Protein AF-0000000078595206 (afdb_homodimer)

Secondary structure (DSSP, 8-state):
-HHHHHHHS--BTT--HHHHHHHHHHHHHTT--EEE-TT--EEEEE--S-TT---EEEEEEE--B-EEEEEEE-TTS-EEEEEES---GGG-TT-EEEETTTTEEEEEEEPPGGGS-HHHHTS---GGGEEEE-S-SSHHHHHTT--TT-EEEE----EESSSSEEEES-HHHHHHHHHHHHHTTS--SSEEEEEEES--TTT-HHHHHHHHHH--SEEEEEEEEE---STTS-TTSSPPP-TTS--EEEEEETTEEPPHHHHHHHHHHHHHTT---EEEEEESS--HHHHHHTT----EEEEEEEEEBSTTSS-EEEEHHHHHHHHHHHHHHHHT-/-HHHHHHHS--BTT--HHHHHHHHHHHHHTT--EEE-TT--EEEEE--S-TT---EEEEEEE--B-EEEEEEE-TTS-EEEEEES---GGG-TT-EEEETTTTEEEEEEEPPGGGS-HHHHTS---GGGEEEE-S-SSHHHHHTT--TT-EEEE----EESSSSEEEES-HHHHHHHHHHHHHTTS--SSEEEEEEES--TTT-HHHHHHHHHH--SEEEEEEEEE---STTS-TTSSPPP-TTS--EEEEEETTEEPPHHHHHHHHHHHHHTT---EEEEEESS--HHHHHHTT----EEEEEEEEEBSTTSS-EEEEHHHHHHHHHHHHHHHHT-

Structure (mmCIF, N/CA/C/O backbone):
data_AF-0000000078595206-model_v1
#
loop_
_entity.id
_entity.type
_entity.pdbx_description
1 polymer 'Endoglucanase, aminopeptidase M42 family'
#
loop_
_atom_site.group_PDB
_atom_site.id
_atom_site.type_symbol
_atom_site.label_atom_id
_atom_site.label_alt_id
_atom_site.label_comp_id
_atom_site.label_asym_id
_atom_site.label_entity_id
_atom_site.label_seq_id
_atom_site.pdbx_PDB_ins_code
_atom_site.Cartn_x
_atom_site.Cartn_y
_atom_site.Cartn_z
_atom_site.occupancy
_atom_site.B_iso_or_equiv
_atom_site.auth_seq_id
_atom_site.auth_comp_id
_atom_site.auth_asym_id
_atom_site.auth_atom_id
_atom_site.pdbx_PDB_model_num
ATOM 1 N N . MET A 1 1 ? -0.431 -7.25 -21.734 1 86.81 1 MET A N 1
ATOM 2 C CA . MET A 1 1 ? -0.187 -8.656 -21.422 1 86.81 1 MET A CA 1
ATOM 3 C C . MET A 1 1 ? -1.376 -9.266 -20.688 1 86.81 1 MET A C 1
ATOM 5 O O . MET A 1 1 ? -1.949 -8.633 -19.797 1 86.81 1 MET A O 1
ATOM 9 N N . LEU A 1 2 ? -1.89 -10.406 -21.109 1 95.5 2 LEU A N 1
ATOM 10 C CA . LEU A 1 2 ? -3.029 -11.078 -20.484 1 95.5 2 LEU A CA 1
ATOM 11 C C . LEU A 1 2 ? -2.812 -11.242 -18.984 1 95.5 2 LEU A C 1
ATOM 13 O O . LEU A 1 2 ? -3.734 -11.031 -18.203 1 95.5 2 LEU A O 1
ATOM 17 N N . LEU A 1 3 ? -1.578 -11.617 -18.625 1 97.38 3 LEU A N 1
ATOM 18 C CA . LEU A 1 3 ? -1.266 -11.805 -17.219 1 97.38 3 LEU A CA 1
ATOM 19 C C . LEU A 1 3 ? -1.53 -10.531 -16.422 1 97.38 3 LEU A C 1
ATOM 21 O O . LEU A 1 3 ? -2.064 -10.586 -15.312 1 97.38 3 LEU A O 1
ATOM 25 N N . GLU A 1 4 ? -1.177 -9.422 -16.953 1 97.62 4 GLU A N 1
ATOM 26 C CA . GLU A 1 4 ? -1.431 -8.133 -16.312 1 97.62 4 GLU A CA 1
ATOM 27 C C . GLU A 1 4 ? -2.926 -7.902 -16.109 1 97.62 4 GLU A C 1
ATOM 29 O O . GLU A 1 4 ? -3.354 -7.492 -15.031 1 97.62 4 GLU A O 1
ATOM 34 N N . LYS A 1 5 ? -3.703 -8.18 -17.156 1 97.88 5 LYS A N 1
ATOM 35 C CA . LYS A 1 5 ? -5.148 -8.016 -17.047 1 97.88 5 LYS A CA 1
ATOM 36 C C . LYS A 1 5 ? -5.734 -8.938 -15.984 1 97.88 5 LYS A C 1
ATOM 38 O O . LYS A 1 5 ? -6.594 -8.523 -15.203 1 97.88 5 LYS A O 1
ATOM 43 N N . LEU A 1 6 ? -5.293 -10.141 -15.961 1 98.31 6 LEU A N 1
ATOM 44 C CA . LEU A 1 6 ? -5.773 -11.125 -14.992 1 98.31 6 LEU A CA 1
ATOM 45 C C . LEU A 1 6 ? -5.434 -10.695 -13.57 1 98.31 6 LEU A C 1
ATOM 47 O O . LEU A 1 6 ? -6.289 -10.75 -12.68 1 98.31 6 LEU A O 1
ATOM 51 N N . CYS A 1 7 ? -4.23 -10.234 -13.375 1 97.31 7 CYS A N 1
ATOM 52 C CA . CYS A 1 7 ? -3.793 -9.828 -12.047 1 97.31 7 CYS A CA 1
ATOM 53 C C . CYS A 1 7 ? -4.551 -8.594 -11.57 1 97.31 7 CYS A C 1
ATOM 55 O O . CYS A 1 7 ? -4.816 -8.445 -10.375 1 97.31 7 CYS A O 1
ATOM 57 N N . ASN A 1 8 ? -4.898 -7.727 -12.492 1 96.88 8 ASN A N 1
ATOM 58 C CA . ASN A 1 8 ? -5.586 -6.484 -12.141 1 96.88 8 ASN A CA 1
ATOM 59 C C . ASN A 1 8 ? -7.086 -6.707 -11.961 1 96.88 8 ASN A C 1
ATOM 61 O O . ASN A 1 8 ? -7.781 -5.848 -11.422 1 96.88 8 ASN A O 1
ATOM 65 N N . SER A 1 9 ? -7.621 -7.805 -12.43 1 96.44 9 SER A N 1
ATOM 66 C CA . SER A 1 9 ? -9.039 -8.094 -12.242 1 96.44 9 SER A CA 1
ATOM 67 C C . SER A 1 9 ? -9.367 -8.344 -10.773 1 96.44 9 SER A C 1
ATOM 69 O O . SER A 1 9 ? -8.461 -8.562 -9.961 1 96.44 9 SER A O 1
ATOM 71 N N . ILE A 1 10 ? -10.641 -8.297 -10.453 1 95.31 10 ILE A N 1
ATOM 72 C CA . ILE A 1 10 ? -11.117 -8.422 -9.078 1 95.31 10 ILE A CA 1
ATOM 73 C C . ILE A 1 10 ? -11.711 -9.805 -8.859 1 95.31 10 ILE A C 1
ATOM 75 O O . ILE A 1 10 ? -12.656 -10.195 -9.555 1 95.31 10 ILE A O 1
ATOM 79 N N . GLY A 1 11 ? -11.125 -10.539 -7.898 1 94.38 11 GLY A N 1
ATOM 80 C CA . GLY A 1 11 ? -11.672 -11.867 -7.707 1 94.38 11 GLY A CA 1
ATOM 81 C C . GLY A 1 11 ? -11.367 -12.445 -6.336 1 94.38 11 GLY A C 1
ATOM 82 O O . GLY A 1 11 ? -10.867 -13.57 -6.227 1 94.38 11 GLY A O 1
ATOM 83 N N . PRO A 1 12 ? -11.688 -11.695 -5.258 1 93.69 12 PRO A N 1
ATOM 84 C CA . PRO A 1 12 ? -11.562 -12.352 -3.955 1 93.69 12 PRO A CA 1
ATOM 85 C C . PRO A 1 12 ? -12.367 -13.641 -3.863 1 93.69 12 PRO A C 1
ATOM 87 O O . PRO A 1 12 ? -13.312 -13.836 -4.629 1 93.69 12 PRO A O 1
ATOM 90 N N . THR A 1 13 ? -11.875 -14.508 -3 1 92.12 13 THR A N 1
ATOM 91 C CA . THR A 1 13 ? -12.547 -15.797 -2.84 1 92.12 13 THR A CA 1
ATOM 92 C C . THR A 1 13 ? -14.047 -15.602 -2.668 1 92.12 13 THR A C 1
ATOM 94 O O . THR A 1 13 ? -14.484 -14.82 -1.823 1 92.12 13 THR A O 1
ATOM 97 N N . GLY A 1 14 ? -14.805 -16.234 -3.443 1 90.88 14 GLY A N 1
ATOM 98 C CA . GLY A 1 14 ? -16.25 -16.125 -3.393 1 90.88 14 GLY A CA 1
ATOM 99 C C . GLY A 1 14 ? -16.812 -15.047 -4.309 1 90.88 14 GLY A C 1
ATOM 100 O O . GLY A 1 14 ? -18.016 -14.977 -4.535 1 90.88 14 GLY A O 1
ATOM 101 N N . TYR A 1 15 ? -15.961 -14.18 -4.848 1 93.62 15 TYR A N 1
ATOM 102 C CA . TYR A 1 15 ? -16.344 -13.07 -5.715 1 93.62 15 TYR A CA 1
ATOM 103 C C . TYR A 1 15 ? -15.484 -13.047 -6.973 1 93.62 15 TYR A C 1
ATOM 105 O O . TYR A 1 15 ? -14.945 -12 -7.352 1 93.62 15 TYR A O 1
ATOM 113 N N . GLU A 1 16 ? -15.406 -14.156 -7.699 1 95.94 16 GLU A N 1
ATOM 114 C CA . GLU A 1 16 ? -14.453 -14.305 -8.797 1 95.94 16 GLU A CA 1
ATOM 115 C C . GLU A 1 16 ? -15.062 -13.859 -10.125 1 95.94 16 GLU A C 1
ATOM 117 O O . GLU A 1 16 ? -14.484 -14.086 -11.188 1 95.94 16 GLU A O 1
ATOM 122 N N . GLY A 1 17 ? -16.141 -13.18 -10.078 1 95.06 17 GLY A N 1
ATOM 123 C CA . GLY A 1 17 ? -16.891 -12.859 -11.281 1 95.06 17 GLY A CA 1
ATOM 124 C C . GLY A 1 17 ? -16.094 -12.078 -12.305 1 95.06 17 GLY A C 1
ATOM 125 O O . GLY A 1 17 ? -16.078 -12.422 -13.492 1 95.06 17 GLY A O 1
ATOM 126 N N . ASP A 1 18 ? -15.445 -11.07 -11.883 1 96.38 18 ASP A N 1
ATOM 127 C C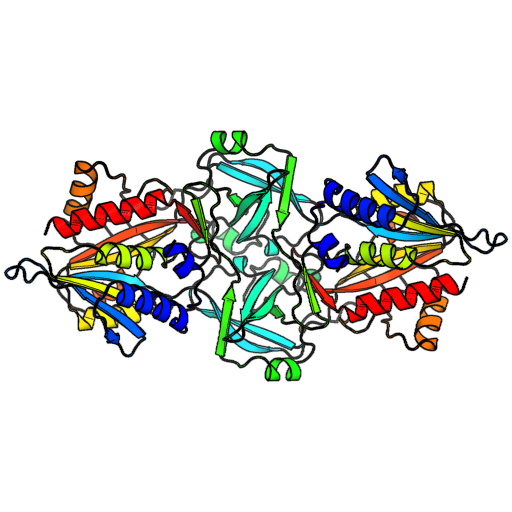A . ASP A 1 18 ? -14.672 -10.219 -12.781 1 96.38 18 ASP A CA 1
ATOM 128 C C . ASP A 1 18 ? -13.578 -11.023 -13.484 1 96.38 18 ASP A C 1
ATOM 130 O O . ASP A 1 18 ? -13.414 -10.93 -14.703 1 96.38 18 ASP A O 1
ATOM 134 N N . THR A 1 19 ? -12.867 -11.805 -12.766 1 97.44 19 THR A N 1
ATOM 135 C CA . THR A 1 19 ? -11.805 -12.648 -13.32 1 97.44 19 THR A CA 1
ATOM 136 C C . THR A 1 19 ? -12.383 -13.703 -14.25 1 97.44 19 THR A C 1
ATOM 138 O O . THR A 1 19 ? -11.852 -13.945 -15.336 1 97.44 19 THR A O 1
ATOM 141 N N . ARG A 1 20 ? -13.477 -14.305 -13.82 1 97.94 20 ARG A N 1
ATOM 142 C CA . ARG A 1 20 ? -14.156 -15.297 -14.648 1 97.94 20 ARG A CA 1
ATOM 143 C C . ARG A 1 20 ? -14.562 -14.703 -15.992 1 97.94 20 ARG A C 1
ATOM 145 O O . ARG A 1 20 ? -14.328 -15.305 -17.047 1 97.94 20 ARG A O 1
ATOM 152 N N . ASN A 1 21 ? -15.141 -13.516 -15.953 1 98.12 21 ASN A N 1
ATOM 153 C CA . ASN A 1 21 ? -15.578 -12.859 -17.188 1 98.12 21 ASN A CA 1
ATOM 154 C C . ASN A 1 21 ? -14.406 -12.555 -18.109 1 98.12 21 ASN A C 1
ATOM 156 O O . ASN A 1 21 ? -14.516 -12.703 -19.328 1 98.12 21 ASN A O 1
ATOM 160 N N . LEU A 1 22 ? -13.367 -12.148 -17.531 1 98.31 22 LEU A N 1
ATOM 161 C CA . LEU A 1 22 ? -12.172 -11.867 -18.328 1 98.31 22 LEU A CA 1
ATOM 162 C C . LEU A 1 22 ? -11.688 -13.133 -19.031 1 98.31 22 LEU A C 1
ATOM 164 O O . LEU A 1 22 ? -11.336 -13.086 -20.219 1 98.31 22 LEU A O 1
ATOM 168 N N . ILE A 1 23 ? -11.656 -14.234 -18.328 1 98.62 23 ILE A N 1
ATOM 169 C CA . ILE A 1 23 ? -11.211 -15.492 -18.906 1 98.62 23 ILE A CA 1
ATOM 170 C C . ILE A 1 23 ? -12.188 -15.938 -20 1 98.62 23 ILE A C 1
ATOM 172 O O . ILE A 1 23 ? -11.766 -16.359 -21.078 1 98.62 23 ILE A O 1
ATOM 176 N N . LYS A 1 24 ? -13.461 -15.828 -19.75 1 98.44 24 LYS A N 1
ATOM 177 C CA . LYS A 1 24 ? -14.461 -16.156 -20.75 1 98.44 24 LYS A CA 1
ATOM 178 C C . LYS A 1 24 ? -14.234 -15.367 -22.047 1 98.44 24 LYS A C 1
ATOM 180 O O . LYS A 1 24 ? -14.305 -15.922 -23.141 1 98.44 24 LYS A O 1
ATOM 185 N N . ASP A 1 25 ? -14.039 -14.102 -21.844 1 98.25 25 ASP A N 1
ATOM 186 C CA . ASP A 1 25 ? -13.82 -13.234 -23 1 98.25 25 ASP A CA 1
ATOM 187 C C . ASP A 1 25 ? -12.617 -13.703 -23.812 1 98.25 25 ASP A C 1
ATOM 189 O O . ASP A 1 25 ? -12.656 -13.727 -25.047 1 98.25 25 ASP A O 1
ATOM 193 N N . GLU A 1 26 ? -11.562 -14.023 -23.094 1 98.12 26 GLU A N 1
ATOM 194 C CA . GLU A 1 26 ? -10.375 -14.508 -23.781 1 98.12 26 GLU A CA 1
ATOM 195 C C . GLU A 1 26 ? -10.656 -15.812 -24.531 1 98.12 26 GLU A C 1
ATOM 197 O O . GLU A 1 26 ? -10.195 -16 -25.656 1 98.12 26 GLU A O 1
ATOM 202 N N . LEU A 1 27 ? -11.391 -16.703 -23.969 1 98.25 27 LEU A N 1
ATOM 203 C CA . LEU A 1 27 ? -11.727 -17.984 -24.578 1 98.25 27 LEU A CA 1
ATOM 204 C C . LEU A 1 27 ? -12.602 -17.797 -25.812 1 98.25 27 LEU A C 1
ATOM 206 O O . LEU A 1 27 ? -12.445 -18.5 -26.812 1 98.25 27 LEU A O 1
ATOM 210 N N . LYS A 1 28 ? -13.492 -16.859 -25.75 1 98 28 LYS A N 1
ATOM 211 C CA . LYS A 1 28 ? -14.336 -16.531 -26.891 1 98 28 LYS A CA 1
ATOM 212 C C . LYS A 1 28 ? -13.5 -16.016 -28.062 1 98 28 LYS A C 1
ATOM 214 O O . LYS A 1 28 ? -13.727 -16.375 -29.219 1 98 28 LYS A O 1
ATOM 219 N N . ILE A 1 29 ? -12.609 -15.156 -27.75 1 97.56 29 ILE A N 1
ATOM 220 C CA . ILE A 1 29 ? -11.719 -14.617 -28.766 1 97.56 29 ILE A CA 1
ATOM 221 C C . ILE A 1 29 ? -10.977 -15.758 -29.453 1 97.56 29 ILE A C 1
ATOM 223 O O . ILE A 1 29 ? -10.742 -15.703 -30.672 1 97.56 29 ILE A O 1
ATOM 227 N N . MET A 1 30 ? -10.688 -16.812 -28.672 1 96.94 30 MET A N 1
ATOM 228 C CA . MET A 1 30 ? -9.961 -17.953 -29.203 1 96.94 30 MET A CA 1
ATOM 229 C C . MET A 1 30 ? -10.906 -18.953 -29.844 1 96.94 30 MET A C 1
ATOM 231 O O . MET A 1 30 ? -10.477 -20 -30.328 1 96.94 30 MET A O 1
ATOM 235 N N . ASN A 1 31 ? -12.219 -18.688 -29.828 1 96.94 31 ASN A N 1
ATOM 236 C CA . ASN A 1 31 ? -13.258 -19.547 -30.375 1 96.94 31 ASN A CA 1
ATOM 237 C C . ASN A 1 31 ? -13.258 -20.922 -29.719 1 96.94 31 ASN A C 1
ATOM 239 O O . ASN A 1 31 ? -13.352 -21.953 -30.406 1 96.94 31 ASN A O 1
ATOM 243 N N . LEU A 1 32 ? -13.086 -20.922 -28.406 1 97.38 32 LEU A N 1
ATOM 244 C CA . LEU A 1 32 ? -13.117 -22.156 -27.656 1 97.38 32 LEU A CA 1
ATOM 245 C C . LEU A 1 32 ? -14.43 -22.312 -26.906 1 97.38 32 LEU A C 1
ATOM 247 O O . LEU A 1 32 ? -14.961 -21.344 -26.359 1 97.38 32 LEU A O 1
ATOM 251 N N . GLU A 1 33 ? -14.945 -23.516 -26.953 1 96.56 33 GLU A N 1
ATOM 252 C CA . GLU A 1 33 ? -16.125 -23.812 -26.156 1 96.56 33 GLU A CA 1
ATOM 253 C C . GLU A 1 33 ? -15.742 -24.062 -24.688 1 96.56 33 GLU A C 1
ATOM 255 O O . GLU A 1 33 ? -14.703 -24.641 -24.406 1 96.56 33 GLU A O 1
ATOM 260 N N . PHE A 1 34 ? -16.562 -23.578 -23.797 1 97.94 34 PHE A N 1
ATOM 261 C CA . PHE A 1 34 ? -16.344 -23.781 -22.375 1 97.94 34 PHE A CA 1
ATOM 262 C C . PHE A 1 34 ? -17.672 -23.875 -21.625 1 97.94 34 PHE A C 1
ATOM 264 O O . PHE A 1 34 ? -18.719 -23.531 -22.172 1 97.94 34 PHE A O 1
ATOM 271 N N . SER A 1 35 ? -17.641 -24.422 -20.438 1 96.94 35 SER A N 1
ATOM 272 C CA . SER A 1 35 ? -18.781 -24.469 -19.547 1 96.94 35 SER A CA 1
ATOM 273 C C . SER A 1 35 ? -18.453 -23.859 -18.188 1 96.94 35 SER A C 1
ATOM 275 O O . SER A 1 35 ? -17.297 -23.781 -17.797 1 96.94 35 SER A O 1
ATOM 277 N N . ILE A 1 36 ? -19.484 -23.359 -17.531 1 96.25 36 ILE A N 1
ATOM 278 C CA . ILE A 1 36 ? -19.391 -22.859 -16.172 1 96.25 36 ILE A CA 1
ATOM 279 C C . ILE A 1 36 ? -20.219 -23.734 -15.234 1 96.25 36 ILE A C 1
ATOM 281 O O . ILE A 1 36 ? -21.422 -23.891 -15.445 1 96.25 36 ILE A O 1
ATOM 285 N N . ASP A 1 37 ? -19.641 -24.297 -14.328 1 92.19 37 ASP A N 1
ATOM 286 C CA . ASP A 1 37 ? -20.422 -25.156 -13.445 1 92.19 37 ASP A CA 1
ATOM 287 C C . ASP A 1 37 ? -21.141 -24.328 -12.383 1 92.19 37 ASP A C 1
ATOM 289 O O . ASP A 1 37 ? -21.062 -23.094 -12.383 1 92.19 37 ASP A O 1
ATOM 293 N N . ASN A 1 38 ? -21.828 -24.969 -11.43 1 88.75 38 ASN A N 1
ATOM 294 C CA . ASN A 1 38 ? -22.688 -24.281 -10.469 1 88.75 38 ASN A CA 1
ATOM 295 C C . ASN A 1 38 ? -21.875 -23.469 -9.461 1 88.75 38 ASN A C 1
ATOM 297 O O . ASN A 1 38 ? -22.359 -22.469 -8.922 1 88.75 38 ASN A O 1
ATOM 301 N N . MET A 1 39 ? -20.656 -23.844 -9.266 1 89.31 39 MET A N 1
ATOM 302 C CA . MET A 1 39 ? -19.812 -23.141 -8.312 1 89.31 39 MET A CA 1
ATOM 303 C C . MET A 1 39 ? -19.172 -21.922 -8.969 1 89.31 39 MET A C 1
ATOM 305 O O . MET A 1 39 ? -18.719 -21 -8.273 1 89.31 39 MET A O 1
ATOM 309 N N . GLY A 1 40 ? -19.047 -21.938 -10.281 1 93.38 40 GLY A N 1
ATOM 310 C CA . GLY A 1 40 ? -18.438 -20.844 -11.008 1 93.38 40 GLY A CA 1
ATOM 311 C C . GLY A 1 40 ? -17.109 -21.203 -11.641 1 93.38 40 GLY A C 1
ATOM 312 O O . GLY A 1 40 ? -16.391 -20.328 -12.133 1 93.38 40 GLY A O 1
ATOM 313 N N . ASN A 1 41 ? -16.766 -22.5 -11.625 1 95.44 41 ASN A N 1
ATOM 314 C CA . ASN A 1 41 ? -15.57 -22.938 -12.336 1 95.44 41 ASN A CA 1
ATOM 315 C C . ASN A 1 41 ? -15.75 -22.844 -13.844 1 95.44 41 ASN A C 1
ATOM 317 O O . ASN A 1 41 ? -16.859 -23.047 -14.352 1 95.44 41 ASN A O 1
ATOM 321 N N . ILE A 1 42 ? -14.688 -22.531 -14.5 1 97.75 42 ILE A N 1
ATOM 322 C CA . ILE A 1 42 ? -14.688 -22.625 -15.961 1 97.75 42 ILE A CA 1
ATOM 323 C C . ILE A 1 42 ? -13.992 -23.922 -16.391 1 97.75 42 ILE A C 1
ATOM 325 O O . ILE A 1 42 ? -12.883 -24.219 -15.938 1 97.75 42 ILE A O 1
ATOM 329 N N . LEU A 1 43 ? -14.633 -24.688 -17.203 1 97.38 43 LEU A N 1
ATOM 330 C CA . LEU A 1 43 ? -14.055 -25.906 -17.766 1 97.38 43 LEU A CA 1
ATOM 331 C C . LEU A 1 43 ? -13.977 -25.828 -19.281 1 97.38 43 LEU A C 1
ATOM 333 O O . LEU A 1 43 ? -14.953 -25.484 -19.938 1 97.38 43 LEU A O 1
ATOM 337 N N . VAL A 1 44 ? -12.836 -26.094 -19.781 1 98.12 44 VAL A N 1
ATOM 338 C CA . VAL A 1 44 ? -12.602 -26.109 -21.219 1 98.12 44 VAL A CA 1
ATOM 339 C C . VAL A 1 44 ? -12.117 -27.5 -21.641 1 98.12 44 VAL A C 1
ATOM 341 O O . VAL A 1 44 ? -11.266 -28.094 -20.984 1 98.12 44 VAL A O 1
ATOM 344 N N . HIS A 1 45 ? -12.688 -28.031 -22.656 1 96 45 HIS A N 1
ATOM 345 C CA . HIS A 1 45 ? -12.258 -29.297 -23.25 1 96 45 HIS A CA 1
ATOM 346 C C . HIS A 1 45 ? -11.758 -29.094 -24.672 1 96 45 HIS A C 1
ATOM 348 O O . HIS A 1 45 ? -12.508 -28.641 -25.531 1 96 45 HIS A O 1
ATOM 354 N N . LYS A 1 46 ? -10.555 -29.312 -24.812 1 94.62 46 LYS A N 1
ATOM 355 C CA . LYS A 1 46 ? -9.977 -29.359 -26.156 1 94.62 46 LYS A CA 1
ATOM 356 C C . LYS A 1 46 ? -9.734 -30.797 -26.594 1 94.62 46 LYS A C 1
ATOM 358 O O . LYS A 1 46 ? -8.805 -31.453 -26.125 1 94.62 46 LYS A O 1
ATOM 363 N N . LYS A 1 47 ? -10.445 -31.172 -27.578 1 92.75 47 LYS A N 1
ATOM 364 C CA . LYS A 1 47 ? -10.383 -32.531 -28.062 1 92.75 47 LYS A CA 1
ATOM 365 C C . LYS A 1 47 ? -9.023 -32.844 -28.688 1 92.75 47 LYS A C 1
ATOM 367 O O . LYS A 1 47 ? -8.477 -32 -29.422 1 92.75 47 LYS A O 1
ATOM 372 N N . GLY A 1 48 ? -8.516 -34 -28.391 1 93.06 48 GLY A N 1
ATOM 373 C CA . GLY A 1 48 ? -7.25 -34.438 -28.953 1 93.06 48 GLY A CA 1
ATOM 374 C C . GLY A 1 48 ? -7.32 -34.719 -30.453 1 93.06 48 GLY A C 1
ATOM 375 O O . GLY A 1 48 ? -8.383 -35.062 -30.969 1 93.06 48 GLY A O 1
ATOM 376 N N . LYS A 1 49 ? -6.207 -34.625 -31.062 1 89.19 49 LYS A N 1
ATOM 377 C CA . LYS A 1 49 ? -6.129 -34.906 -32.5 1 89.19 49 LYS A CA 1
ATOM 378 C C . LYS A 1 49 ? -6.152 -36.375 -32.781 1 89.19 49 LYS A C 1
ATOM 380 O O . LYS A 1 49 ? -6.57 -36.812 -33.844 1 89.19 49 LYS A O 1
ATOM 385 N N . ASN A 1 50 ? -5.52 -37.062 -31.844 1 79.12 50 ASN A N 1
ATOM 386 C CA . ASN A 1 50 ? -5.48 -38.531 -32.031 1 79.12 50 ASN A CA 1
ATOM 387 C C . ASN A 1 50 ? -6.734 -39.188 -31.469 1 79.12 50 ASN A C 1
ATOM 389 O O . ASN A 1 50 ? -6.98 -39.156 -30.266 1 79.12 50 ASN A O 1
ATOM 393 N N . ASP A 1 51 ? -7.609 -39.625 -32.344 1 66.44 51 ASP A N 1
ATOM 394 C CA . ASP A 1 51 ? -8.883 -40.219 -31.969 1 66.44 51 ASP A CA 1
ATOM 395 C C . ASP A 1 51 ? -8.68 -41.469 -31.094 1 66.44 51 ASP A C 1
ATOM 397 O O . ASP A 1 51 ? -9.578 -41.844 -30.344 1 66.44 51 ASP A O 1
ATOM 401 N N . LYS A 1 52 ? -7.535 -42.031 -31.203 1 65.88 52 LYS A N 1
ATOM 402 C CA . LYS A 1 52 ? -7.305 -43.312 -30.5 1 65.88 52 LYS A CA 1
ATOM 403 C C . LYS A 1 52 ? -6.887 -43.062 -29.062 1 65.88 52 LYS A C 1
ATOM 405 O O . LYS A 1 52 ? -7.02 -43.938 -28.203 1 65.88 52 LYS A O 1
ATOM 410 N N . SER A 1 53 ? -6.41 -41.812 -28.719 1 66.81 53 SER A N 1
ATOM 411 C CA . SER A 1 53 ? -5.973 -41.594 -27.344 1 66.81 53 SER A CA 1
ATOM 412 C C . SER A 1 53 ? -7.133 -41.125 -26.469 1 66.81 53 SER A C 1
ATOM 414 O O . SER A 1 53 ? -7.859 -40.188 -26.828 1 66.81 53 SER A O 1
ATOM 416 N N . ASN A 1 54 ? -7.551 -42 -25.641 1 81.19 54 ASN A N 1
ATOM 417 C CA . ASN A 1 54 ? -8.602 -41.656 -24.688 1 81.19 54 ASN A CA 1
ATOM 418 C C . ASN A 1 54 ? -8.023 -41.062 -23.406 1 81.19 54 ASN A C 1
ATOM 420 O O . ASN A 1 54 ? -8.68 -41.094 -22.359 1 81.19 54 ASN A O 1
ATOM 424 N N . LEU A 1 55 ? -6.738 -40.562 -23.656 1 91.88 55 LEU A N 1
ATOM 425 C CA . LEU A 1 55 ? -6.117 -40.031 -22.453 1 91.88 55 LEU A CA 1
ATOM 426 C C . LEU A 1 55 ? -6.656 -38.656 -22.109 1 91.88 55 LEU A C 1
ATOM 428 O O . LEU A 1 55 ? -6.621 -37.75 -22.938 1 91.88 55 LEU A O 1
ATOM 432 N N . LYS A 1 56 ? -7.176 -38.5 -20.922 1 94 56 LYS A N 1
ATOM 433 C CA . LYS A 1 56 ? -7.68 -37.219 -20.422 1 94 56 LYS A CA 1
ATOM 434 C C . LYS A 1 56 ? -6.684 -36.562 -19.469 1 94 56 LYS A C 1
ATOM 436 O O . LYS A 1 56 ? -6.434 -37.094 -18.375 1 94 56 LYS A O 1
ATOM 441 N N . VAL A 1 57 ? -6.133 -35.469 -19.891 1 95.31 57 VAL A N 1
ATOM 442 C CA . VAL A 1 57 ? -5.242 -34.688 -19.031 1 95.31 57 VAL A CA 1
ATOM 443 C C . VAL A 1 57 ? -5.926 -33.375 -18.609 1 95.31 57 VAL A C 1
ATOM 445 O O . VAL A 1 57 ? -6.461 -32.656 -19.453 1 95.31 57 VAL A O 1
ATOM 448 N N . MET A 1 58 ? -5.934 -33.125 -17.328 1 95.56 58 MET A N 1
ATOM 449 C CA . MET A 1 58 ? -6.547 -31.891 -16.828 1 95.56 58 MET A CA 1
ATOM 450 C C . MET A 1 58 ? -5.504 -30.984 -16.188 1 95.56 58 MET A C 1
ATOM 452 O O . MET A 1 58 ? -4.793 -31.406 -15.273 1 95.56 58 MET A O 1
ATOM 456 N N . LEU A 1 59 ? -5.375 -29.812 -16.734 1 97.25 59 LEU A N 1
ATOM 457 C CA . LEU A 1 59 ? -4.625 -28.734 -16.094 1 97.25 59 LEU A CA 1
ATOM 458 C C . LEU A 1 59 ? -5.535 -27.891 -15.211 1 97.25 59 LEU A C 1
ATOM 460 O O . LEU A 1 59 ? -6.648 -27.547 -15.609 1 97.25 59 LEU A O 1
ATOM 464 N N . SER A 1 60 ? -5.027 -27.562 -14.031 1 95.5 60 SER A N 1
ATOM 465 C CA . SER A 1 60 ? -5.898 -26.891 -13.07 1 95.5 60 SER A CA 1
ATOM 466 C C . SER A 1 60 ? -5.188 -25.719 -12.406 1 95.5 60 SER A C 1
ATOM 468 O O . SER A 1 60 ? -4.027 -25.828 -12.008 1 95.5 60 SER A O 1
ATOM 470 N N . ALA A 1 61 ? -5.812 -24.594 -12.344 1 96.19 61 ALA A N 1
ATOM 471 C CA . ALA A 1 61 ? -5.41 -23.391 -11.609 1 96.19 61 ALA A CA 1
ATOM 472 C C . ALA A 1 61 ? -6.609 -22.75 -10.922 1 96.19 61 ALA A C 1
ATOM 474 O O . ALA A 1 61 ? -7.746 -23.203 -11.078 1 96.19 61 ALA A O 1
ATOM 475 N N . HIS A 1 62 ? -6.387 -21.75 -10.125 1 94.62 62 HIS A N 1
ATOM 476 C CA . HIS A 1 62 ? -7.539 -21.156 -9.453 1 94.62 62 HIS A CA 1
ATOM 477 C C . HIS A 1 62 ? -7.605 -19.641 -9.688 1 94.62 62 HIS A C 1
ATOM 479 O O . HIS A 1 62 ? -6.57 -18.984 -9.75 1 94.62 62 HIS A O 1
ATOM 485 N N . MET A 1 63 ? -8.82 -19.141 -9.688 1 96 63 MET A N 1
ATOM 486 C CA . MET A 1 63 ? -9.094 -17.781 -10.109 1 96 63 MET A CA 1
ATOM 487 C C . MET A 1 63 ? -9.094 -16.828 -8.914 1 96 63 MET A C 1
ATOM 489 O O . MET A 1 63 ? -8.93 -15.617 -9.078 1 96 63 MET A O 1
ATOM 493 N N . ASP A 1 64 ? -9.344 -17.344 -7.75 1 93.12 64 ASP A N 1
ATOM 494 C CA . ASP A 1 64 ? -9.609 -16.453 -6.629 1 93.12 64 ASP A CA 1
ATOM 495 C C . ASP A 1 64 ? -8.312 -15.867 -6.066 1 93.12 64 ASP A C 1
ATOM 497 O O . ASP A 1 64 ? -7.234 -16.422 -6.285 1 93.12 64 ASP A O 1
ATOM 501 N N . GLU A 1 65 ? -8.414 -14.773 -5.445 1 93.44 65 GLU A N 1
ATOM 502 C CA . GLU A 1 65 ? -7.352 -14.109 -4.699 1 93.44 65 GLU A CA 1
ATOM 503 C C . GLU A 1 65 ? -7.766 -13.867 -3.25 1 93.44 65 GLU A C 1
ATOM 505 O O . GLU A 1 65 ? -8.953 -13.938 -2.918 1 93.44 65 GLU A O 1
ATOM 510 N N . CYS A 1 66 ? -6.793 -13.578 -2.457 1 91.94 66 CYS A N 1
ATOM 511 C CA . CYS A 1 66 ? -7.105 -13.18 -1.087 1 91.94 66 CYS A CA 1
ATOM 512 C C . CYS A 1 66 ? -7.766 -11.812 -1.052 1 91.94 66 CYS A C 1
ATOM 514 O O . CYS A 1 66 ? -7.5 -10.969 -1.912 1 91.94 66 CYS A O 1
ATOM 516 N N . GLY A 1 67 ? -8.625 -11.602 -0.113 1 94.38 67 GLY A N 1
ATOM 517 C CA . GLY A 1 67 ? -9.32 -10.344 0.106 1 94.38 67 GLY A CA 1
ATOM 518 C C . GLY A 1 67 ? -9.953 -10.242 1.483 1 94.38 67 GLY A C 1
ATOM 519 O O . GLY A 1 67 ? -9.523 -10.93 2.416 1 94.38 67 GLY A O 1
ATOM 520 N N . LEU A 1 68 ? -10.781 -9.266 1.64 1 96.31 68 LEU A N 1
ATOM 521 C CA . LEU A 1 68 ? -11.484 -9.055 2.904 1 96.31 68 LEU A CA 1
ATOM 522 C C . LEU A 1 68 ? -12.992 -9.07 2.701 1 96.31 68 LEU A C 1
ATOM 524 O O . LEU A 1 68 ? -13.469 -9 1.565 1 96.31 68 LEU A O 1
ATOM 528 N N . ILE A 1 69 ? -13.68 -9.242 3.779 1 95.69 69 ILE A N 1
ATOM 529 C CA . ILE A 1 69 ? -15.141 -9.18 3.756 1 95.69 69 ILE A CA 1
ATOM 530 C C . ILE A 1 69 ? -15.641 -8.375 4.953 1 95.69 69 ILE A C 1
ATOM 532 O O . ILE A 1 69 ? -15.18 -8.578 6.078 1 95.69 69 ILE A O 1
ATOM 536 N N . ILE A 1 70 ? -16.516 -7.418 4.684 1 96.62 70 ILE A N 1
ATOM 537 C CA . ILE A 1 70 ? -17.031 -6.543 5.73 1 96.62 70 ILE A CA 1
ATOM 538 C C . ILE A 1 70 ? -17.984 -7.324 6.641 1 96.62 70 ILE A C 1
ATOM 540 O O . ILE A 1 70 ? -18.922 -7.965 6.16 1 96.62 70 ILE A O 1
ATOM 544 N N . THR A 1 71 ? -17.812 -7.203 7.941 1 96.25 71 THR A N 1
ATOM 545 C CA . THR A 1 71 ? -18.562 -8.07 8.844 1 96.25 71 THR A CA 1
ATOM 546 C C . TH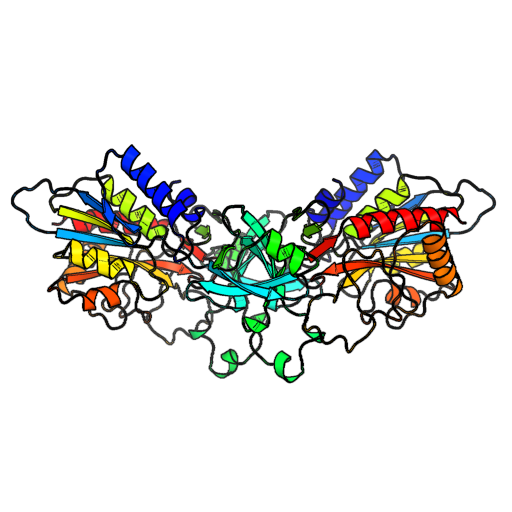R A 1 71 ? -19.406 -7.238 9.805 1 96.25 71 THR A C 1
ATOM 548 O O . THR A 1 71 ? -20.438 -7.707 10.305 1 96.25 71 THR A O 1
ATOM 551 N N . SER A 1 72 ? -18.969 -6.016 10.117 1 95.06 72 SER A N 1
ATOM 552 C CA . SER A 1 72 ? -19.734 -5.191 11.047 1 95.06 72 SER A CA 1
ATOM 553 C C . SER A 1 72 ? -19.391 -3.717 10.898 1 95.06 72 SER A C 1
ATOM 555 O O . SER A 1 72 ? -18.406 -3.367 10.227 1 95.06 72 SER A O 1
ATOM 557 N N . TYR A 1 73 ? -20.266 -2.955 11.477 1 94.44 73 TYR A N 1
ATOM 558 C CA . TYR A 1 73 ? -20.078 -1.51 11.523 1 94.44 73 TYR A CA 1
ATOM 559 C C . TYR A 1 73 ? -19.641 -1.055 12.906 1 94.44 73 TYR A C 1
ATOM 561 O O . TYR A 1 73 ? -20.172 -1.531 13.914 1 94.44 73 TYR A O 1
ATOM 569 N N . ASN A 1 74 ? -18.688 -0.193 12.984 1 92.88 74 ASN A N 1
ATOM 570 C CA . ASN A 1 74 ? -18.375 0.468 14.242 1 92.88 74 ASN A CA 1
ATOM 571 C C . ASN A 1 74 ? -19.172 1.762 14.414 1 92.88 74 ASN A C 1
ATOM 573 O O . ASN A 1 74 ? -19.594 2.371 13.43 1 92.88 74 ASN A O 1
ATOM 577 N N . SER A 1 75 ? -19.344 2.242 15.609 1 91.31 75 SER A N 1
ATOM 578 C CA . SER A 1 75 ? -20.125 3.436 15.898 1 91.31 75 SER A CA 1
ATOM 579 C C . SER A 1 75 ? -19.484 4.68 15.297 1 91.31 75 SER A C 1
ATOM 581 O O . SER A 1 75 ? -20.172 5.637 14.945 1 91.31 75 SER A O 1
ATOM 583 N N . ASP A 1 76 ? -18.172 4.621 15.062 1 89.88 76 ASP A N 1
ATOM 584 C CA . ASP A 1 76 ? -17.453 5.793 14.578 1 89.88 76 ASP A CA 1
ATOM 585 C C . ASP A 1 76 ? -17.453 5.84 13.055 1 89.88 76 ASP A C 1
ATOM 587 O O . ASP A 1 76 ? -16.844 6.73 12.453 1 89.88 76 ASP A O 1
ATOM 591 N N . GLY A 1 77 ? -18.094 4.82 12.484 1 93.12 77 GLY A N 1
ATOM 592 C CA . GLY A 1 77 ? -18.219 4.828 11.039 1 93.12 77 GLY A CA 1
ATOM 593 C C . GLY A 1 77 ? -17.219 3.906 10.352 1 93.12 77 GLY A C 1
ATOM 594 O O . GLY A 1 77 ? -17.344 3.641 9.156 1 93.12 77 GLY A O 1
ATOM 595 N N . THR A 1 78 ? -16.25 3.412 11.094 1 94.44 78 THR A N 1
ATOM 596 C CA . THR A 1 78 ? -15.297 2.482 10.492 1 94.44 78 THR A CA 1
ATOM 597 C C . THR A 1 78 ? -15.898 1.087 10.375 1 94.44 78 THR A C 1
ATOM 599 O O . THR A 1 78 ? -16.984 0.831 10.906 1 94.44 78 THR A O 1
ATOM 602 N N . LEU A 1 79 ? -15.227 0.229 9.648 1 95.12 79 LEU A N 1
ATOM 603 C CA . LEU A 1 79 ? -15.758 -1.098 9.352 1 95.12 79 LEU A CA 1
ATOM 604 C C . LEU A 1 79 ? -14.883 -2.184 9.961 1 95.12 79 LEU A C 1
ATOM 606 O O . LEU A 1 79 ? -13.648 -2.084 9.93 1 95.12 79 LEU A O 1
ATOM 610 N N . LYS A 1 80 ? -15.484 -3.15 10.539 1 94.94 80 LYS A N 1
ATOM 611 C CA . LYS A 1 80 ? -14.789 -4.395 10.852 1 94.94 80 LYS A CA 1
ATOM 612 C C . LYS A 1 80 ? -14.812 -5.355 9.664 1 94.94 80 LYS A C 1
ATOM 614 O O . LYS A 1 80 ? -15.703 -5.277 8.812 1 94.94 80 LYS A O 1
ATOM 619 N N . PHE A 1 81 ? -13.836 -6.25 9.695 1 95.81 81 PHE A N 1
ATOM 620 C CA . PHE A 1 81 ? -13.742 -7.145 8.547 1 95.81 81 PHE A CA 1
ATOM 621 C C . PHE A 1 81 ? -13.102 -8.469 8.953 1 95.81 81 PHE A C 1
ATOM 623 O O . PHE A 1 81 ? -12.562 -8.594 10.055 1 95.81 81 PHE A O 1
ATOM 630 N N . SER A 1 82 ? -13.219 -9.461 8.102 1 94.19 82 SER A N 1
ATOM 631 C CA . SER A 1 82 ? -12.5 -10.734 8.141 1 94.19 82 SER A CA 1
ATOM 632 C C . SER A 1 82 ? -11.766 -10.992 6.832 1 94.19 82 SER A C 1
ATOM 634 O O . SER A 1 82 ? -12.008 -10.305 5.832 1 94.19 82 SER A O 1
ATOM 636 N N . THR A 1 83 ? -10.883 -11.898 6.918 1 92.81 83 THR A N 1
ATOM 637 C CA . THR A 1 83 ? -10.094 -12.195 5.727 1 92.81 83 THR A CA 1
ATOM 638 C C . THR A 1 83 ? -10.781 -13.258 4.875 1 92.81 83 THR A C 1
ATOM 640 O O . THR A 1 83 ? -11.453 -14.148 5.402 1 92.81 83 THR A O 1
ATOM 643 N N . LEU A 1 84 ? -10.727 -13.094 3.611 1 91.06 84 LEU A N 1
ATOM 644 C CA . LEU A 1 84 ? -11.047 -14.141 2.643 1 91.06 84 LEU A CA 1
ATOM 645 C C . LEU A 1 84 ? -9.781 -14.852 2.17 1 91.06 84 LEU A C 1
ATOM 647 O O . LEU A 1 84 ? -9.047 -14.328 1.322 1 91.06 84 LEU A O 1
ATOM 651 N N . GLY A 1 85 ? -9.516 -16.016 2.742 1 83.81 85 GLY A N 1
ATOM 652 C CA . GLY A 1 85 ? -8.258 -16.719 2.506 1 83.81 85 GLY A CA 1
ATOM 653 C C . GLY A 1 85 ? -7.238 -16.5 3.609 1 83.81 85 GLY A C 1
ATOM 654 O O . GLY A 1 85 ? -7.453 -15.688 4.508 1 83.81 85 GLY A O 1
ATOM 655 N N . SER A 1 86 ? -6.195 -17.203 3.514 1 80.94 86 SER A N 1
ATOM 656 C CA . SER A 1 86 ? -5.117 -17.094 4.492 1 80.94 86 SER A CA 1
ATOM 657 C C . SER A 1 86 ? -4.137 -15.992 4.125 1 80.94 86 SER A C 1
ATOM 659 O O . SER A 1 86 ? -3.598 -15.977 3.016 1 80.94 86 SER A O 1
ATOM 661 N N . MET A 1 87 ? -4.035 -15.055 5.066 1 84.5 87 MET A N 1
ATOM 662 C CA . MET A 1 87 ? -3.121 -13.945 4.809 1 84.5 87 MET A CA 1
ATOM 663 C C . MET A 1 87 ? -2.334 -13.586 6.062 1 84.5 87 MET A C 1
ATOM 665 O O . MET A 1 87 ? -2.805 -13.805 7.18 1 84.5 87 MET A O 1
ATOM 669 N N . ASN A 1 88 ? -1.214 -13.086 5.848 1 85.69 88 ASN A N 1
ATOM 670 C CA . ASN A 1 88 ? -0.436 -12.516 6.941 1 85.69 88 ASN A CA 1
ATOM 671 C C . ASN A 1 88 ? -1.023 -11.188 7.418 1 85.69 88 ASN A C 1
ATOM 673 O O . ASN A 1 88 ? -0.931 -10.18 6.719 1 85.69 88 ASN A O 1
ATOM 677 N N . ILE A 1 89 ? -1.472 -11.172 8.57 1 88.94 89 ILE A N 1
ATOM 678 C CA . ILE A 1 89 ? -2.205 -10.023 9.094 1 88.94 89 ILE A CA 1
ATOM 679 C C . ILE A 1 89 ? -1.275 -8.82 9.195 1 88.94 89 ILE A C 1
ATOM 681 O O . ILE A 1 89 ? -1.715 -7.676 9.047 1 88.94 89 ILE A O 1
ATOM 685 N N . ASN A 1 90 ? -0.033 -9.055 9.32 1 87.94 90 ASN A N 1
ATOM 686 C CA . ASN A 1 90 ? 0.938 -7.969 9.445 1 87.94 90 ASN A CA 1
ATOM 687 C C . ASN A 1 90 ? 1.063 -7.176 8.148 1 87.94 90 ASN A C 1
ATOM 689 O O . ASN A 1 90 ? 1.63 -6.082 8.141 1 87.94 90 ASN A O 1
ATOM 693 N N . SER A 1 91 ? 0.539 -7.668 7.137 1 89.75 91 SER A N 1
ATOM 694 C CA . SER A 1 91 ? 0.64 -6.988 5.852 1 89.75 91 SER A CA 1
ATOM 695 C C . SER A 1 91 ? -0.53 -6.031 5.637 1 89.75 91 SER A C 1
ATOM 697 O O . SER A 1 91 ? -0.55 -5.273 4.664 1 89.75 91 SER A O 1
ATOM 699 N N . LEU A 1 92 ? -1.414 -5.969 6.535 1 92.5 92 LEU A N 1
ATOM 700 C CA . LEU A 1 92 ? -2.695 -5.316 6.289 1 92.5 92 LEU A CA 1
ATOM 701 C C . LEU A 1 92 ? -2.646 -3.85 6.699 1 92.5 92 LEU A C 1
ATOM 703 O O . LEU A 1 92 ? -3.188 -2.986 6.004 1 92.5 92 LEU A O 1
ATOM 707 N N . PRO A 1 93 ? -1.95 -3.496 7.719 1 91.31 93 PRO A N 1
ATOM 708 C CA . PRO A 1 93 ? -2.051 -2.119 8.211 1 91.31 93 PRO A CA 1
ATOM 709 C C . PRO A 1 93 ? -1.672 -1.087 7.152 1 91.31 93 PRO A C 1
ATOM 711 O O . PRO A 1 93 ? -0.702 -1.279 6.414 1 91.31 93 PRO A O 1
ATOM 714 N N . CYS A 1 94 ? -2.508 -0.022 7.07 1 91.12 94 CYS A N 1
ATOM 715 C CA . CYS A 1 94 ? -2.283 1.186 6.285 1 91.12 94 CYS A CA 1
ATOM 716 C C . CYS A 1 94 ? -2.346 0.884 4.793 1 91.12 94 CYS A C 1
ATOM 718 O O . CYS A 1 94 ? -1.758 1.604 3.984 1 91.12 94 CYS A O 1
ATOM 720 N N . LYS A 1 95 ? -2.967 -0.191 4.441 1 93.31 95 LYS A N 1
ATOM 721 C CA . LYS A 1 95 ? -3.23 -0.487 3.035 1 93.31 95 LYS A CA 1
ATOM 722 C C . LYS A 1 95 ? -4.531 0.16 2.572 1 93.31 95 LYS A C 1
ATOM 724 O O . LYS A 1 95 ? -5.484 0.273 3.346 1 93.31 95 LYS A O 1
ATOM 729 N N . THR A 1 96 ? -4.523 0.558 1.367 1 93.75 96 THR A N 1
ATOM 730 C CA . THR A 1 96 ? -5.758 1.038 0.757 1 93.75 96 THR A CA 1
ATOM 731 C C . THR A 1 96 ? -6.547 -0.118 0.154 1 93.75 96 THR A C 1
ATOM 733 O O . THR A 1 96 ? -5.965 -1.09 -0.331 1 93.75 96 THR A O 1
ATOM 736 N N . VAL A 1 97 ? -7.844 0.01 0.199 1 96.5 97 VAL A N 1
ATOM 737 C CA . VAL A 1 97 ? -8.711 -1.037 -0.332 1 96.5 97 VAL A CA 1
ATOM 738 C C . VAL A 1 97 ? -9.836 -0.411 -1.15 1 96.5 97 VAL A C 1
ATOM 740 O O . VAL A 1 97 ? -10.109 0.785 -1.027 1 96.5 97 VAL A O 1
ATOM 743 N N . LEU A 1 98 ? -10.398 -1.15 -1.975 1 96.81 98 LEU A N 1
ATOM 744 C CA . LEU A 1 98 ? -11.617 -0.846 -2.713 1 96.81 98 LEU A CA 1
ATOM 745 C C . LEU A 1 98 ? -12.742 -1.793 -2.314 1 96.81 98 LEU A C 1
ATOM 747 O O . LEU A 1 98 ? -12.594 -3.014 -2.391 1 96.81 98 LEU A O 1
ATOM 751 N N . ILE A 1 99 ? -13.867 -1.226 -1.924 1 97.38 99 ILE A N 1
ATOM 752 C CA . ILE A 1 99 ? -14.922 -2.033 -1.323 1 97.38 99 ILE A CA 1
ATOM 753 C C . ILE A 1 99 ? -16.094 -2.158 -2.297 1 97.38 99 ILE A C 1
ATOM 755 O O . ILE A 1 99 ? -16.609 -1.153 -2.787 1 97.38 99 ILE A O 1
ATOM 759 N N . GLY A 1 100 ? -16.422 -3.381 -2.613 1 94.12 100 GLY A N 1
ATOM 760 C CA . GLY A 1 100 ? -17.641 -3.697 -3.34 1 94.12 100 GLY A CA 1
ATOM 761 C C . GLY A 1 100 ? -17.562 -3.348 -4.812 1 94.12 100 GLY A C 1
ATOM 762 O O . GLY A 1 100 ? -16.469 -3.107 -5.344 1 94.12 100 GLY A O 1
ATOM 763 N N . LYS A 1 101 ? -18.719 -3.361 -5.441 1 89.62 101 LYS A N 1
ATOM 764 C CA . LYS A 1 101 ? -18.828 -3.148 -6.883 1 89.62 101 LYS A CA 1
ATOM 765 C C . LYS A 1 101 ? -18.594 -1.685 -7.242 1 89.62 101 LYS A C 1
ATOM 767 O O . LYS A 1 101 ? -18.156 -1.375 -8.352 1 89.62 101 LYS A O 1
ATOM 772 N N . HIS A 1 102 ? -18.844 -0.833 -6.285 1 92.75 102 HIS A N 1
ATOM 773 C CA . HIS A 1 102 ? -18.703 0.594 -6.551 1 92.75 102 HIS A CA 1
ATOM 774 C C . HIS A 1 102 ? -17.297 1.079 -6.219 1 92.75 102 HIS A C 1
ATOM 776 O O . HIS A 1 102 ? -17 2.266 -6.371 1 92.75 102 HIS A O 1
ATOM 782 N N . LYS A 1 103 ? -16.516 0.184 -5.762 1 94.75 103 LYS A N 1
ATOM 783 C CA . LYS A 1 103 ? -15.094 0.456 -5.516 1 94.75 103 LYS A CA 1
ATOM 784 C C . LYS A 1 103 ? -14.922 1.638 -4.562 1 94.75 103 LYS A C 1
ATOM 786 O O . LYS A 1 103 ? -14.148 2.557 -4.844 1 94.75 103 LYS A O 1
ATOM 791 N N . ILE A 1 104 ? -15.711 1.593 -3.482 1 96.62 104 ILE A N 1
ATOM 792 C CA . ILE A 1 104 ? -15.57 2.619 -2.455 1 96.62 104 ILE A CA 1
ATOM 793 C C . ILE A 1 104 ? -14.172 2.539 -1.837 1 96.62 104 ILE A C 1
ATOM 795 O O . ILE A 1 104 ? -13.742 1.468 -1.405 1 96.62 104 ILE A O 1
ATOM 799 N N . ARG A 1 105 ? -13.523 3.658 -1.78 1 96.12 105 ARG A N 1
ATOM 800 C CA . ARG A 1 105 ? -12.148 3.695 -1.292 1 96.12 105 ARG A CA 1
ATOM 801 C C . ARG A 1 105 ? -12.109 3.643 0.231 1 96.12 105 ARG A C 1
ATOM 803 O O . ARG A 1 105 ? -12.938 4.262 0.901 1 96.12 105 ARG A O 1
ATOM 810 N N . GLY A 1 106 ? -11.148 2.912 0.8 1 96.31 106 GLY A N 1
ATOM 811 C CA . GLY A 1 106 ? -10.906 2.838 2.232 1 96.31 106 GLY A CA 1
ATOM 812 C C . GLY A 1 106 ? -9.453 2.611 2.584 1 96.31 106 GLY A C 1
ATOM 813 O O . GLY A 1 106 ? -8.641 2.27 1.716 1 96.31 106 GLY A O 1
ATOM 814 N N . VAL A 1 107 ? -9.102 2.891 3.834 1 95.19 107 VAL A N 1
ATOM 815 C CA . VAL A 1 107 ? -7.777 2.613 4.383 1 95.19 107 VAL A CA 1
ATOM 816 C C . VAL A 1 107 ? -7.902 1.711 5.609 1 95.19 107 VAL A C 1
ATOM 818 O O . VAL A 1 107 ? -8.805 1.893 6.43 1 95.19 107 VAL A O 1
ATOM 821 N N . ILE A 1 108 ? -7.008 0.725 5.66 1 95.12 108 ILE A N 1
ATOM 822 C CA . ILE A 1 108 ? -6.984 -0.12 6.848 1 95.12 108 ILE A CA 1
ATOM 823 C C . ILE A 1 108 ? -6.219 0.583 7.965 1 95.12 108 ILE A C 1
ATO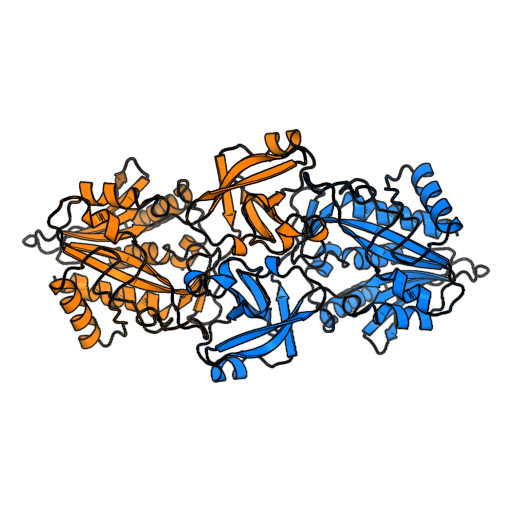M 825 O O . ILE A 1 108 ? -4.992 0.707 7.906 1 95.12 108 ILE A O 1
ATOM 829 N N . GLY A 1 109 ? -6.918 1.014 8.922 1 90 109 GLY A N 1
ATOM 830 C CA . GLY A 1 109 ? -6.328 1.733 10.039 1 90 109 GLY A CA 1
ATOM 831 C C . GLY A 1 109 ? -5.926 0.828 11.188 1 90 109 GLY A C 1
ATOM 832 O O . GLY A 1 109 ? -6.52 -0.236 11.383 1 90 109 GLY A O 1
ATOM 833 N N . LEU A 1 110 ? -4.758 1.224 11.758 1 82.12 110 LEU A N 1
ATOM 834 C CA . LEU A 1 110 ? -4.316 0.582 12.992 1 82.12 110 LEU A CA 1
ATOM 835 C C . LEU A 1 110 ? -4.695 1.424 14.211 1 82.12 110 LEU A C 1
ATOM 837 O O . LEU A 1 110 ? -4.551 2.648 14.188 1 82.12 110 LEU A O 1
ATOM 841 N N . LYS A 1 111 ? -5.332 0.812 15.102 1 65.19 111 LYS A N 1
ATOM 842 C CA . LYS A 1 111 ? -5.613 1.533 16.344 1 65.19 111 LYS A CA 1
ATOM 843 C C . LYS A 1 111 ? -4.328 2.062 16.969 1 65.19 111 LYS A C 1
ATOM 845 O O . LYS A 1 111 ? -3.322 1.353 17.031 1 65.19 111 LYS A O 1
ATOM 850 N N . PRO A 1 112 ? -4.121 3.359 17.125 1 53.16 112 PRO A N 1
ATOM 851 C CA . PRO A 1 112 ? -2.883 3.963 17.609 1 53.16 112 PRO A CA 1
ATOM 852 C C . PRO A 1 112 ? -2.35 3.275 18.875 1 53.16 112 PRO A C 1
ATOM 854 O O . PRO A 1 112 ? -3.133 2.824 19.719 1 53.16 112 PRO A O 1
ATOM 857 N N . ILE A 1 113 ? -1.033 2.91 18.812 1 49.31 113 ILE A N 1
ATOM 858 C CA . ILE A 1 113 ? -0.26 2.213 19.844 1 49.31 113 ILE A CA 1
ATOM 859 C C . ILE A 1 113 ? -0.535 2.832 21.203 1 49.31 113 ILE A C 1
ATOM 861 O O . ILE A 1 113 ? -0.682 2.117 22.203 1 49.31 113 ILE A O 1
ATOM 865 N N . HIS A 1 114 ? -0.276 4.152 21.297 1 45.97 114 HIS A N 1
ATOM 866 C CA . HIS A 1 114 ? -0.355 4.77 22.625 1 45.97 114 HIS A CA 1
ATOM 867 C C . HIS A 1 114 ? -1.669 4.426 23.312 1 45.97 114 HIS A C 1
ATOM 869 O O . HIS A 1 114 ? -1.808 4.617 24.531 1 45.97 114 HIS A O 1
ATOM 875 N N . LEU A 1 115 ? -2.488 3.957 22.484 1 45.22 115 LEU A N 1
ATOM 876 C CA . LEU A 1 115 ? -3.799 3.605 23.016 1 45.22 115 LEU A CA 1
ATOM 877 C C . LEU A 1 115 ? -3.889 2.107 23.297 1 45.22 115 LEU A C 1
ATOM 879 O O . LEU A 1 115 ? -4.941 1.61 23.703 1 45.22 115 LEU A O 1
ATOM 883 N N . GLN A 1 116 ? -2.781 1.521 22.953 1 48.16 116 GLN A N 1
ATOM 884 C CA . GLN A 1 116 ? -2.777 0.08 23.188 1 48.16 116 GLN A CA 1
ATOM 885 C C . GLN A 1 116 ? -2.324 -0.244 24.609 1 48.16 116 GLN A C 1
ATOM 887 O O . GLN A 1 116 ? -1.399 0.385 25.141 1 48.16 116 GLN A O 1
ATOM 892 N N . ASN A 1 117 ? -3.045 -0.858 25.359 1 49.09 117 ASN A N 1
ATOM 893 C CA . ASN A 1 117 ? -2.658 -1.314 26.703 1 49.09 117 ASN A CA 1
ATOM 894 C C . ASN A 1 117 ? -1.3 -2.008 26.672 1 49.09 117 ASN A C 1
ATOM 896 O O . ASN A 1 117 ? -0.867 -2.508 25.641 1 49.09 117 ASN A O 1
ATOM 900 N N . LYS A 1 118 ? -0.423 -1.867 27.797 1 48 118 LYS A N 1
ATOM 901 C CA . LYS A 1 118 ? 0.9 -2.445 28.016 1 48 118 LYS A CA 1
ATOM 902 C C . LYS A 1 118 ? 0.995 -3.844 27.422 1 48 118 LYS A C 1
ATOM 904 O O . LYS A 1 118 ? 2.004 -4.191 26.797 1 48 118 LYS A O 1
ATOM 909 N N . LYS A 1 119 ? 0.114 -4.609 27.734 1 46.19 119 LYS A N 1
ATOM 910 C CA . LYS A 1 119 ? 0.101 -6.004 27.297 1 46.19 119 LYS A CA 1
ATOM 911 C C . LYS A 1 119 ? 0.017 -6.109 25.781 1 46.19 119 LYS A C 1
ATOM 913 O O . LYS A 1 119 ? 0.497 -7.078 25.188 1 46.19 119 LYS A O 1
ATOM 918 N N . GLU A 1 120 ? -0.545 -5.117 25.109 1 49.38 120 GLU A N 1
ATOM 919 C CA . GLU A 1 120 ? -0.827 -5.133 23.672 1 49.38 120 GLU A CA 1
ATOM 920 C C . GLU A 1 120 ? 0.395 -4.707 22.859 1 49.38 120 GLU A C 1
ATOM 922 O O . GLU A 1 120 ? 0.538 -5.09 21.703 1 49.38 120 GLU A O 1
ATOM 927 N N . ARG A 1 121 ? 1.196 -3.971 23.562 1 50.62 121 ARG A N 1
ATOM 928 C CA . ARG A 1 121 ? 2.414 -3.504 22.906 1 50.62 121 ARG A CA 1
ATOM 929 C C . ARG A 1 121 ? 3.342 -4.672 22.578 1 50.62 121 ARG A C 1
ATOM 931 O O . ARG A 1 121 ? 4.168 -4.578 21.672 1 50.62 121 ARG A O 1
ATOM 938 N N . THR A 1 122 ? 3.115 -5.684 23.375 1 51.25 122 THR A N 1
ATOM 939 C CA . THR A 1 122 ? 3.982 -6.848 23.219 1 51.25 122 THR A CA 1
ATOM 940 C C . THR A 1 122 ? 3.348 -7.871 22.281 1 51.25 122 THR A C 1
ATOM 942 O O . THR A 1 122 ? 3.979 -8.867 21.922 1 51.25 122 THR A O 1
ATOM 945 N N . HIS A 1 123 ? 2.068 -7.496 21.859 1 59.38 123 HIS A N 1
ATOM 946 C CA . HIS A 1 123 ? 1.406 -8.578 21.141 1 59.38 123 HIS A CA 1
ATOM 947 C C . HIS A 1 123 ? 1.379 -8.305 19.641 1 59.38 123 HIS A C 1
ATOM 949 O O . HIS A 1 123 ? 1.455 -7.148 19.203 1 59.38 123 HIS A O 1
ATOM 955 N N . SER A 1 124 ? 1.385 -9.344 18.875 1 72.69 124 SER A N 1
ATOM 956 C CA . SER A 1 124 ? 1.212 -9.344 17.422 1 72.69 124 SER A CA 1
ATOM 957 C C . SER A 1 124 ? -0.123 -8.727 17.016 1 72.69 124 SER A C 1
ATOM 959 O O . SER A 1 124 ? -1.107 -8.828 17.75 1 72.69 124 SER A O 1
ATOM 961 N N . ILE A 1 125 ? -0.171 -7.934 16.031 1 82.94 125 ILE A N 1
ATOM 962 C CA . ILE A 1 125 ? -1.369 -7.293 15.508 1 82.94 125 ILE A CA 1
ATOM 963 C C . ILE A 1 125 ? -2.416 -8.352 15.164 1 82.94 125 ILE A C 1
ATOM 965 O O . ILE A 1 125 ? -2.09 -9.398 14.594 1 82.94 125 ILE A O 1
ATOM 969 N N . SER A 1 126 ? -3.594 -8.203 15.656 1 86.5 126 SER A N 1
ATOM 970 C CA . SER A 1 126 ? -4.719 -9.055 15.289 1 86.5 126 SER A CA 1
ATOM 971 C C . SER A 1 126 ? -5.758 -8.289 14.484 1 86.5 126 SER A C 1
ATOM 973 O O . SER A 1 126 ? -5.715 -7.055 14.422 1 86.5 126 SER A O 1
ATOM 975 N N . LEU A 1 127 ? -6.672 -8.961 13.906 1 89.19 127 LEU A N 1
ATOM 976 C CA . LEU A 1 127 ? -7.715 -8.336 13.102 1 89.19 127 LEU A CA 1
ATOM 977 C C . LEU A 1 127 ? -8.555 -7.379 13.945 1 89.19 127 LEU A C 1
ATOM 979 O O . LEU A 1 127 ? -9.07 -6.383 13.43 1 89.19 127 LEU A O 1
ATOM 983 N N . ASN A 1 128 ? -8.625 -7.684 15.18 1 86.25 128 ASN A N 1
ATOM 984 C CA . ASN A 1 128 ? -9.422 -6.855 16.078 1 86.25 128 ASN A CA 1
ATOM 985 C C . ASN A 1 128 ? -8.797 -5.477 16.281 1 86.25 128 ASN A C 1
ATOM 987 O O . ASN A 1 128 ? -9.469 -4.543 16.734 1 86.25 128 ASN A O 1
ATOM 991 N N . ASP A 1 129 ? -7.543 -5.398 15.953 1 87.56 129 ASP A N 1
ATOM 992 C CA . ASP A 1 129 ? -6.824 -4.137 16.094 1 87.56 129 ASP A CA 1
ATOM 993 C C . ASP A 1 129 ? -6.973 -3.273 14.852 1 87.56 129 ASP A C 1
ATOM 995 O O . ASP A 1 129 ? -6.457 -2.156 14.797 1 87.56 129 ASP A O 1
ATOM 999 N N . LEU A 1 130 ? -7.672 -3.812 13.898 1 92.38 130 LEU A N 1
ATOM 1000 C CA . LEU A 1 130 ? -7.734 -3.152 12.602 1 92.38 130 LEU A CA 1
ATOM 1001 C C . LEU A 1 130 ? -9.172 -2.773 12.25 1 92.38 130 LEU A C 1
ATOM 1003 O O . LEU A 1 130 ? -10.117 -3.387 12.75 1 92.38 130 LEU A O 1
ATOM 1007 N N . CYS A 1 131 ? -9.328 -1.761 11.484 1 93.94 131 CYS A N 1
ATOM 1008 C CA . CYS A 1 131 ? -10.594 -1.334 10.906 1 93.94 131 CYS A CA 1
ATOM 1009 C C . CYS A 1 131 ? -10.391 -0.712 9.531 1 93.94 131 CYS A C 1
ATOM 1011 O O . CYS A 1 131 ? -9.266 -0.375 9.164 1 93.94 131 CYS A O 1
ATOM 1013 N N . ILE A 1 132 ? -11.406 -0.695 8.789 1 95.94 132 ILE A N 1
ATOM 1014 C CA . ILE A 1 132 ? -11.352 0.017 7.516 1 95.94 132 ILE A CA 1
ATOM 1015 C C . ILE A 1 132 ? -12.055 1.367 7.652 1 95.94 132 ILE A C 1
ATOM 1017 O O . ILE A 1 132 ? -13.211 1.436 8.086 1 95.94 132 ILE A O 1
ATOM 1021 N N . ASP A 1 133 ? -11.336 2.418 7.344 1 95.62 133 ASP A N 1
ATOM 1022 C CA . ASP A 1 133 ? -11.812 3.795 7.395 1 95.62 133 ASP A CA 1
ATOM 1023 C C . ASP A 1 133 ? -12.133 4.316 5.996 1 95.62 133 ASP A C 1
ATOM 1025 O O . ASP A 1 133 ? -11.242 4.453 5.16 1 95.62 133 ASP A O 1
ATOM 1029 N N . ILE A 1 134 ? -13.422 4.648 5.695 1 95.88 134 ILE A N 1
ATOM 1030 C CA . ILE A 1 134 ? -13.805 5.148 4.383 1 95.88 134 ILE A CA 1
ATOM 1031 C C . ILE A 1 134 ? -14.062 6.652 4.453 1 95.88 134 ILE A C 1
ATOM 1033 O O . ILE A 1 134 ? -14.547 7.254 3.492 1 95.88 134 ILE A O 1
ATOM 1037 N N . GLY A 1 135 ? -13.797 7.219 5.605 1 93 135 GLY A N 1
ATOM 1038 C CA . GLY A 1 135 ? -13.953 8.656 5.777 1 93 135 GLY A CA 1
ATOM 1039 C C . GLY A 1 135 ? -15.32 9.047 6.309 1 93 135 GLY A C 1
ATOM 1040 O O . GLY A 1 135 ? -15.656 10.234 6.344 1 93 135 GLY A O 1
ATOM 1041 N N . SER A 1 136 ? -16.125 8.094 6.68 1 92.38 136 SER A N 1
ATOM 1042 C CA . SER A 1 136 ? -17.438 8.383 7.262 1 92.38 136 SER A CA 1
ATOM 1043 C C . SER A 1 136 ? -17.312 8.727 8.742 1 92.38 136 SER A C 1
ATOM 1045 O O . SER A 1 136 ? -16.359 8.336 9.406 1 92.38 136 SER A O 1
ATOM 1047 N N . TYR A 1 137 ? -18.375 9.406 9.266 1 90.69 137 TYR A N 1
ATOM 1048 C CA . TYR A 1 137 ? -18.281 9.891 10.633 1 90.69 137 TYR A CA 1
ATOM 1049 C C . TYR A 1 137 ? -19.234 9.125 11.547 1 90.69 137 TYR A C 1
ATOM 1051 O O . TYR A 1 137 ? -19.234 9.328 12.766 1 90.69 137 TYR A O 1
ATOM 1059 N N . SER A 1 138 ? -20.047 8.242 10.945 1 92.31 138 SER A N 1
ATOM 1060 C CA . SER A 1 138 ? -21.016 7.523 11.773 1 92.31 138 SER A CA 1
ATOM 1061 C C . SER A 1 138 ? -21.391 6.188 11.148 1 92.31 138 SER A C 1
ATOM 1063 O O . SER A 1 138 ? -21.234 5.992 9.945 1 92.31 138 SER A O 1
ATOM 1065 N N . LYS A 1 139 ? -21.922 5.363 12.039 1 94.12 139 LYS A N 1
ATOM 1066 C CA . LYS A 1 139 ? -22.438 4.066 11.609 1 94.12 139 LYS A CA 1
ATOM 1067 C C . LYS A 1 139 ? -23.531 4.234 10.555 1 94.12 139 LYS A C 1
ATOM 1069 O O . LYS A 1 139 ? -23.531 3.523 9.547 1 94.12 139 LYS A O 1
ATOM 1074 N N . SER A 1 140 ? -24.406 5.172 10.773 1 96 140 SER A N 1
ATOM 1075 C CA . SER A 1 140 ? -25.516 5.402 9.867 1 96 140 SER A CA 1
ATOM 1076 C C . SER A 1 140 ? -25.031 5.816 8.484 1 96 140 SER A C 1
ATOM 1078 O O . SER A 1 140 ? -25.531 5.332 7.469 1 96 140 SER A O 1
ATOM 1080 N N . GLU A 1 141 ? -24.094 6.672 8.461 1 95.06 141 GLU A N 1
ATOM 1081 C CA . GLU A 1 141 ? -23.516 7.105 7.191 1 95.06 141 GLU A CA 1
ATOM 1082 C C . GLU A 1 141 ? -22.891 5.938 6.441 1 95.06 141 GLU A C 1
ATOM 1084 O O . GLU A 1 141 ? -23.109 5.762 5.242 1 95.06 141 GLU A O 1
ATOM 1089 N N . THR A 1 142 ? -22.141 5.113 7.105 1 95.44 142 THR A N 1
ATOM 1090 C CA . THR A 1 142 ? -21.453 3.973 6.504 1 95.44 142 THR A CA 1
ATOM 1091 C C . THR A 1 142 ? -22.453 2.953 5.984 1 95.44 142 THR A C 1
ATOM 1093 O O . THR A 1 142 ? -22.297 2.412 4.891 1 95.44 142 THR A O 1
ATOM 1096 N N . LYS A 1 143 ? -23.531 2.717 6.746 1 96 143 LYS A N 1
ATOM 1097 C CA . LYS A 1 143 ? -24.562 1.756 6.383 1 96 143 LYS A CA 1
ATOM 1098 C C . LYS A 1 143 ? -25.25 2.148 5.07 1 96 143 LYS A C 1
ATOM 1100 O O . LYS A 1 143 ? -25.734 1.287 4.332 1 96 143 LYS A O 1
ATOM 1105 N N . SER A 1 144 ? -25.25 3.41 4.809 1 95.81 144 SER A N 1
ATOM 1106 C CA . SER A 1 144 ? -25.922 3.895 3.604 1 95.81 144 SER A CA 1
ATOM 1107 C C . SER A 1 144 ? -25.047 3.686 2.369 1 95.81 144 SER A C 1
ATOM 1109 O O . SER A 1 144 ? -25.531 3.812 1.239 1 95.81 144 SER A O 1
ATOM 1111 N N . ILE A 1 145 ? -23.781 3.371 2.527 1 95.19 145 ILE A N 1
ATOM 1112 C CA . ILE A 1 145 ? -22.828 3.32 1.427 1 95.19 145 ILE A CA 1
ATOM 1113 C C . ILE A 1 145 ? -22.359 1.883 1.212 1 95.19 145 ILE A C 1
ATOM 1115 O O . ILE A 1 145 ? -22.156 1.45 0.074 1 95.19 145 ILE A O 1
ATOM 1119 N N . ILE A 1 146 ? -22.172 1.112 2.328 1 96.44 146 ILE A N 1
ATOM 1120 C CA . ILE A 1 146 ? -21.578 -0.216 2.293 1 96.44 146 ILE A CA 1
ATOM 1121 C C . ILE A 1 146 ? -22.516 -1.226 2.951 1 96.44 146 ILE A C 1
ATOM 1123 O O . ILE A 1 146 ? -23.094 -0.946 4 1 96.44 146 ILE A O 1
ATOM 1127 N N . ASP A 1 147 ? -22.609 -2.367 2.389 1 95.75 147 ASP A N 1
ATOM 1128 C CA . ASP A 1 147 ? -23.391 -3.453 2.973 1 95.75 147 ASP A CA 1
ATOM 1129 C C . ASP A 1 147 ? -22.484 -4.488 3.635 1 95.75 147 ASP A C 1
ATOM 1131 O O . ASP A 1 147 ? -21.359 -4.715 3.184 1 95.75 147 ASP A O 1
ATOM 1135 N N . LEU A 1 148 ? -23 -5.086 4.73 1 95 148 LEU A N 1
ATOM 1136 C CA . LEU A 1 148 ? -22.312 -6.262 5.266 1 95 148 LEU A CA 1
ATOM 1137 C C . LEU A 1 148 ? -22.25 -7.371 4.223 1 95 148 LEU A C 1
ATOM 1139 O O . LEU A 1 148 ? -23.203 -7.598 3.484 1 95 148 LEU A O 1
ATOM 1143 N N . GLY A 1 149 ? -21.078 -8.016 4.113 1 95.19 149 GLY A N 1
ATOM 1144 C CA . GLY A 1 149 ? -20.891 -9.047 3.102 1 95.19 149 GLY A CA 1
ATOM 1145 C C . GLY A 1 149 ? -20.203 -8.531 1.85 1 95.19 149 GLY A C 1
ATOM 1146 O O . GLY A 1 149 ? -19.781 -9.32 1.001 1 95.19 149 GLY A O 1
ATOM 1147 N N . ASP A 1 150 ? -20.125 -7.168 1.785 1 96.31 150 ASP A N 1
ATOM 1148 C CA . ASP A 1 150 ? -19.328 -6.633 0.681 1 96.31 150 ASP A CA 1
ATOM 1149 C C . ASP A 1 150 ? -17.859 -7.059 0.796 1 96.31 150 ASP A C 1
ATOM 1151 O O . ASP A 1 150 ? -17.312 -7.094 1.896 1 96.31 150 ASP A O 1
ATOM 1155 N N . PHE A 1 151 ? -17.25 -7.367 -0.35 1 96.88 151 PHE A N 1
ATOM 1156 C CA . PHE A 1 151 ? -15.82 -7.691 -0.339 1 96.88 151 PHE A CA 1
ATOM 1157 C C . PHE A 1 151 ? -14.977 -6.422 -0.397 1 96.88 151 PHE A C 1
ATOM 1159 O O . PHE A 1 151 ? -15.469 -5.359 -0.773 1 96.88 151 PHE A O 1
ATOM 1166 N N . ALA A 1 152 ? -13.766 -6.5 0.038 1 97.25 152 ALA A N 1
ATOM 1167 C CA . ALA A 1 152 ? -12.75 -5.473 -0.163 1 97.25 152 ALA A CA 1
ATOM 1168 C C . ALA A 1 152 ? -11.508 -6.051 -0.838 1 97.25 152 ALA A C 1
ATOM 1170 O O . ALA A 1 152 ? -11 -7.09 -0.417 1 97.25 152 ALA A O 1
ATOM 1171 N N . GLU A 1 153 ? -11.094 -5.445 -1.868 1 96.06 153 GLU A N 1
ATOM 1172 C CA . GLU A 1 153 ? -9.883 -5.855 -2.564 1 96.06 153 GLU A CA 1
ATOM 1173 C C . GLU A 1 153 ? -8.75 -4.863 -2.328 1 96.06 153 GLU A C 1
ATOM 1175 O O . GLU A 1 153 ? -8.992 -3.697 -2.008 1 96.06 153 GLU A O 1
ATOM 1180 N N . PHE A 1 154 ? -7.543 -5.348 -2.396 1 94.81 154 PHE A N 1
ATOM 1181 C CA . PHE A 1 154 ? -6.379 -4.48 -2.244 1 94.81 154 PHE A CA 1
ATOM 1182 C C . PHE A 1 154 ? -6.09 -3.734 -3.541 1 94.81 154 PHE A C 1
ATOM 1184 O O . PHE A 1 154 ? -6.125 -4.324 -4.625 1 94.81 154 PHE A O 1
ATOM 1191 N N . ASN A 1 155 ? -5.859 -2.512 -3.365 1 90.5 155 ASN A N 1
ATOM 1192 C CA . ASN A 1 155 ? -5.586 -1.649 -4.512 1 90.5 155 ASN A CA 1
ATOM 1193 C C . ASN A 1 155 ? -4.117 -1.716 -4.926 1 90.5 155 ASN A C 1
ATOM 1195 O O . ASN A 1 155 ? -3.383 -0.739 -4.773 1 90.5 155 ASN A O 1
ATOM 1199 N N . ILE A 1 156 ? -3.674 -2.822 -5.488 1 91.88 156 ILE A N 1
ATOM 1200 C CA . ILE A 1 156 ? -2.303 -3.057 -5.93 1 91.88 156 ILE A CA 1
ATOM 1201 C C . ILE A 1 156 ? -2.291 -3.406 -7.414 1 91.88 156 ILE A C 1
ATOM 1203 O O . ILE A 1 156 ? -3.012 -4.305 -7.855 1 91.88 156 ILE A O 1
ATOM 1207 N N . GLU A 1 157 ? -1.5 -2.723 -8.109 1 91.19 157 GLU A N 1
ATOM 1208 C CA . GLU A 1 157 ? -1.463 -2.936 -9.555 1 91.19 157 GLU A CA 1
ATOM 1209 C C . GLU A 1 157 ? -0.244 -3.76 -9.961 1 91.19 157 GLU A C 1
ATOM 1211 O O . GLU A 1 157 ? 0.765 -3.773 -9.25 1 91.19 157 GLU A O 1
ATOM 1216 N N . PHE A 1 158 ? -0.412 -4.43 -11.125 1 96.75 158 PHE A N 1
ATOM 1217 C CA . PHE A 1 158 ? 0.688 -5.129 -11.773 1 96.75 158 PHE A CA 1
ATOM 1218 C C . PHE A 1 158 ? 1.788 -4.152 -12.18 1 96.75 158 PHE A C 1
ATOM 1220 O O . PHE A 1 158 ? 1.512 -3.104 -12.758 1 96.75 158 PHE A O 1
ATOM 1227 N N . GLU A 1 159 ? 3.012 -4.473 -11.789 1 95.19 159 GLU A N 1
ATOM 1228 C CA . GLU A 1 159 ? 4.145 -3.619 -12.133 1 95.19 159 GLU A CA 1
ATOM 1229 C C . GLU A 1 159 ? 5.371 -4.449 -12.492 1 95.19 159 GLU A C 1
ATOM 1231 O O . GLU A 1 159 ? 5.648 -5.465 -11.852 1 95.19 159 GLU A O 1
ATOM 1236 N N . LYS A 1 160 ? 6.141 -3.934 -13.43 1 95.12 160 LYS A N 1
ATOM 1237 C CA . LYS A 1 160 ? 7.445 -4.516 -13.734 1 95.12 160 LYS A CA 1
ATOM 1238 C C . LYS A 1 160 ? 8.555 -3.807 -12.961 1 95.12 160 LYS A C 1
ATOM 1240 O O . LYS A 1 160 ? 8.695 -2.586 -13.047 1 95.12 160 LYS A O 1
ATOM 1245 N N . PHE A 1 161 ? 9.281 -4.531 -12.203 1 92.94 161 PHE A N 1
ATOM 1246 C CA . PHE A 1 161 ? 10.438 -4.004 -11.484 1 92.94 161 PHE A CA 1
ATOM 1247 C C . PHE A 1 161 ? 11.68 -4.031 -12.359 1 92.94 161 PHE A C 1
ATOM 1249 O O . PHE A 1 161 ? 12.586 -3.207 -12.195 1 92.94 161 PHE A O 1
ATOM 1256 N N . SER A 1 162 ? 11.758 -4.996 -13.195 1 91.69 162 SER A N 1
ATOM 1257 C CA . SER A 1 162 ? 12.773 -5.172 -14.227 1 91.69 162 SER A CA 1
ATOM 1258 C C . SER A 1 162 ? 12.188 -5.859 -15.461 1 91.69 162 SER A C 1
ATOM 1260 O O . SER A 1 162 ? 10.969 -5.953 -15.609 1 91.69 162 SER A O 1
ATOM 1262 N N . ASP A 1 163 ? 13.016 -6.297 -16.281 1 92.69 163 ASP A N 1
ATOM 1263 C CA . ASP A 1 163 ? 12.555 -6.965 -17.484 1 92.69 163 ASP A CA 1
ATOM 1264 C C . ASP A 1 163 ? 11.883 -8.297 -17.156 1 92.69 163 ASP A C 1
ATOM 1266 O O . ASP A 1 163 ? 11 -8.75 -17.875 1 92.69 163 ASP A O 1
ATOM 1270 N N . THR A 1 164 ? 12.266 -8.859 -16.078 1 95.81 164 THR A N 1
ATOM 1271 C CA . THR A 1 164 ? 11.742 -10.203 -15.828 1 95.81 164 THR A CA 1
ATOM 1272 C C . THR A 1 164 ? 11.023 -10.258 -14.484 1 95.81 164 THR A C 1
ATOM 1274 O O . THR A 1 164 ? 10.289 -11.211 -14.203 1 95.81 164 THR A O 1
ATOM 1277 N N . ILE A 1 165 ? 11.25 -9.273 -13.641 1 96.62 165 ILE A N 1
ATOM 1278 C CA . ILE A 1 165 ? 10.648 -9.32 -12.312 1 96.62 165 ILE A CA 1
ATOM 1279 C C . ILE A 1 165 ? 9.359 -8.508 -12.297 1 96.62 165 ILE A C 1
ATOM 1281 O O . ILE A 1 165 ? 9.359 -7.328 -12.672 1 96.62 165 ILE A O 1
ATOM 1285 N N . ILE A 1 166 ? 8.328 -9.141 -11.852 1 97.38 166 ILE A N 1
ATOM 1286 C CA . ILE A 1 166 ? 7.047 -8.445 -11.758 1 97.38 166 ILE A CA 1
ATOM 1287 C C . ILE A 1 166 ? 6.551 -8.484 -10.312 1 97.38 166 ILE A C 1
ATOM 1289 O O . ILE A 1 166 ? 6.902 -9.383 -9.547 1 97.38 166 ILE A O 1
ATOM 1293 N N . LYS A 1 167 ? 5.816 -7.512 -9.938 1 96.38 167 LYS A N 1
ATOM 1294 C CA . LYS A 1 167 ? 5.098 -7.387 -8.672 1 96.38 167 LYS A CA 1
ATOM 1295 C C . LYS A 1 167 ? 3.604 -7.188 -8.898 1 96.38 167 LYS A C 1
ATOM 1297 O O . LYS A 1 167 ? 3.203 -6.426 -9.781 1 96.38 167 LYS A O 1
ATOM 1302 N N . SER A 1 168 ? 2.84 -7.887 -8.172 1 96.44 168 SER A N 1
ATOM 1303 C CA . SER A 1 168 ? 1.398 -7.723 -8.32 1 96.44 168 SER A CA 1
ATOM 1304 C C . SER A 1 168 ? 0.648 -8.367 -7.156 1 96.44 168 SER A C 1
ATOM 1306 O O . SER A 1 168 ? 1.249 -9.047 -6.324 1 96.44 168 SER A O 1
ATOM 1308 N N . LYS A 1 169 ? -0.574 -8 -7.137 1 94.31 169 LYS A N 1
ATOM 1309 C CA . LYS A 1 169 ? -1.482 -8.828 -6.34 1 94.31 169 LYS A CA 1
ATOM 1310 C C . LYS A 1 169 ? -1.88 -10.094 -7.094 1 94.31 169 LYS A C 1
ATOM 1312 O O . LYS A 1 169 ? -1.75 -10.156 -8.32 1 94.31 169 LYS A O 1
ATOM 1317 N N . ALA A 1 170 ? -2.254 -11.117 -6.449 1 94.12 170 ALA A N 1
ATOM 1318 C CA . ALA A 1 170 ? -2.994 -12.281 -6.941 1 94.12 170 ALA A CA 1
ATOM 1319 C C . ALA A 1 170 ? -2.139 -13.109 -7.891 1 94.12 170 ALA A C 1
ATOM 1321 O O . ALA A 1 170 ? -2.668 -13.867 -8.711 1 94.12 170 ALA A O 1
ATOM 1322 N N . LEU A 1 171 ? -0.817 -12.93 -7.812 1 96.12 171 LEU A N 1
ATOM 1323 C CA . LEU A 1 171 ? -0.01 -13.828 -8.633 1 96.12 171 LEU A CA 1
ATOM 1324 C C . LEU A 1 171 ? -0.345 -15.289 -8.344 1 96.12 171 LEU A C 1
ATOM 1326 O O . LEU A 1 171 ? -0.294 -16.125 -9.242 1 96.12 171 LEU A O 1
ATOM 1330 N N . ASN A 1 172 ? -0.622 -15.516 -7.086 1 92.38 172 ASN A N 1
ATOM 1331 C CA . ASN A 1 172 ? -1.212 -16.781 -6.66 1 92.38 172 ASN A CA 1
ATOM 1332 C C . ASN A 1 172 ? -2.73 -16.781 -6.824 1 92.38 172 ASN A C 1
ATOM 1334 O O . ASN A 1 172 ? -3.445 -16.203 -5.996 1 92.38 172 ASN A O 1
ATOM 1338 N N . ASP A 1 173 ? -3.26 -17.203 -7.922 1 94.19 173 ASP A N 1
ATOM 1339 C CA . ASP A 1 173 ? -2.676 -18.047 -8.961 1 94.19 173 ASP A CA 1
ATOM 1340 C C . ASP A 1 173 ? -3.084 -17.562 -10.352 1 94.19 173 ASP A C 1
ATOM 1342 O O . ASP A 1 173 ? -3.477 -18.375 -11.203 1 94.19 173 ASP A O 1
ATOM 1346 N N . ARG A 1 174 ? -3.094 -16.25 -10.469 1 97.38 174 ARG A N 1
ATOM 1347 C CA . ARG A 1 174 ? -3.363 -15.719 -11.797 1 97.38 174 ARG A CA 1
ATOM 1348 C C . ARG A 1 174 ? -2.277 -16.141 -12.789 1 97.38 174 ARG A C 1
ATOM 1350 O O . ARG A 1 174 ? -2.512 -16.188 -13.992 1 97.38 174 ARG A O 1
ATOM 1357 N N . LEU A 1 175 ? -1.14 -16.438 -12.25 1 97.88 175 LEU A N 1
ATOM 1358 C CA . LEU A 1 175 ? -0.099 -17.031 -13.086 1 97.88 175 LEU A CA 1
ATOM 1359 C C . LEU A 1 175 ? -0.58 -18.328 -13.719 1 97.88 175 LEU A C 1
ATOM 1361 O O . LEU A 1 175 ? -0.454 -18.516 -14.93 1 97.88 175 LEU A O 1
ATOM 1365 N N . GLY A 1 176 ? -1.134 -19.188 -12.891 1 97.75 176 GLY A N 1
ATOM 1366 C CA . GLY A 1 176 ? -1.653 -20.453 -13.391 1 97.75 176 GLY A CA 1
ATOM 1367 C C . GLY A 1 176 ? -2.76 -20.281 -14.414 1 97.75 176 GLY A C 1
ATOM 1368 O O . GLY A 1 176 ? -2.791 -20.984 -15.422 1 97.75 176 GLY A O 1
ATOM 1369 N N . CYS A 1 177 ? -3.643 -19.391 -14.125 1 98.38 177 CYS A N 1
ATOM 1370 C CA . CYS A 1 177 ? -4.723 -19.125 -15.07 1 98.38 177 CYS A CA 1
ATOM 1371 C C . CYS A 1 177 ? -4.176 -18.672 -16.422 1 98.38 177 CYS A C 1
ATOM 1373 O O . CYS A 1 177 ? -4.648 -19.109 -17.469 1 98.38 177 CYS A O 1
ATOM 1375 N N . SER A 1 178 ? -3.229 -17.828 -16.375 1 98.69 178 SER A N 1
ATOM 1376 C CA . SER A 1 178 ? -2.59 -17.359 -17.594 1 98.69 178 SER A CA 1
ATOM 1377 C C . SER A 1 178 ? -1.928 -18.5 -18.344 1 98.69 178 SER A C 1
ATOM 1379 O O . SER A 1 178 ? -2.008 -18.578 -19.578 1 98.69 178 SER A O 1
ATOM 1381 N N . ILE A 1 179 ? -1.305 -19.359 -17.656 1 98.56 179 ILE A N 1
ATOM 1382 C CA . ILE A 1 179 ? -0.622 -20.5 -18.25 1 98.56 179 ILE A CA 1
ATOM 1383 C C . ILE A 1 179 ? -1.639 -21.422 -18.938 1 98.56 179 ILE A C 1
ATOM 1385 O O . ILE A 1 179 ? -1.402 -21.906 -20.047 1 98.56 179 ILE A O 1
ATOM 1389 N N . LEU A 1 180 ? -2.789 -21.656 -18.281 1 98.69 180 LEU A N 1
ATOM 1390 C CA . LEU A 1 180 ? -3.828 -22.484 -18.875 1 98.69 180 LEU A CA 1
ATOM 1391 C C . LEU A 1 180 ? -4.254 -21.906 -20.234 1 98.69 180 LEU A C 1
ATOM 1393 O O . LEU A 1 180 ? -4.414 -22.656 -21.203 1 98.69 180 LEU A O 1
ATOM 1397 N N . ILE A 1 181 ? -4.422 -20.625 -20.266 1 98.62 181 ILE A N 1
ATOM 1398 C CA . ILE A 1 181 ? -4.844 -19.984 -21.516 1 98.62 181 ILE A CA 1
ATOM 1399 C C . ILE A 1 181 ? -3.773 -20.172 -22.578 1 98.62 181 ILE A C 1
ATOM 1401 O O . ILE A 1 181 ? -4.09 -20.469 -23.734 1 98.62 181 ILE A O 1
ATOM 1405 N N . GLU A 1 182 ? -2.537 -20.031 -22.219 1 98.25 182 GLU A N 1
ATOM 1406 C CA . GLU A 1 182 ? -1.442 -20.25 -23.156 1 98.25 182 GLU A CA 1
ATOM 1407 C C . GLU A 1 182 ? -1.445 -21.688 -23.672 1 98.25 182 GLU A C 1
ATOM 1409 O O . GLU A 1 182 ? -1.196 -21.922 -24.859 1 98.25 182 GLU A O 1
ATOM 1414 N N . MET A 1 183 ? -1.714 -22.625 -22.828 1 98.31 183 MET A N 1
ATOM 1415 C CA . MET A 1 183 ? -1.738 -24.031 -23.203 1 98.31 183 MET A CA 1
ATOM 1416 C C . MET A 1 183 ? -2.852 -24.312 -24.203 1 98.31 183 MET A C 1
ATOM 1418 O O . MET A 1 183 ? -2.713 -25.172 -25.062 1 98.31 183 MET A O 1
ATOM 1422 N N . LEU A 1 184 ? -3.914 -23.578 -24.094 1 98.06 184 LEU A N 1
ATOM 1423 C CA . LEU A 1 184 ? -5.102 -23.812 -24.922 1 98.06 184 LEU A CA 1
ATOM 1424 C C . LEU A 1 184 ? -4.914 -23.234 -26.312 1 98.06 184 LEU A C 1
ATOM 1426 O O . LEU A 1 184 ? -5.73 -23.484 -27.203 1 98.06 184 LEU A O 1
ATOM 1430 N N . LYS A 1 185 ? -3.871 -22.516 -26.5 1 97 185 LYS A N 1
ATOM 1431 C CA . LYS A 1 185 ? -3.617 -21.906 -27.797 1 97 185 LYS A CA 1
ATOM 1432 C C . LYS A 1 185 ? -3.105 -22.953 -28.797 1 97 185 LYS A C 1
ATOM 1434 O O . LYS A 1 185 ? -3.131 -22.734 -30 1 97 185 LYS A O 1
ATOM 1439 N N . GLU A 1 186 ? -2.641 -24.078 -28.312 1 96.12 186 GLU A N 1
ATOM 1440 C CA . GLU A 1 186 ? -2.102 -25.141 -29.156 1 96.12 186 GLU A CA 1
ATOM 1441 C C . GLU A 1 186 ? -2.977 -26.391 -29.109 1 96.12 186 GLU A C 1
ATOM 1443 O O . GLU A 1 186 ? -3.816 -26.531 -28.219 1 96.12 186 GLU A O 1
ATOM 1448 N N . ASP A 1 187 ? -2.715 -27.203 -30.125 1 94.75 187 ASP A N 1
ATOM 1449 C CA . ASP A 1 187 ? -3.4 -28.5 -30.156 1 94.75 187 ASP A CA 1
ATOM 1450 C C . ASP A 1 187 ? -2.479 -29.625 -29.688 1 94.75 187 ASP A C 1
ATOM 1452 O O . ASP A 1 187 ? -1.261 -29.547 -29.875 1 94.75 187 ASP A O 1
ATOM 1456 N N . TYR A 1 188 ? -3.127 -30.609 -29.094 1 96 188 TYR A N 1
ATOM 1457 C CA . TYR A 1 188 ? -2.383 -31.75 -28.578 1 96 188 TYR A CA 1
ATOM 1458 C C . TYR A 1 188 ? -3.014 -33.062 -29.031 1 96 188 TYR A C 1
ATOM 1460 O O . TYR A 1 188 ? -4.105 -33.062 -29.594 1 96 188 TYR A O 1
ATOM 1468 N N . ASN A 1 189 ? -2.277 -34.156 -28.828 1 94.88 189 ASN A N 1
ATOM 1469 C CA . ASN A 1 189 ? -2.791 -35.469 -29.203 1 94.88 189 ASN A CA 1
ATOM 1470 C C . ASN A 1 189 ? -3.77 -36 -28.172 1 94.88 189 ASN A C 1
ATOM 1472 O O . ASN A 1 189 ? -4.691 -36.75 -28.5 1 94.88 189 ASN A O 1
ATOM 1476 N N . CYS A 1 190 ? -3.6 -35.656 -26.938 1 94.62 190 CYS A N 1
ATOM 1477 C CA . CYS A 1 190 ? -4.496 -36.094 -25.875 1 94.62 190 CYS A CA 1
ATOM 1478 C C . CYS A 1 190 ? -5.668 -35.125 -25.719 1 94.62 190 CYS A C 1
ATOM 1480 O O . CYS A 1 190 ? -5.645 -34.031 -26.266 1 94.62 190 CYS A O 1
ATOM 1482 N N . ASP A 1 191 ? -6.746 -35.594 -25.031 1 95.19 191 ASP A N 1
ATOM 1483 C CA . ASP A 1 191 ? -7.816 -34.688 -24.625 1 95.19 191 ASP A CA 1
ATOM 1484 C C . ASP A 1 191 ? -7.352 -33.781 -23.5 1 95.19 191 ASP A C 1
ATOM 1486 O O . ASP A 1 191 ? -7.074 -34.219 -22.391 1 95.19 191 ASP A O 1
ATOM 1490 N N . LEU A 1 192 ? -7.32 -32.531 -23.75 1 96.88 192 LEU A N 1
ATOM 1491 C CA . LEU A 1 192 ? -6.848 -31.578 -22.766 1 96.88 192 LEU A CA 1
ATOM 1492 C C . LEU A 1 192 ? -8.016 -30.844 -22.109 1 96.88 192 LEU A C 1
ATOM 1494 O O . LEU A 1 192 ? -8.875 -30.297 -22.812 1 96.88 192 LEU A O 1
ATOM 1498 N N . TYR A 1 193 ? -8.047 -30.922 -20.844 1 96.44 193 TYR A N 1
ATOM 1499 C CA . TYR A 1 193 ? -9 -30.141 -20.062 1 96.44 193 TYR A CA 1
ATOM 1500 C C . TYR A 1 193 ? -8.297 -29.047 -19.281 1 96.44 193 TYR A C 1
ATOM 1502 O O . TYR A 1 193 ? -7.219 -29.266 -18.719 1 96.44 193 TYR A O 1
ATOM 1510 N N . ALA A 1 194 ? -8.836 -27.891 -19.312 1 98.19 194 ALA A N 1
ATOM 1511 C CA . ALA A 1 194 ? -8.383 -26.781 -18.484 1 98.19 194 ALA A CA 1
ATOM 1512 C C . ALA A 1 194 ? -9.469 -26.375 -17.484 1 98.19 194 ALA A C 1
ATOM 1514 O O . ALA A 1 194 ? -10.594 -26.062 -17.891 1 98.19 194 ALA A O 1
ATOM 1515 N N . ALA A 1 195 ? -9.117 -26.359 -16.281 1 96.75 195 ALA A N 1
ATOM 1516 C CA . ALA A 1 195 ? -10.062 -25.969 -15.234 1 96.75 195 ALA A CA 1
ATOM 1517 C C . ALA A 1 195 ? -9.594 -24.719 -14.508 1 96.75 195 ALA A C 1
ATOM 1519 O O . ALA A 1 195 ? -8.492 -24.688 -13.945 1 96.75 195 ALA A O 1
ATOM 1520 N N . PHE A 1 196 ? -10.383 -23.688 -14.578 1 97.56 196 PHE A N 1
ATOM 1521 C CA . PHE A 1 196 ? -10.219 -22.484 -13.773 1 97.56 196 PHE A CA 1
ATOM 1522 C C . PHE A 1 196 ? -11.148 -22.5 -12.562 1 97.56 196 PHE A C 1
ATOM 1524 O O . PHE A 1 196 ? -12.352 -22.281 -12.695 1 97.56 196 PHE A O 1
ATOM 1531 N N . ASN A 1 197 ? -10.555 -22.688 -11.414 1 94.62 197 ASN A N 1
ATOM 1532 C CA . ASN A 1 197 ? -11.367 -23.031 -10.258 1 94.62 197 ASN A CA 1
ATOM 1533 C C . ASN A 1 197 ? -11.625 -21.812 -9.367 1 94.62 197 ASN A C 1
ATOM 1535 O O . ASN A 1 197 ? -10.82 -20.875 -9.344 1 94.62 197 ASN A O 1
ATOM 1539 N N . VAL A 1 198 ? -12.688 -21.859 -8.633 1 92.06 198 VAL A N 1
ATOM 1540 C CA . VAL A 1 198 ? -13.016 -20.859 -7.625 1 92.06 198 VAL A CA 1
ATOM 1541 C C . VAL A 1 198 ? -12.727 -21.406 -6.234 1 92.06 198 VAL A C 1
ATOM 1543 O O . VAL A 1 198 ? -12.617 -22.625 -6.051 1 92.06 198 VAL A O 1
ATOM 1546 N N . GLN A 1 199 ? -12.562 -20.562 -5.219 1 83 199 GLN A N 1
ATOM 1547 C CA . GLN A 1 199 ? -12.609 -20.812 -3.781 1 83 199 GLN A CA 1
ATOM 1548 C C . GLN A 1 199 ? -11.555 -21.828 -3.361 1 83 199 GLN A C 1
ATOM 1550 O O . GLN A 1 199 ? -11.844 -22.766 -2.621 1 83 199 GLN A O 1
ATOM 1555 N N . GLU A 1 200 ? -10.344 -21.641 -3.947 1 74.75 200 GLU A N 1
ATOM 1556 C CA . GLU A 1 200 ? -9.227 -22.484 -3.508 1 74.75 200 GLU A CA 1
ATOM 1557 C C . GLU A 1 200 ? -8.789 -22.109 -2.096 1 74.75 200 GLU A C 1
ATOM 1559 O O . GLU A 1 200 ? -8.43 -22.984 -1.301 1 74.75 200 GLU A O 1
ATOM 1564 N N . ASN A 1 201 ? -8.953 -20.875 -1.737 1 69 201 ASN A N 1
ATOM 1565 C CA . ASN A 1 201 ? -8.367 -20.359 -0.5 1 69 201 ASN A CA 1
ATOM 1566 C C . ASN A 1 201 ? -9.234 -20.703 0.708 1 69 201 ASN A C 1
ATOM 1568 O O . ASN A 1 201 ? -8.859 -20.422 1.848 1 69 201 ASN A O 1
ATOM 1572 N N . ILE A 1 202 ? -10.359 -21.234 0.515 1 62.09 202 ILE A N 1
ATOM 1573 C CA . ILE A 1 202 ? -11.227 -21.641 1.616 1 62.09 202 ILE A CA 1
ATOM 1574 C C . ILE A 1 202 ? -11.531 -23.125 1.511 1 62.09 202 ILE A C 1
ATOM 1576 O O . ILE A 1 202 ? -12.695 -23.531 1.501 1 62.09 202 ILE A O 1
ATOM 1580 N N . GLY A 1 203 ? -10.484 -23.969 1.265 1 63.44 203 GLY A N 1
ATOM 1581 C CA . GLY A 1 203 ? -10.664 -25.406 1.325 1 63.44 203 GLY A CA 1
ATOM 1582 C C . GLY A 1 203 ? -10.688 -26.062 -0.042 1 63.44 203 GLY A C 1
ATOM 1583 O O . GLY A 1 203 ? -11.273 -27.141 -0.212 1 63.44 203 GLY A O 1
ATOM 1584 N N . GLN A 1 204 ? -10.312 -25.406 -1.061 1 69.31 204 GLN A N 1
ATOM 1585 C CA . GLN A 1 204 ? -10.109 -25.953 -2.396 1 69.31 204 GLN A CA 1
ATOM 1586 C C . GLN A 1 204 ? -11.398 -26.562 -2.941 1 69.31 204 GLN A C 1
ATOM 1588 O O . GLN A 1 204 ? -11.375 -27.625 -3.564 1 69.31 204 GLN A O 1
ATOM 1593 N N . ARG A 1 205 ? -12.531 -25.938 -2.752 1 69.69 205 ARG A N 1
ATOM 1594 C CA . ARG A 1 205 ? -13.852 -26.469 -3.098 1 69.69 205 ARG A CA 1
ATOM 1595 C C . ARG A 1 205 ? -14.016 -26.578 -4.609 1 69.69 205 ARG A C 1
ATOM 1597 O O . ARG A 1 205 ? -14.594 -27.547 -5.109 1 69.69 205 ARG A O 1
ATOM 1604 N N . GLY A 1 206 ? -13.484 -25.641 -5.309 1 77.94 206 GLY A N 1
ATOM 1605 C CA . GLY A 1 206 ? -13.672 -25.594 -6.75 1 77.94 206 GLY A CA 1
ATOM 1606 C C . GLY A 1 206 ? -13.008 -26.75 -7.473 1 77.94 206 GLY A C 1
ATOM 1607 O O . GLY A 1 206 ? -13.562 -27.312 -8.422 1 77.94 206 GLY A O 1
ATOM 1608 N N . VAL A 1 207 ? -11.883 -27.094 -6.957 1 81.38 207 VAL A N 1
ATOM 1609 C CA . VAL A 1 207 ? -11.094 -28.125 -7.629 1 81.38 207 VAL A CA 1
ATOM 1610 C C . VAL A 1 207 ? -11.781 -29.469 -7.48 1 81.38 207 VAL A C 1
ATOM 1612 O O . VAL A 1 207 ? -11.719 -30.312 -8.391 1 81.38 207 VAL A O 1
ATOM 1615 N N . PHE A 1 208 ? -12.453 -29.656 -6.441 1 77.25 208 PHE A N 1
ATOM 1616 C CA . PHE A 1 208 ? -13.188 -30.906 -6.223 1 77.25 208 PHE A CA 1
ATOM 1617 C C . PHE A 1 208 ? -14.281 -31.078 -7.27 1 77.25 208 PHE A C 1
ATOM 1619 O O . PHE A 1 208 ? -14.406 -32.125 -7.879 1 77.25 208 PHE A O 1
ATOM 1626 N N . ALA A 1 209 ? -15 -30.062 -7.453 1 77.94 209 ALA A N 1
ATOM 1627 C CA . ALA A 1 209 ? -16.125 -30.109 -8.383 1 77.94 209 ALA A CA 1
ATOM 1628 C C . ALA A 1 209 ? -15.648 -30.344 -9.812 1 77.94 209 ALA A C 1
ATOM 1630 O O . ALA A 1 209 ? -16.219 -31.172 -10.539 1 77.94 209 ALA A O 1
ATOM 1631 N N . SER A 1 210 ? -14.617 -29.688 -10.219 1 84.25 210 SER A N 1
ATOM 1632 C CA . SER A 1 210 ? -14.125 -29.828 -11.586 1 84.25 210 SER A CA 1
ATOM 1633 C C . SER A 1 210 ? -13.555 -31.219 -11.828 1 84.25 210 SER A C 1
ATOM 1635 O O . SER A 1 210 ? -13.781 -31.812 -12.883 1 84.25 210 SER A O 1
ATOM 1637 N N . ASN A 1 211 ? -12.828 -31.766 -10.867 1 83.31 211 ASN A N 1
ATOM 1638 C CA . ASN A 1 211 ? -12.242 -33.094 -11 1 83.31 211 ASN A CA 1
ATOM 1639 C C . ASN A 1 211 ? -13.312 -34.156 -11.094 1 83.31 211 ASN A C 1
ATOM 1641 O O . ASN A 1 211 ? -13.172 -35.125 -11.852 1 83.31 211 ASN A O 1
ATOM 1645 N N . TYR A 1 212 ? -14.297 -34 -10.305 1 81.31 212 TYR A N 1
ATOM 1646 C CA . TYR A 1 212 ? -15.398 -34.969 -10.312 1 81.31 212 TYR A CA 1
ATOM 1647 C C . TYR A 1 212 ? -16.109 -34.969 -11.664 1 81.31 212 TYR A C 1
ATOM 1649 O O . TYR A 1 212 ? -16.516 -36.031 -12.148 1 81.31 212 TYR A O 1
ATOM 1657 N N . SER A 1 213 ? -16.219 -33.906 -12.234 1 84.5 213 SER A N 1
ATOM 1658 C CA . SER A 1 213 ? -16.922 -33.781 -13.508 1 84.5 213 SER A CA 1
ATOM 1659 C C . SER A 1 213 ? -16.109 -34.344 -14.656 1 84.5 213 SER A C 1
ATOM 1661 O O . SER A 1 213 ? -16.656 -35 -15.539 1 84.5 213 SER A O 1
ATOM 1663 N N . VAL A 1 214 ? -14.82 -34.188 -14.617 1 88.38 214 VAL A N 1
ATOM 1664 C CA . VAL A 1 214 ? -13.969 -34.531 -15.75 1 88.38 214 VAL A CA 1
ATOM 1665 C C . VAL A 1 214 ? -13.406 -35.938 -15.562 1 88.38 214 VAL A C 1
ATOM 1667 O O . VAL A 1 214 ? -13.289 -36.688 -16.531 1 88.38 214 VAL A O 1
ATOM 1670 N N . LYS A 1 215 ? -13.055 -36.344 -14.336 1 88.38 215 LYS A N 1
ATOM 1671 C CA . LYS A 1 215 ? -12.414 -37.625 -14.016 1 88.38 215 LYS A CA 1
ATOM 1672 C C . LYS A 1 215 ? -11.195 -37.844 -14.898 1 88.38 215 LYS A C 1
ATOM 1674 O O . LYS A 1 215 ? -11.133 -38.844 -15.625 1 88.38 215 LYS A O 1
ATOM 1679 N N . PRO A 1 216 ? -10.234 -37 -14.852 1 92.25 216 PRO A N 1
ATOM 1680 C CA . PRO A 1 216 ? -9.062 -37.125 -15.719 1 92.25 216 PRO A CA 1
ATOM 1681 C C . PRO A 1 216 ? -8.188 -38.344 -15.367 1 92.25 216 PRO A C 1
ATOM 1683 O O . PRO A 1 216 ? -8.266 -38.844 -14.25 1 92.25 216 PRO A O 1
ATOM 1686 N N . ASP A 1 217 ? -7.438 -38.812 -16.328 1 91.5 217 ASP A N 1
ATOM 1687 C CA . ASP A 1 217 ? -6.418 -39.812 -16.094 1 91.5 217 ASP A CA 1
ATOM 1688 C C . ASP A 1 217 ? -5.195 -39.219 -15.406 1 91.5 217 ASP A C 1
ATOM 1690 O O . ASP A 1 217 ? -4.582 -39.844 -14.539 1 91.5 217 ASP A O 1
ATOM 1694 N N . ILE A 1 218 ? -4.852 -38 -15.789 1 92.31 218 ILE A N 1
ATOM 1695 C CA . ILE A 1 218 ? -3.734 -37.25 -15.227 1 92.31 218 ILE A CA 1
ATOM 1696 C C . ILE A 1 218 ? -4.203 -35.875 -14.805 1 92.31 218 ILE A C 1
ATOM 1698 O O . ILE A 1 218 ? -4.801 -35.125 -15.594 1 92.31 218 ILE A O 1
ATOM 1702 N N . PHE A 1 219 ? -4 -35.594 -13.57 1 92.25 219 PHE A N 1
ATOM 1703 C CA . PHE A 1 219 ? -4.293 -34.281 -13.008 1 92.25 219 PHE A CA 1
ATOM 1704 C C . PHE A 1 219 ? -3.01 -33.5 -12.766 1 92.25 219 PHE A C 1
ATOM 1706 O O . PHE A 1 219 ? -2.119 -33.969 -12.047 1 92.25 219 PHE A O 1
ATOM 1713 N N . VAL A 1 220 ? -2.891 -32.344 -13.406 1 93.94 220 VAL A N 1
ATOM 1714 C CA . VAL A 1 220 ? -1.727 -31.469 -13.211 1 93.94 220 VAL A CA 1
ATOM 1715 C C . VAL A 1 220 ? -2.143 -30.188 -12.5 1 93.94 220 VAL A C 1
ATOM 1717 O O . VAL A 1 220 ? -2.848 -29.359 -13.07 1 93.94 220 VAL A O 1
ATOM 1720 N N . SER A 1 221 ? -1.685 -30 -11.32 1 92.69 221 SER A N 1
ATOM 1721 C CA . SER A 1 221 ? -1.928 -28.766 -10.57 1 92.69 221 SER A CA 1
ATOM 1722 C C . SER A 1 221 ? -0.885 -27.703 -10.891 1 92.69 221 SER A C 1
ATOM 1724 O O . SER A 1 221 ? 0.317 -27.938 -10.758 1 92.69 221 SER A O 1
ATOM 1726 N N . ILE A 1 222 ? -1.322 -26.641 -11.406 1 95.38 222 ILE A N 1
ATOM 1727 C CA . ILE A 1 222 ? -0.469 -25.484 -11.656 1 95.38 222 ILE A CA 1
ATOM 1728 C C . ILE A 1 222 ? -0.72 -24.422 -10.586 1 95.38 222 ILE A C 1
ATOM 1730 O O . ILE A 1 222 ? -1.83 -23.891 -10.477 1 95.38 222 ILE A O 1
ATOM 1734 N N . ASP A 1 223 ? 0.297 -24.094 -9.828 1 93.38 223 ASP A N 1
ATOM 1735 C CA . ASP A 1 223 ? 0.157 -23.188 -8.695 1 93.38 223 ASP A CA 1
ATOM 1736 C C . ASP A 1 223 ? 1.473 -22.469 -8.406 1 93.38 223 ASP A C 1
ATOM 1738 O O . ASP A 1 223 ? 2.447 -22.625 -9.148 1 93.38 223 ASP A O 1
ATOM 1742 N N . THR A 1 224 ? 1.413 -21.609 -7.441 1 93.25 224 THR A N 1
ATOM 1743 C CA . THR A 1 224 ? 2.629 -20.938 -7.004 1 93.25 224 THR A CA 1
ATOM 1744 C C . THR A 1 224 ? 3.186 -21.594 -5.742 1 93.25 224 THR A C 1
ATOM 1746 O O . THR A 1 224 ? 2.492 -22.375 -5.082 1 93.25 224 THR A O 1
ATOM 1749 N N . VAL A 1 225 ? 4.371 -21.359 -5.5 1 89.94 225 VAL A N 1
ATOM 1750 C CA . VAL A 1 225 ? 5.035 -21.828 -4.285 1 89.94 225 VAL A CA 1
ATOM 1751 C C . VAL A 1 225 ? 5.926 -20.719 -3.729 1 89.94 225 VAL A C 1
ATOM 1753 O O . VAL A 1 225 ? 6.5 -19.938 -4.492 1 89.94 225 VAL A O 1
ATOM 1756 N N . ASN A 1 226 ? 6.039 -20.672 -2.449 1 88.06 226 ASN A N 1
ATOM 1757 C CA . ASN A 1 226 ? 6.852 -19.641 -1.827 1 88.06 226 ASN A CA 1
ATOM 1758 C C . ASN A 1 226 ? 8.336 -19.859 -2.088 1 88.06 226 ASN A C 1
ATOM 1760 O O . ASN A 1 226 ? 8.875 -20.922 -1.78 1 88.06 226 ASN A O 1
ATOM 1764 N N . ALA A 1 227 ? 8.891 -18.859 -2.662 1 88.19 227 ALA A N 1
ATOM 1765 C CA . ALA A 1 227 ? 10.352 -18.859 -2.742 1 88.19 227 ALA A CA 1
ATOM 1766 C C . ALA A 1 227 ? 10.969 -18.5 -1.396 1 88.19 227 ALA A C 1
ATOM 1768 O O . ALA A 1 227 ? 10.508 -17.594 -0.711 1 88.19 227 ALA A O 1
ATOM 1769 N N . ASN A 1 228 ? 11.914 -19.219 -0.963 1 81.81 228 ASN A N 1
ATOM 1770 C CA . ASN A 1 228 ? 12.594 -18.953 0.302 1 81.81 228 ASN A CA 1
ATOM 1771 C C . ASN A 1 228 ? 14.078 -18.672 0.098 1 81.81 228 ASN A C 1
ATOM 1773 O O . ASN A 1 228 ? 14.922 -19.203 0.827 1 81.81 228 ASN A O 1
ATOM 1777 N N . ASP A 1 229 ? 14.359 -17.953 -0.903 1 78.75 229 ASP A N 1
ATOM 1778 C CA . ASP A 1 229 ? 15.734 -17.672 -1.304 1 78.75 229 ASP A CA 1
ATOM 1779 C C . ASP A 1 229 ? 16.266 -16.422 -0.61 1 78.75 229 ASP A C 1
ATOM 1781 O O . ASP A 1 229 ? 17.422 -16.016 -0.824 1 78.75 229 ASP A O 1
ATOM 1785 N N . LEU A 1 230 ? 15.453 -15.758 0.146 1 72.44 230 LEU A N 1
ATOM 1786 C CA . LEU A 1 230 ? 15.898 -14.555 0.828 1 72.44 230 LEU A CA 1
ATOM 1787 C C . LEU A 1 230 ? 16.578 -14.891 2.146 1 72.44 230 LEU A C 1
ATOM 1789 O O . LEU A 1 230 ? 16.234 -15.883 2.795 1 72.44 230 LEU A O 1
ATOM 1793 N N . VAL A 1 231 ? 17.781 -14.164 2.416 1 59.34 231 VAL A N 1
ATOM 1794 C CA . VAL A 1 231 ? 18.719 -14.406 3.506 1 59.34 231 VAL A CA 1
ATOM 1795 C C . VAL A 1 231 ? 17.984 -14.391 4.84 1 59.34 231 VAL A C 1
ATOM 1797 O O . VAL A 1 231 ? 17 -13.664 5 1 59.34 231 VAL A O 1
ATOM 1800 N N . ASP A 1 232 ? 18.406 -15.32 5.832 1 54.38 232 ASP A N 1
ATOM 1801 C CA . ASP A 1 232 ? 18.141 -15.586 7.242 1 54.38 232 ASP A CA 1
ATOM 1802 C C . ASP A 1 232 ? 16.859 -16.406 7.406 1 54.38 232 ASP A C 1
ATOM 1804 O O . ASP A 1 232 ? 16.312 -16.5 8.508 1 54.38 232 ASP A O 1
ATOM 1808 N N . ILE A 1 233 ? 16.406 -16.688 6.207 1 50.69 233 ILE A N 1
ATOM 1809 C CA . ILE A 1 233 ? 15.359 -17.703 6.367 1 50.69 233 ILE A CA 1
ATOM 1810 C C . ILE A 1 233 ? 15.992 -19.031 6.742 1 50.69 233 ILE A C 1
ATOM 1812 O O . ILE A 1 233 ? 16.984 -19.453 6.145 1 50.69 233 ILE A O 1
ATOM 1816 N N . ASP A 1 234 ? 15.977 -19.312 7.926 1 45.38 234 ASP A N 1
ATOM 1817 C CA . ASP A 1 234 ? 16.516 -20.578 8.398 1 45.38 234 ASP A CA 1
ATOM 1818 C C . ASP A 1 234 ? 16.25 -21.703 7.395 1 45.38 234 ASP A C 1
ATOM 1820 O O . ASP A 1 234 ? 15.094 -22.078 7.172 1 45.38 234 ASP A O 1
ATOM 1824 N N . ILE A 1 235 ? 17.141 -21.922 6.508 1 46.84 235 ILE A N 1
ATOM 1825 C CA . ILE A 1 235 ? 17.219 -22.969 5.504 1 46.84 235 ILE A CA 1
ATOM 1826 C C . ILE A 1 235 ? 16.969 -24.328 6.16 1 46.84 235 ILE A C 1
ATOM 1828 O O . ILE A 1 235 ? 16.922 -25.359 5.48 1 46.84 235 ILE A O 1
ATOM 1832 N N . ASN A 1 236 ? 16.891 -24.312 7.422 1 44.19 236 ASN A N 1
ATOM 1833 C CA . ASN A 1 236 ? 16.859 -25.672 7.949 1 44.19 236 ASN A CA 1
ATOM 1834 C C . ASN A 1 236 ? 15.641 -26.453 7.449 1 44.19 236 ASN A C 1
ATOM 1836 O O . ASN A 1 236 ? 15.539 -27.656 7.66 1 44.19 236 ASN A O 1
ATOM 1840 N N . GLU A 1 237 ? 14.672 -25.688 7.023 1 47.28 237 GLU A N 1
ATOM 1841 C CA . GLU A 1 237 ? 13.539 -26.578 6.742 1 47.28 237 GLU A CA 1
ATOM 1842 C C . GLU A 1 237 ? 13.25 -26.641 5.246 1 47.28 237 GLU A C 1
ATOM 1844 O O . GLU A 1 237 ? 12.797 -25.672 4.648 1 47.28 237 GLU A O 1
ATOM 1849 N N . GLY A 1 238 ? 13.773 -27.719 4.66 1 55.5 238 GLY A N 1
ATOM 1850 C CA . GLY A 1 238 ? 13.523 -28.281 3.346 1 55.5 238 GLY A CA 1
ATOM 1851 C C . GLY A 1 238 ? 14.367 -27.656 2.254 1 55.5 238 GLY A C 1
ATOM 1852 O O . GLY A 1 238 ? 15.203 -26.797 2.525 1 55.5 238 GLY A O 1
ATOM 1853 N N . ALA A 1 239 ? 14.359 -28.109 1.065 1 64.94 239 ALA A N 1
ATOM 1854 C CA . ALA A 1 239 ? 15.148 -27.672 -0.078 1 64.94 239 ALA A CA 1
ATOM 1855 C C . ALA A 1 239 ? 14.742 -26.25 -0.504 1 64.94 239 ALA A C 1
ATOM 1857 O O . ALA A 1 239 ? 13.555 -25.922 -0.537 1 64.94 239 ALA A O 1
ATOM 1858 N N . PRO A 1 240 ? 15.617 -25.359 -0.558 1 80.25 240 PRO A N 1
ATOM 1859 C CA . PRO A 1 240 ? 15.344 -23.969 -0.925 1 80.25 240 PRO A CA 1
ATOM 1860 C C . PRO A 1 240 ? 14.727 -23.844 -2.314 1 80.25 240 PRO A C 1
ATOM 1862 O O . PRO A 1 240 ? 15.062 -24.594 -3.223 1 80.25 240 PRO A O 1
ATOM 1865 N N . VAL A 1 241 ? 13.664 -23.141 -2.484 1 88.75 241 VAL A N 1
ATOM 1866 C CA . VAL A 1 241 ? 13.055 -22.734 -3.744 1 88.75 241 VAL A CA 1
ATOM 1867 C C . VAL A 1 241 ? 13.547 -21.328 -4.113 1 88.75 241 VAL A C 1
ATOM 1869 O O . VAL A 1 241 ? 13.492 -20.406 -3.289 1 88.75 241 VAL A O 1
ATOM 1872 N N . PHE A 1 242 ? 14.062 -21.234 -5.328 1 90.81 242 PHE A N 1
ATOM 1873 C CA . PHE A 1 242 ? 14.664 -19.984 -5.742 1 90.81 242 PHE A CA 1
ATOM 1874 C C . PHE A 1 242 ? 13.852 -19.328 -6.855 1 90.81 242 PHE A C 1
ATOM 1876 O O . PHE A 1 242 ? 13.422 -20 -7.793 1 90.81 242 PHE A O 1
ATOM 1883 N N . LEU A 1 243 ? 13.672 -18.047 -6.691 1 93.56 243 LEU A N 1
ATOM 1884 C CA . LEU A 1 243 ? 13.102 -17.281 -7.793 1 93.56 243 LEU A CA 1
ATOM 1885 C C . LEU A 1 243 ? 14.062 -17.234 -8.977 1 93.56 243 LEU A C 1
ATOM 1887 O O . LEU A 1 243 ? 15.273 -17.062 -8.805 1 93.56 243 LEU A O 1
ATOM 1891 N N . GLY A 1 244 ? 13.555 -17.438 -10.188 1 95.12 244 GLY A N 1
ATOM 1892 C CA . GLY A 1 244 ? 14.359 -17.312 -11.391 1 95.12 244 GLY A CA 1
ATOM 1893 C C . GLY A 1 244 ? 15.055 -18.609 -11.781 1 95.12 244 GLY A C 1
ATOM 1894 O O . GLY A 1 244 ? 15.781 -18.641 -12.773 1 95.12 244 GLY A O 1
ATOM 1895 N N . ARG A 1 245 ? 14.797 -19.625 -11.078 1 95.31 245 ARG A N 1
ATOM 1896 C CA . ARG A 1 245 ? 15.469 -20.891 -11.367 1 95.31 245 ARG A CA 1
ATOM 1897 C C . ARG A 1 245 ? 14.492 -21.922 -11.906 1 95.31 245 ARG A C 1
ATOM 1899 O O . ARG A 1 245 ? 14.664 -23.125 -11.688 1 95.31 245 ARG A O 1
ATOM 1906 N N . GLY A 1 246 ? 13.406 -21.422 -12.484 1 96.75 246 GLY A N 1
ATOM 1907 C CA . GLY A 1 246 ? 12.477 -22.297 -13.188 1 96.75 246 GLY A CA 1
ATOM 1908 C C . GLY A 1 246 ? 11.383 -22.859 -12.289 1 96.75 246 GLY A C 1
ATOM 1909 O O . GLY A 1 246 ? 11.383 -22.609 -11.086 1 96.75 246 GLY A O 1
ATOM 1910 N N . PRO A 1 247 ? 10.422 -23.578 -12.906 1 97.12 247 PRO A N 1
ATOM 1911 C CA . PRO A 1 247 ? 9.336 -24.188 -12.133 1 97.12 247 PRO A CA 1
ATOM 1912 C C . PRO A 1 247 ? 9.828 -25.266 -11.172 1 97.12 247 PRO A C 1
ATOM 1914 O O . PRO A 1 247 ? 10.891 -25.844 -11.391 1 97.12 247 PRO A O 1
ATOM 1917 N N . VAL A 1 248 ? 9.023 -25.484 -10.133 1 94.25 248 VAL A N 1
ATOM 1918 C CA . VAL A 1 248 ? 9.32 -26.5 -9.141 1 94.25 248 VAL A CA 1
ATOM 1919 C C . VAL A 1 248 ? 8.477 -27.75 -9.422 1 94.25 248 VAL A C 1
ATOM 1921 O O . VAL A 1 248 ? 7.258 -27.672 -9.555 1 94.25 248 VAL A O 1
ATOM 1924 N N . ILE A 1 249 ? 9.133 -28.875 -9.555 1 93.44 249 ILE A N 1
ATOM 1925 C CA . ILE A 1 249 ? 8.477 -30.156 -9.742 1 93.44 249 ILE A CA 1
ATOM 1926 C C . ILE A 1 249 ? 8.727 -31.047 -8.531 1 93.44 249 ILE A C 1
ATOM 1928 O O . ILE A 1 249 ? 9.68 -31.828 -8.516 1 93.44 249 ILE A O 1
ATOM 1932 N N . PRO A 1 250 ? 7.824 -30.953 -7.602 1 87.44 250 PRO A N 1
ATOM 1933 C CA . PRO A 1 250 ? 8.055 -31.719 -6.367 1 87.44 250 PRO A CA 1
ATOM 1934 C C . PRO A 1 250 ? 7.703 -33.188 -6.512 1 87.44 250 PRO A C 1
ATOM 1936 O O . PRO A 1 250 ? 6.961 -33.562 -7.422 1 87.44 250 PRO A O 1
ATOM 1939 N N . PHE A 1 251 ? 8.281 -34.062 -5.594 1 80.69 251 PHE A N 1
ATOM 1940 C CA . PHE A 1 251 ? 7.922 -35.469 -5.539 1 80.69 251 PHE A CA 1
ATOM 1941 C C . PHE A 1 251 ? 6.727 -35.688 -4.617 1 80.69 251 PHE A C 1
ATOM 1943 O O . PHE A 1 251 ? 6.027 -36.688 -4.727 1 80.69 251 PHE A O 1
ATOM 1950 N N . LYS A 1 252 ? 6.578 -34.75 -3.711 1 71.94 252 LYS A N 1
ATOM 1951 C CA . LYS A 1 252 ? 5.457 -34.781 -2.777 1 71.94 252 LYS A CA 1
ATOM 1952 C C . LYS A 1 252 ? 4.871 -33.406 -2.555 1 71.94 252 LYS A C 1
ATOM 1954 O O . LYS A 1 252 ? 5.602 -32.406 -2.537 1 71.94 252 LYS A O 1
ATOM 1959 N N . ALA A 1 253 ? 3.598 -33.375 -2.543 1 61.94 253 ALA A N 1
ATOM 1960 C CA . ALA A 1 253 ? 2.912 -32.125 -2.199 1 61.94 253 ALA A CA 1
ATOM 1961 C C . ALA A 1 253 ? 2.055 -32.312 -0.95 1 61.94 253 ALA A C 1
ATOM 1963 O O . ALA A 1 253 ? 0.994 -32.938 -0.998 1 61.94 253 ALA A O 1
ATOM 1964 N N . GLY A 1 254 ? 2.594 -31.719 0.027 1 58.19 254 GLY A N 1
ATOM 1965 C CA . GLY A 1 254 ? 1.898 -31.969 1.277 1 58.19 254 GLY A CA 1
ATOM 1966 C C . GLY A 1 254 ? 1.786 -33.438 1.606 1 58.19 254 GLY A C 1
ATOM 1967 O O . GLY A 1 254 ? 2.795 -34.156 1.677 1 58.19 254 GLY A O 1
ATOM 1968 N N . ILE A 1 255 ? 0.573 -33.812 1.739 1 50.25 255 ILE A N 1
ATOM 1969 C CA . ILE A 1 255 ? 0.296 -35.188 2.117 1 50.25 255 ILE A CA 1
ATOM 1970 C C . ILE A 1 255 ? 0.088 -36.031 0.864 1 50.25 255 ILE A C 1
ATOM 1972 O O . ILE A 1 255 ? -0.015 -37.25 0.945 1 50.25 255 ILE A O 1
ATOM 1976 N N . SER A 1 256 ? 0.196 -35.281 -0.237 1 60.19 256 SER A N 1
ATOM 1977 C CA . SER A 1 256 ? -0.09 -36 -1.479 1 60.19 256 SER A CA 1
ATOM 1978 C C . SER A 1 256 ? 1.189 -36.531 -2.121 1 60.19 256 SER A C 1
ATOM 1980 O O . SER A 1 256 ? 2.191 -35.812 -2.197 1 60.19 256 SER A O 1
ATOM 1982 N N . MET A 1 257 ? 1.127 -37.875 -2.363 1 65.44 257 MET A N 1
ATOM 1983 C CA . MET A 1 257 ? 2.197 -38.438 -3.174 1 65.44 257 MET A CA 1
ATOM 1984 C C . MET A 1 257 ? 1.913 -38.25 -4.66 1 65.44 257 MET A C 1
ATOM 1986 O O . MET A 1 257 ? 0.848 -38.656 -5.145 1 65.44 257 MET A O 1
ATOM 1990 N N . LEU A 1 258 ? 2.809 -37.594 -5.309 1 75.31 258 LEU A N 1
ATOM 1991 C CA . LEU A 1 258 ? 2.678 -37.375 -6.75 1 75.31 258 LEU A CA 1
ATOM 1992 C C . LEU A 1 258 ? 3.098 -38.625 -7.52 1 75.31 258 LEU A C 1
ATOM 1994 O O . LEU A 1 258 ? 3.807 -39.469 -6.988 1 75.31 258 LEU A O 1
ATOM 1998 N N . ASP A 1 259 ? 2.553 -38.75 -8.68 1 83.19 259 ASP A N 1
ATOM 1999 C CA . ASP A 1 259 ? 2.842 -39.906 -9.508 1 83.19 259 ASP A CA 1
ATOM 2000 C C . ASP A 1 259 ? 4.309 -39.938 -9.93 1 83.19 259 ASP A C 1
ATOM 2002 O O . ASP A 1 259 ? 4.754 -39.062 -10.688 1 83.19 259 ASP A O 1
ATOM 2006 N N . ARG A 1 260 ? 4.977 -40.938 -9.508 1 85.31 260 ARG A N 1
ATOM 2007 C CA . ARG A 1 260 ? 6.418 -41.031 -9.711 1 85.31 260 ARG A CA 1
ATOM 2008 C C . ARG A 1 260 ? 6.766 -41.062 -11.195 1 85.31 260 ARG A C 1
ATOM 2010 O O . ARG A 1 260 ? 7.742 -40.438 -11.625 1 85.31 260 ARG A O 1
ATOM 2017 N N . SER A 1 261 ? 6.016 -41.75 -11.898 1 89.94 261 SER A N 1
ATOM 2018 C CA . SER A 1 261 ? 6.289 -41.906 -13.328 1 89.94 261 SER A CA 1
ATOM 2019 C C . SER A 1 261 ? 6.145 -40.562 -14.055 1 89.94 261 SER A C 1
ATOM 2021 O O . SER A 1 261 ? 7 -40.188 -14.859 1 89.94 261 SER A O 1
ATOM 2023 N N . ASN A 1 262 ? 5.113 -39.875 -13.742 1 91.75 262 ASN A N 1
ATOM 2024 C CA . ASN A 1 262 ? 4.887 -38.562 -14.383 1 91.75 262 ASN A CA 1
ATOM 2025 C C . ASN A 1 262 ? 5.926 -37.531 -13.945 1 91.75 262 ASN A C 1
ATOM 2027 O O . ASN A 1 262 ? 6.352 -36.688 -14.742 1 91.75 262 ASN A O 1
ATOM 2031 N N . VAL A 1 263 ? 6.332 -37.594 -12.695 1 92 263 VAL A N 1
ATOM 2032 C CA . VAL A 1 263 ? 7.363 -36.719 -12.188 1 92 263 VAL A CA 1
ATOM 2033 C C . VAL A 1 263 ? 8.68 -36.969 -12.93 1 92 263 VAL A C 1
ATOM 2035 O O . VAL A 1 263 ? 9.32 -36 -13.391 1 92 263 VAL A O 1
ATOM 2038 N N . LYS A 1 264 ? 9.023 -38.219 -13.062 1 92.38 264 LYS A N 1
ATOM 2039 C CA . LYS A 1 264 ? 10.242 -38.562 -13.781 1 92.38 264 LYS A CA 1
ATOM 2040 C C . LYS A 1 264 ? 10.172 -38.125 -15.242 1 92.38 264 LYS A C 1
ATOM 2042 O O . LYS A 1 264 ? 11.148 -37.625 -15.797 1 92.38 264 LYS A O 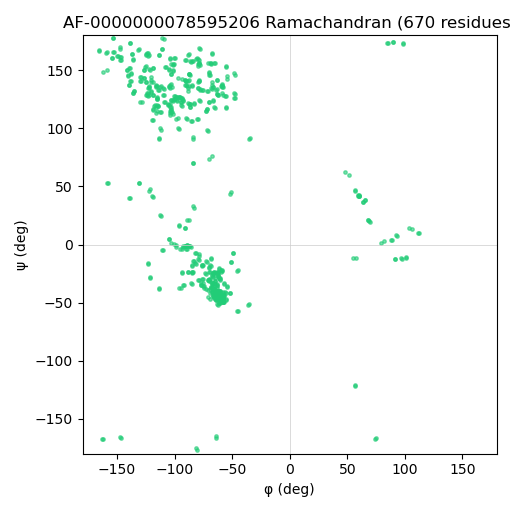1
ATOM 2047 N N . CYS A 1 265 ? 9.023 -38.344 -15.781 1 95 265 CYS A N 1
ATOM 2048 C CA . CYS A 1 265 ? 8.828 -38 -17.188 1 95 265 CYS A CA 1
ATOM 2049 C C . CYS A 1 265 ? 9.031 -36.531 -17.438 1 95 265 CYS A C 1
ATOM 2051 O O . CYS A 1 265 ? 9.82 -36.125 -18.281 1 95 265 CYS A O 1
ATOM 2053 N N . ILE A 1 266 ? 8.375 -35.688 -16.641 1 96.25 266 ILE A N 1
ATOM 2054 C CA . ILE A 1 266 ? 8.43 -34.25 -16.891 1 96.25 266 ILE A CA 1
ATOM 2055 C C . ILE A 1 266 ? 9.828 -33.719 -16.562 1 96.25 266 ILE A C 1
ATOM 2057 O O . ILE A 1 266 ? 10.32 -32.812 -17.25 1 96.25 266 ILE A O 1
ATOM 2061 N N . ARG A 1 267 ? 10.484 -34.281 -15.648 1 95.31 267 ARG A N 1
ATOM 2062 C CA . ARG A 1 267 ? 11.844 -33.844 -15.328 1 95.31 267 ARG A CA 1
ATOM 2063 C C . ARG A 1 267 ? 12.812 -34.25 -16.438 1 95.31 267 ARG A C 1
ATOM 2065 O O . ARG A 1 267 ? 13.703 -33.469 -16.797 1 95.31 267 ARG A O 1
ATOM 2072 N N . SER A 1 268 ? 12.625 -35.406 -16.969 1 96.69 268 SER A N 1
ATOM 2073 C CA . SER A 1 268 ? 13.445 -35.844 -18.094 1 96.69 268 SER A CA 1
ATOM 2074 C C . SER A 1 268 ? 13.273 -34.938 -19.297 1 96.69 268 SER A C 1
ATOM 2076 O O . SER A 1 268 ? 14.242 -34.594 -19.969 1 96.69 268 SER A O 1
ATOM 2078 N N . ILE A 1 269 ? 12.062 -34.562 -19.469 1 97.62 269 ILE A N 1
ATOM 2079 C CA . ILE A 1 269 ? 11.766 -33.656 -20.578 1 97.62 269 ILE A CA 1
ATOM 2080 C C . ILE A 1 269 ? 12.461 -32.312 -20.344 1 97.62 269 ILE A C 1
ATOM 2082 O O . ILE A 1 269 ? 13.023 -31.719 -21.266 1 97.62 269 ILE A O 1
ATOM 2086 N N . ALA A 1 270 ? 12.391 -31.797 -19.109 1 97.19 270 ALA A N 1
ATOM 2087 C CA . ALA A 1 270 ? 13.07 -30.547 -18.766 1 97.19 270 ALA A CA 1
ATOM 2088 C C . ALA A 1 270 ? 14.562 -30.625 -19.078 1 97.19 270 ALA A C 1
ATOM 2090 O O . ALA A 1 270 ? 15.125 -29.719 -19.703 1 97.19 270 ALA A O 1
ATOM 2091 N N . GLU A 1 271 ? 15.156 -31.703 -18.781 1 96.56 271 GLU A N 1
ATOM 2092 C CA . GLU A 1 271 ? 16.594 -31.906 -19 1 96.56 271 GLU A CA 1
ATOM 2093 C C . GLU A 1 271 ? 16.922 -32 -20.484 1 96.56 271 GLU A C 1
ATOM 2095 O O . GLU A 1 271 ? 17.859 -31.375 -20.953 1 96.56 271 GLU A O 1
ATOM 2100 N N . GLN A 1 272 ? 16.188 -32.75 -21.156 1 97.5 272 GLN A N 1
ATOM 2101 C CA . GLN A 1 272 ? 16.422 -32.969 -22.578 1 97.5 272 GLN A CA 1
ATOM 2102 C C . GLN A 1 272 ? 16.219 -31.688 -23.375 1 97.5 272 GLN A C 1
ATOM 2104 O O . GLN A 1 272 ? 16.828 -31.5 -24.422 1 97.5 272 GLN A O 1
ATOM 2109 N N . SER A 1 273 ? 15.391 -30.859 -22.891 1 97.5 273 SER A N 1
ATOM 2110 C CA . SER A 1 273 ? 15.047 -29.641 -23.609 1 97.5 273 SER A CA 1
ATOM 2111 C C . SER A 1 273 ? 15.797 -28.438 -23.047 1 97.5 273 SER A C 1
ATOM 2113 O O . SER A 1 273 ? 15.5 -27.297 -23.391 1 97.5 273 SER A O 1
ATOM 2115 N N . ASP A 1 274 ? 16.594 -28.594 -22.078 1 96.94 274 ASP A N 1
ATOM 2116 C CA . ASP A 1 274 ? 17.406 -27.562 -21.453 1 96.94 274 ASP A CA 1
ATOM 2117 C C . ASP A 1 274 ? 16.531 -26.5 -20.797 1 96.94 274 ASP A C 1
ATOM 2119 O O . ASP A 1 274 ? 16.766 -25.297 -20.969 1 96.94 274 ASP A O 1
ATOM 2123 N N . ILE A 1 275 ? 15.461 -27 -20.25 1 97.75 275 ILE A N 1
ATOM 2124 C CA . ILE A 1 275 ? 14.609 -26.125 -19.453 1 97.75 275 ILE A CA 1
ATOM 2125 C C . ILE A 1 275 ? 14.992 -26.219 -17.984 1 97.75 275 ILE A C 1
ATOM 2127 O O . ILE A 1 275 ? 14.914 -27.297 -17.375 1 97.75 275 ILE A O 1
ATOM 2131 N N . VAL A 1 276 ? 15.414 -25.078 -17.406 1 96.31 276 VAL A N 1
ATOM 2132 C CA . VAL A 1 276 ? 15.82 -25.047 -16.016 1 96.31 276 VAL A CA 1
ATOM 2133 C C . VAL A 1 276 ? 14.609 -25.297 -15.109 1 96.31 276 VAL A C 1
ATOM 2135 O O . VAL A 1 276 ? 13.523 -24.781 -15.375 1 96.31 276 VAL A O 1
ATOM 2138 N N . TYR A 1 277 ? 14.742 -26.141 -14.133 1 95.56 277 TYR A N 1
ATOM 2139 C CA . TYR A 1 277 ? 13.695 -26.438 -13.164 1 95.56 277 TYR A CA 1
ATOM 2140 C C . TYR A 1 277 ? 14.289 -26.766 -11.797 1 95.56 277 TYR A C 1
ATOM 2142 O O . TYR A 1 277 ? 15.508 -26.859 -11.648 1 95.56 277 TYR A O 1
ATOM 2150 N N . GLN A 1 278 ? 13.469 -26.828 -10.773 1 94.12 278 GLN A N 1
ATOM 2151 C CA . GLN A 1 278 ? 13.906 -27.125 -9.414 1 94.12 278 GLN A CA 1
ATOM 2152 C C . GLN A 1 278 ? 13.25 -28.391 -8.891 1 94.12 278 GLN A C 1
ATOM 2154 O O . GLN A 1 278 ? 12.062 -28.625 -9.125 1 94.12 278 GLN A O 1
ATOM 2159 N N . ARG A 1 279 ? 14.18 -29.109 -8.172 1 87.19 279 ARG A N 1
ATOM 2160 C CA . ARG A 1 279 ? 13.711 -30.344 -7.578 1 87.19 279 ARG A CA 1
ATOM 2161 C C . ARG A 1 279 ? 13.492 -30.188 -6.074 1 87.19 279 ARG A C 1
ATOM 2163 O O . ARG A 1 279 ? 14.305 -29.578 -5.387 1 87.19 279 ARG A O 1
ATOM 2170 N N . ILE A 1 280 ? 12.328 -30.25 -5.617 1 77.06 280 ILE A N 1
ATOM 2171 C CA . ILE A 1 280 ? 12.172 -30.234 -4.168 1 77.06 280 ILE A CA 1
ATOM 2172 C C . ILE A 1 280 ? 11.461 -31.5 -3.699 1 77.06 280 ILE A C 1
ATOM 2174 O O . ILE A 1 280 ? 10.648 -32.062 -4.43 1 77.06 280 ILE A O 1
ATOM 2178 N N . ALA A 1 281 ? 11.906 -32 -2.572 1 56.78 281 ALA A N 1
ATOM 2179 C CA . ALA A 1 281 ? 11.32 -33.25 -2.033 1 56.78 281 ALA A CA 1
ATOM 2180 C C . ALA A 1 281 ? 9.836 -33.062 -1.753 1 56.78 281 ALA A C 1
ATOM 2182 O O . ALA A 1 281 ? 9.023 -33.938 -2.049 1 56.78 281 ALA A O 1
ATOM 2183 N N . GLY A 1 282 ? 9.555 -31.875 -1.037 1 61.78 282 GLY A N 1
ATOM 2184 C CA . GLY A 1 282 ? 8.148 -31.688 -0.699 1 61.78 282 GLY A CA 1
ATOM 2185 C C . GLY A 1 282 ? 7.824 -30.25 -0.331 1 61.78 282 GLY A C 1
ATOM 2186 O O . GLY A 1 282 ? 8.719 -29.453 -0.048 1 61.78 282 GLY A O 1
ATOM 2187 N N . THR A 1 283 ? 6.535 -29.938 -0.69 1 61.75 283 THR A N 1
ATOM 2188 C CA . THR A 1 283 ? 6.027 -28.656 -0.232 1 61.75 283 THR A CA 1
ATOM 2189 C C . THR A 1 283 ? 5.098 -28.828 0.963 1 61.75 283 THR A C 1
ATOM 2191 O O . THR A 1 283 ? 4.508 -29.906 1.144 1 61.75 283 THR A O 1
ATOM 2194 N N . ARG A 1 284 ? 5.105 -28.094 2.057 1 52.59 284 ARG A N 1
ATOM 2195 C CA . ARG A 1 284 ? 4.348 -28.188 3.301 1 52.59 284 ARG A CA 1
ATOM 2196 C C . ARG A 1 284 ? 2.863 -27.938 3.061 1 52.59 284 ARG A C 1
ATOM 2198 O O . ARG A 1 284 ? 2.018 -28.375 3.842 1 52.59 284 ARG A O 1
ATOM 2205 N N . LYS A 1 285 ? 2.666 -26.953 2.311 1 54.75 285 LYS A N 1
ATOM 2206 C CA . LYS A 1 285 ? 1.257 -26.578 2.279 1 54.75 285 LYS A CA 1
ATOM 2207 C C . LYS A 1 285 ? 0.51 -27.328 1.18 1 54.75 285 LYS A C 1
ATOM 2209 O O . LYS A 1 285 ? 1.066 -27.578 0.112 1 54.75 285 LYS A O 1
ATOM 2214 N N . GLU A 1 286 ? -0.782 -27.844 1.614 1 50.44 286 GLU A N 1
ATOM 2215 C CA . GLU A 1 286 ? -1.722 -28.641 0.837 1 50.44 286 GLU A CA 1
ATOM 2216 C C . GLU A 1 286 ? -2.373 -27.812 -0.267 1 50.44 286 GLU A C 1
ATOM 2218 O O . GLU A 1 286 ? -2.969 -26.781 0.003 1 50.44 286 GLU A O 1
ATOM 2223 N N . GLY A 1 287 ? -1.735 -27.469 -1.331 1 55.06 287 GLY A N 1
ATOM 2224 C CA . GLY A 1 287 ? -2.412 -26.812 -2.439 1 55.06 287 GLY A CA 1
ATOM 2225 C C . GLY A 1 287 ? -3.469 -27.688 -3.092 1 55.06 287 GLY A C 1
ATOM 2226 O O . GLY A 1 287 ? -4.078 -28.531 -2.434 1 55.06 287 GLY A O 1
ATOM 2227 N N . GLN A 1 288 ? -3.916 -27.375 -4.148 1 53.56 288 GLN A N 1
ATOM 2228 C CA . GLN A 1 288 ? -4.957 -28 -4.961 1 53.56 288 GLN A CA 1
ATOM 2229 C C . GLN A 1 288 ? -4.777 -29.516 -5.031 1 53.56 288 GLN A C 1
ATOM 2231 O O . GLN A 1 288 ? -5.75 -30.25 -5.18 1 53.56 288 GLN A O 1
ATOM 2236 N N . SER A 1 289 ? -3.598 -29.953 -4.781 1 52 289 SER A N 1
ATOM 2237 C CA . SER A 1 289 ? -3.301 -31.375 -4.988 1 52 289 SER A CA 1
ATOM 2238 C C . SER A 1 289 ? -3.891 -32.219 -3.875 1 52 289 SER A C 1
ATOM 2240 O O . SER A 1 289 ? -4.309 -33.375 -4.113 1 52 289 SER A O 1
ATOM 2242 N N . THR A 1 290 ? -3.969 -31.594 -2.715 1 55.91 290 THR A N 1
ATOM 2243 C CA . THR A 1 290 ? -4.492 -32.344 -1.586 1 55.91 290 THR A CA 1
ATOM 2244 C C . THR A 1 290 ? -5.969 -32.688 -1.789 1 55.91 290 THR A C 1
ATOM 2246 O O . THR A 1 290 ? -6.414 -33.781 -1.495 1 55.91 290 THR A O 1
ATOM 2249 N N . SER A 1 291 ? -6.645 -31.781 -2.295 1 53.28 291 SER A N 1
ATOM 2250 C CA . SER A 1 291 ? -8.086 -31.922 -2.479 1 53.28 291 SER A CA 1
ATOM 2251 C C . SER A 1 291 ? -8.406 -33 -3.523 1 53.28 291 SER A C 1
ATOM 2253 O O . SER A 1 291 ? -9.406 -33.688 -3.408 1 53.28 291 SER A O 1
ATOM 2255 N N . VAL A 1 292 ? -7.562 -33.094 -4.469 1 57.19 292 VAL A N 1
ATOM 2256 C CA . VAL A 1 292 ? -7.84 -34 -5.594 1 57.19 292 VAL A CA 1
ATOM 2257 C C . VAL A 1 292 ? -7.605 -35.438 -5.172 1 57.19 292 VAL A C 1
ATOM 2259 O O . VAL A 1 292 ? -8.281 -36.344 -5.656 1 57.19 292 VAL A O 1
ATOM 2262 N N . GLN A 1 293 ? -6.703 -35.594 -4.348 1 54.62 293 GLN A N 1
ATOM 2263 C CA . GLN A 1 293 ? -6.457 -36.969 -3.885 1 54.62 293 GLN A CA 1
ATOM 2264 C C . GLN A 1 293 ? -7.703 -37.562 -3.238 1 54.62 293 GLN A C 1
ATOM 2266 O O . GLN A 1 293 ? -7.898 -38.781 -3.266 1 54.62 293 GLN A O 1
ATOM 2271 N N . LEU A 1 294 ? -8.461 -36.594 -2.838 1 50.34 294 LEU A N 1
ATOM 2272 C CA . LEU A 1 294 ? -9.625 -37.062 -2.08 1 50.34 294 LEU A CA 1
ATOM 2273 C C . LEU A 1 294 ? -10.758 -37.469 -3.016 1 50.34 294 LEU A C 1
ATOM 2275 O O . LEU A 1 294 ? -11.766 -38.031 -2.574 1 50.34 294 LEU A O 1
ATOM 2279 N N . THR A 1 295 ? -10.719 -37.125 -4.238 1 53.88 295 THR A N 1
ATOM 2280 C CA . THR A 1 295 ? -11.867 -37.375 -5.105 1 53.88 295 THR A CA 1
ATOM 2281 C C . THR A 1 295 ? -11.852 -38.812 -5.637 1 53.88 295 THR A C 1
ATOM 2283 O O . THR A 1 295 ? -12.766 -39.219 -6.344 1 53.88 295 THR A O 1
ATOM 2286 N N . GLY A 1 296 ? -11.281 -39.844 -4.801 1 52.09 296 GLY A N 1
ATOM 2287 C CA . GLY A 1 296 ? -11.461 -41.281 -4.996 1 52.09 296 GLY A CA 1
ATOM 2288 C C . GLY A 1 296 ? -11.008 -41.75 -6.363 1 52.09 296 GLY A C 1
ATOM 2289 O O . GLY A 1 296 ? -11.094 -42.938 -6.672 1 52.09 296 GLY A O 1
ATOM 2290 N N . SER A 1 297 ? -10.711 -40.844 -7.379 1 57.47 297 SER A N 1
ATOM 2291 C CA . SER A 1 297 ? -10.453 -41.438 -8.688 1 57.47 297 SER A CA 1
ATOM 2292 C C . SER A 1 297 ? -8.984 -41.812 -8.844 1 57.47 297 SER A C 1
ATOM 2294 O O . SER A 1 297 ? -8.117 -41.25 -8.172 1 57.47 297 SER A O 1
ATOM 2296 N N . ASN A 1 298 ? -8.695 -43 -9.391 1 69.06 298 ASN A N 1
ATOM 2297 C CA . ASN A 1 298 ? -7.422 -43.594 -9.805 1 69.06 298 ASN A CA 1
ATOM 2298 C C . ASN A 1 298 ? -6.648 -42.656 -10.719 1 69.06 298 ASN A C 1
ATOM 2300 O O . ASN A 1 298 ? -6.23 -43.031 -11.812 1 69.06 298 ASN A O 1
ATOM 2304 N N . MET A 1 299 ? -6.629 -41.375 -10.344 1 83.44 299 MET A N 1
ATOM 2305 C CA . MET A 1 299 ? -5.938 -40.438 -11.227 1 83.44 299 MET A CA 1
ATOM 2306 C C . MET A 1 299 ? -4.492 -40.25 -10.781 1 83.44 299 MET A C 1
ATOM 2308 O O . MET A 1 299 ? -4.199 -40.25 -9.578 1 83.44 299 MET A O 1
ATOM 2312 N N . LYS A 1 300 ? -3.596 -40.125 -11.766 1 88 300 LYS A N 1
ATOM 2313 C CA . LYS A 1 300 ? -2.215 -39.719 -11.508 1 88 300 LYS A CA 1
ATOM 2314 C C . LYS A 1 300 ? -2.105 -38.219 -11.289 1 88 300 LYS A C 1
ATOM 2316 O O . LYS A 1 300 ? -2.691 -37.438 -12.039 1 88 300 LYS A O 1
ATOM 2321 N N . ILE A 1 301 ? -1.389 -37.812 -10.234 1 87.88 301 ILE A N 1
ATOM 2322 C CA . ILE A 1 301 ? -1.331 -36.406 -9.875 1 87.88 301 ILE A CA 1
ATOM 2323 C C . ILE A 1 301 ? 0.088 -35.875 -10.078 1 87.88 301 ILE A C 1
ATOM 2325 O O . ILE A 1 301 ? 1.062 -36.562 -9.727 1 87.88 301 ILE A O 1
ATOM 2329 N N . LEU A 1 302 ? 0.156 -34.75 -10.719 1 90.81 302 LEU A N 1
ATOM 2330 C CA . LEU A 1 302 ? 1.396 -34.031 -10.914 1 90.81 302 LEU A CA 1
ATOM 2331 C C . LEU A 1 302 ? 1.225 -32.562 -10.5 1 90.81 302 LEU A C 1
ATOM 2333 O O . LEU A 1 302 ? 0.141 -31.984 -10.648 1 90.81 302 LEU A O 1
ATOM 2337 N N . SER A 1 303 ? 2.25 -31.969 -9.938 1 91.62 303 SER A N 1
ATOM 2338 C CA . SER A 1 303 ? 2.236 -30.562 -9.602 1 91.62 303 SER A CA 1
ATOM 2339 C C . SER A 1 303 ? 3.398 -29.828 -10.258 1 91.62 303 SER A C 1
ATOM 2341 O O . SER A 1 303 ? 4.527 -30.328 -10.273 1 91.62 303 SER A O 1
ATOM 2343 N N . VAL A 1 304 ? 3.115 -28.766 -10.883 1 94.88 304 VAL A N 1
ATOM 2344 C CA . VAL A 1 304 ? 4.109 -27.828 -11.406 1 94.88 304 VAL A CA 1
ATOM 2345 C C . VAL A 1 304 ? 3.93 -26.453 -10.758 1 94.88 304 VAL A C 1
ATOM 2347 O O . VAL A 1 304 ? 2.916 -25.797 -10.977 1 94.88 304 VAL A O 1
ATOM 2350 N N . LEU A 1 305 ? 4.914 -26.047 -10.055 1 94.94 305 LEU A N 1
ATOM 2351 C CA . LEU A 1 305 ? 4.762 -24.891 -9.195 1 94.94 305 LEU A CA 1
ATOM 2352 C C . LEU A 1 305 ? 5.676 -23.75 -9.648 1 94.94 305 LEU A C 1
ATOM 2354 O O . LEU A 1 305 ? 6.828 -23.984 -10.023 1 94.94 305 LEU A O 1
ATOM 2358 N N . ILE A 1 306 ? 5.172 -22.594 -9.68 1 96.5 306 ILE A N 1
ATOM 2359 C CA . ILE A 1 306 ? 5.938 -21.422 -10.062 1 96.5 306 ILE A CA 1
ATOM 2360 C C . ILE A 1 306 ? 6.43 -20.688 -8.812 1 96.5 306 ILE A C 1
ATOM 2362 O O . ILE A 1 306 ? 5.633 -20.312 -7.953 1 96.5 306 ILE A O 1
ATOM 2366 N N . PRO A 1 307 ? 7.703 -20.453 -8.664 1 95.06 307 PRO A N 1
ATOM 2367 C CA . PRO A 1 307 ? 8.227 -19.75 -7.488 1 95.06 307 PRO A CA 1
ATOM 2368 C C . PRO A 1 307 ? 7.719 -18.312 -7.398 1 95.06 307 PRO A C 1
ATOM 2370 O O . PRO A 1 307 ? 7.695 -17.594 -8.406 1 95.06 307 PRO A O 1
ATOM 2373 N N . CYS A 1 308 ? 7.277 -17.938 -6.227 1 93.88 308 CYS A N 1
ATOM 2374 C CA . CYS A 1 308 ? 6.836 -16.594 -5.926 1 93.88 308 CYS A CA 1
ATOM 2375 C C . CYS A 1 308 ? 7.344 -16.141 -4.559 1 93.88 308 CYS A C 1
ATOM 2377 O O . CYS A 1 308 ? 7.371 -16.938 -3.615 1 93.88 308 CYS A O 1
ATOM 2379 N N . ARG A 1 309 ? 7.754 -14.875 -4.441 1 91.19 309 ARG A N 1
ATOM 2380 C CA . ARG A 1 309 ? 8.078 -14.305 -3.141 1 91.19 309 ARG A CA 1
ATOM 2381 C C . ARG A 1 309 ? 6.844 -13.672 -2.502 1 91.19 309 ARG A C 1
ATOM 2383 O O . ARG A 1 309 ? 6.035 -13.039 -3.191 1 9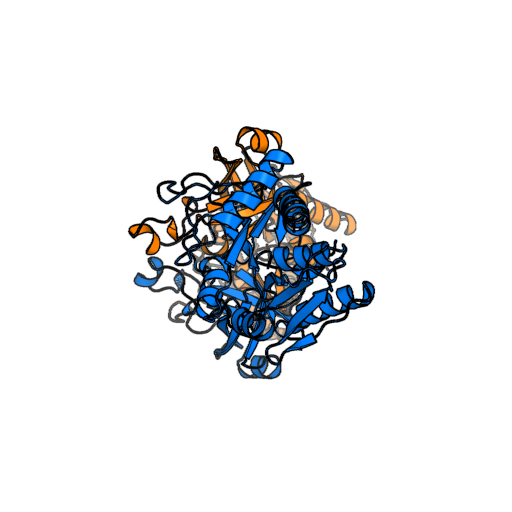1.19 309 ARG A O 1
ATOM 2390 N N . TYR A 1 310 ? 6.68 -13.836 -1.197 1 88.19 310 TYR A N 1
ATOM 2391 C CA . TYR A 1 310 ? 5.652 -13.18 -0.399 1 88.19 310 TYR A CA 1
ATOM 2392 C C . TYR A 1 310 ? 4.262 -13.648 -0.804 1 88.19 310 TYR A C 1
ATOM 2394 O O . TYR A 1 310 ? 3.33 -12.844 -0.889 1 88.19 310 TYR A O 1
ATOM 2402 N N . MET A 1 311 ? 4.117 -14.852 -1.1 1 82.62 311 MET A N 1
ATOM 2403 C CA . MET A 1 311 ? 2.9 -15.422 -1.678 1 82.62 311 MET A CA 1
ATOM 2404 C C . MET A 1 311 ? 1.713 -15.227 -0.74 1 82.62 311 MET A C 1
ATOM 2406 O O . MET A 1 311 ? 0.576 -15.086 -1.193 1 82.62 311 MET A O 1
ATOM 2410 N N . ASN A 1 312 ? 1.893 -15.188 0.545 1 77.88 312 ASN A N 1
ATOM 2411 C CA . ASN A 1 312 ? 0.796 -15.078 1.502 1 77.88 312 ASN A CA 1
ATOM 2412 C C . ASN A 1 312 ? 0.568 -13.633 1.931 1 77.88 312 ASN A C 1
ATOM 2414 O O . ASN A 1 312 ? -0.117 -13.375 2.922 1 77.88 312 ASN A O 1
ATOM 2418 N N . SER A 1 313 ? 1.086 -12.766 1.207 1 85.38 313 SER A N 1
ATOM 2419 C CA . SER A 1 313 ? 0.896 -11.344 1.471 1 85.38 313 SER A CA 1
ATOM 2420 C C . SER A 1 313 ? 0.028 -10.695 0.398 1 85.38 313 SER A C 1
ATOM 2422 O O . SER A 1 313 ? -0.431 -11.367 -0.527 1 85.38 313 SER A O 1
ATOM 2424 N N . ILE A 1 314 ? -0.222 -9.469 0.581 1 88.5 314 ILE A N 1
ATOM 2425 C CA . ILE A 1 314 ? -1.11 -8.75 -0.325 1 88.5 314 ILE A CA 1
ATOM 2426 C C . ILE A 1 314 ? -0.379 -8.445 -1.629 1 88.5 314 ILE A C 1
ATOM 2428 O O . ILE A 1 314 ? -1.009 -8.133 -2.643 1 88.5 314 ILE A O 1
ATOM 2432 N N . VAL A 1 315 ? 0.928 -8.516 -1.568 1 91.5 315 VAL A N 1
ATOM 2433 C CA . VAL A 1 315 ? 1.776 -8.297 -2.734 1 91.5 315 VAL A CA 1
ATOM 2434 C C . VAL A 1 315 ? 2.77 -9.445 -2.881 1 91.5 315 VAL A C 1
ATOM 2436 O O . VAL A 1 315 ? 3.293 -9.953 -1.886 1 91.5 315 VAL A O 1
ATOM 2439 N N . SER A 1 316 ? 2.994 -9.828 -4.098 1 93.75 316 SER A N 1
ATOM 2440 C CA . SER A 1 316 ? 3.975 -10.875 -4.375 1 93.75 316 SER A CA 1
ATOM 2441 C C . SER A 1 316 ? 4.832 -10.523 -5.586 1 93.75 316 SER A C 1
ATOM 2443 O O . SER A 1 316 ? 4.527 -9.578 -6.316 1 93.75 316 SER A O 1
ATOM 2445 N N . MET A 1 317 ? 5.941 -11.234 -5.703 1 95.19 317 MET A N 1
ATOM 2446 C CA . MET A 1 317 ? 6.879 -11.031 -6.805 1 95.19 317 MET A CA 1
ATOM 2447 C C . MET A 1 317 ? 7.164 -12.352 -7.52 1 95.19 317 MET A C 1
ATOM 2449 O O . MET A 1 317 ? 7.238 -13.398 -6.883 1 95.19 317 MET A O 1
ATOM 2453 N N . CYS A 1 318 ? 7.305 -12.25 -8.766 1 96.94 318 CYS A N 1
ATOM 2454 C CA . CYS A 1 318 ? 7.609 -13.422 -9.578 1 96.94 318 CYS A CA 1
ATOM 2455 C C . CYS A 1 318 ? 8.594 -13.078 -10.688 1 96.94 318 CYS A C 1
ATOM 2457 O O . CYS A 1 318 ? 8.688 -11.922 -11.102 1 96.94 318 CYS A O 1
ATOM 2459 N N . ASP A 1 319 ? 9.406 -14.016 -11.109 1 97.88 319 ASP A N 1
ATOM 2460 C CA . ASP A 1 319 ? 10.266 -13.891 -12.289 1 97.88 319 ASP A CA 1
ATOM 2461 C C . ASP A 1 319 ? 9.57 -14.438 -13.531 1 97.88 319 ASP A C 1
ATOM 2463 O O . ASP A 1 319 ? 9.195 -15.617 -13.57 1 97.88 319 ASP A O 1
ATOM 2467 N N . LEU A 1 320 ? 9.445 -13.656 -14.531 1 97.94 320 LEU A N 1
ATOM 2468 C CA . LEU A 1 320 ? 8.766 -14.047 -15.766 1 97.94 320 LEU A CA 1
ATOM 2469 C C . LEU A 1 320 ? 9.484 -15.211 -16.438 1 97.94 320 LEU A C 1
ATOM 2471 O O . LEU A 1 320 ? 8.867 -15.969 -17.188 1 97.94 320 LEU A O 1
ATOM 2475 N N . ASN A 1 321 ? 10.758 -15.375 -16.188 1 97.81 321 ASN A N 1
ATOM 2476 C CA . ASN A 1 321 ? 11.461 -16.547 -16.703 1 97.81 321 ASN A CA 1
ATOM 2477 C C . ASN A 1 321 ? 10.875 -17.844 -16.141 1 97.81 321 ASN A C 1
ATOM 2479 O O . ASN A 1 321 ? 10.805 -18.844 -16.859 1 97.81 321 ASN A O 1
ATOM 2483 N N . ASP A 1 322 ? 10.539 -17.844 -14.867 1 98.19 322 ASP A N 1
ATOM 2484 C CA . ASP A 1 322 ? 9.906 -19 -14.273 1 98.19 322 ASP A CA 1
ATOM 2485 C C . ASP A 1 322 ? 8.562 -19.297 -14.938 1 98.19 322 ASP A C 1
ATOM 2487 O O . ASP A 1 322 ? 8.234 -20.453 -15.211 1 98.19 322 ASP A O 1
ATOM 2491 N N . TYR A 1 323 ? 7.777 -18.266 -15.141 1 98 323 TYR A N 1
ATOM 2492 C CA . TYR A 1 323 ? 6.492 -18.328 -15.828 1 98 323 TYR A CA 1
ATOM 2493 C C . TYR A 1 323 ? 6.645 -18.891 -17.234 1 98 323 TYR A C 1
ATOM 2495 O O . TYR A 1 323 ? 5.953 -19.844 -17.609 1 98 323 TYR A O 1
ATOM 2503 N N . GLU A 1 324 ? 7.555 -18.391 -18 1 98.12 324 GLU A N 1
ATOM 2504 C CA . GLU A 1 324 ? 7.773 -18.812 -19.375 1 98.12 324 GLU A CA 1
ATOM 2505 C C . GLU A 1 324 ? 8.289 -20.25 -19.438 1 98.12 324 GLU A C 1
ATOM 2507 O O . GLU A 1 324 ? 7.863 -21.031 -20.297 1 98.12 324 GLU A O 1
ATOM 2512 N N . ASN A 1 325 ? 9.195 -20.547 -18.609 1 98.38 325 ASN A N 1
ATOM 2513 C CA . ASN A 1 325 ? 9.727 -21.906 -18.578 1 98.38 325 ASN A CA 1
ATOM 2514 C C . ASN A 1 325 ? 8.656 -22.922 -18.203 1 98.38 325 ASN A C 1
ATOM 2516 O O . ASN A 1 325 ? 8.68 -24.062 -18.672 1 98.38 325 ASN A O 1
ATOM 2520 N N . THR A 1 326 ? 7.742 -22.484 -17.312 1 98.5 326 THR A N 1
ATOM 2521 C CA . THR A 1 326 ? 6.629 -23.359 -16.969 1 98.5 326 THR A CA 1
ATOM 2522 C C . THR A 1 326 ? 5.785 -23.672 -18.203 1 98.5 326 THR A C 1
ATOM 2524 O O . THR A 1 326 ? 5.449 -24.828 -18.453 1 98.5 326 THR A O 1
ATOM 2527 N N . ILE A 1 327 ? 5.469 -22.672 -18.984 1 98.5 327 ILE A N 1
ATOM 2528 C CA . ILE A 1 327 ? 4.68 -22.844 -20.188 1 98.5 327 ILE A CA 1
ATOM 2529 C C . ILE A 1 327 ? 5.406 -23.781 -21.156 1 98.5 327 ILE A C 1
ATOM 2531 O O . ILE A 1 327 ? 4.812 -24.75 -21.656 1 98.5 327 ILE A O 1
ATOM 2535 N N . LYS A 1 328 ? 6.676 -23.562 -21.375 1 98.38 328 LYS A N 1
ATOM 2536 C CA . LYS A 1 328 ? 7.477 -24.375 -22.281 1 98.38 328 LYS A CA 1
ATOM 2537 C C . LYS A 1 328 ? 7.488 -25.828 -21.844 1 98.38 328 LYS A C 1
ATOM 2539 O O . LYS A 1 328 ? 7.289 -26.734 -22.656 1 98.38 328 LYS A O 1
ATOM 2544 N N . LEU A 1 329 ? 7.691 -25.984 -20.578 1 98.56 329 LEU A N 1
ATOM 2545 C CA . LEU A 1 329 ? 7.785 -27.344 -20.031 1 98.56 329 LEU A CA 1
ATOM 2546 C C . LEU A 1 329 ? 6.457 -28.078 -20.172 1 98.56 329 LEU A C 1
ATOM 2548 O O . LEU A 1 329 ? 6.426 -29.234 -20.594 1 98.56 329 LEU A O 1
ATOM 2552 N N . LEU A 1 330 ? 5.379 -27.422 -19.812 1 98.56 330 LEU A N 1
ATOM 2553 C CA . LEU A 1 330 ? 4.055 -28.047 -19.859 1 98.56 330 LEU A CA 1
ATOM 2554 C C . LEU A 1 330 ? 3.686 -28.406 -21.297 1 98.56 330 LEU A C 1
ATOM 2556 O O . LEU A 1 330 ? 3.109 -29.453 -21.547 1 98.56 330 LEU A O 1
ATOM 2560 N N . LYS A 1 331 ? 4 -27.562 -22.234 1 98.25 331 LYS A N 1
ATOM 2561 C CA . LYS A 1 331 ? 3.723 -27.844 -23.641 1 98.25 331 LYS A CA 1
ATOM 2562 C C . LYS A 1 331 ? 4.438 -29.109 -24.094 1 98.25 331 LYS A C 1
ATOM 2564 O O . LYS A 1 331 ? 3.824 -29.984 -24.703 1 98.25 331 LYS A O 1
ATOM 2569 N N . LYS A 1 332 ? 5.699 -29.188 -23.781 1 98 332 LYS A N 1
ATOM 2570 C CA . LYS A 1 332 ? 6.484 -30.359 -24.172 1 98 332 LYS A CA 1
ATOM 2571 C C . LYS A 1 332 ? 5.992 -31.625 -23.469 1 98 332 LYS A C 1
ATOM 2573 O O . LYS A 1 332 ? 5.949 -32.688 -24.078 1 98 332 LYS A O 1
ATOM 2578 N N . TYR A 1 333 ? 5.637 -31.5 -22.234 1 98 333 TYR A N 1
ATOM 2579 C CA . TYR A 1 333 ? 5.141 -32.625 -21.453 1 98 333 TYR A CA 1
ATOM 2580 C C . TYR A 1 333 ? 3.838 -33.156 -22.047 1 98 333 TYR A C 1
ATOM 2582 O O . TYR A 1 333 ? 3.703 -34.375 -22.281 1 98 333 TYR A O 1
ATOM 2590 N N . ILE A 1 334 ? 2.881 -32.281 -22.281 1 97.06 334 ILE A N 1
ATOM 2591 C CA . ILE A 1 334 ? 1.585 -32.719 -22.797 1 97.06 334 ILE A CA 1
ATOM 2592 C C . ILE A 1 334 ? 1.752 -33.281 -24.219 1 97.06 334 ILE A C 1
ATOM 2594 O O . ILE A 1 334 ? 1.084 -34.25 -24.594 1 97.06 334 ILE A O 1
ATOM 2598 N N . LYS A 1 335 ? 2.684 -32.75 -25 1 95.62 335 LYS A N 1
ATOM 2599 C CA . LYS A 1 335 ? 2.922 -33.188 -26.359 1 95.62 335 LYS A CA 1
ATOM 2600 C C . LYS A 1 335 ? 3.551 -34.594 -26.375 1 95.62 335 LYS A C 1
ATOM 2602 O O . LYS A 1 335 ? 3.555 -35.25 -27.406 1 95.62 335 LYS A O 1
ATOM 2607 N N . SER A 1 336 ? 4.094 -34.906 -25.297 1 94.06 336 SER A N 1
ATOM 2608 C CA . SER A 1 336 ? 4.762 -36.188 -25.234 1 94.06 336 SER A CA 1
ATOM 2609 C C . SER A 1 336 ? 3.752 -37.344 -25.203 1 94.06 336 SER A C 1
ATOM 2611 O O . SER A 1 336 ? 4.113 -38.5 -25.406 1 94.06 336 SER A O 1
ATOM 2613 N N . PHE A 1 337 ? 2.502 -37 -24.938 1 92.19 337 PHE A N 1
ATOM 2614 C CA . PHE A 1 337 ? 1.463 -38.031 -24.938 1 92.19 337 PHE A CA 1
ATOM 2615 C C . PHE A 1 337 ? 0.999 -38.312 -26.359 1 92.19 337 PHE A C 1
ATOM 2617 O O . PHE A 1 337 ? 0.624 -39.438 -26.688 1 92.19 337 PHE A O 1
ATOM 2624 N N . MET B 1 1 ? -4.914 20.781 -7.816 1 86.69 1 MET B N 1
ATOM 2625 C CA . MET B 1 1 ? -4.84 21.422 -6.508 1 86.69 1 MET B CA 1
ATOM 2626 C C . MET B 1 1 ? -3.408 21.453 -5.992 1 86.69 1 MET B C 1
ATOM 2628 O O . MET B 1 1 ? -2.684 20.453 -6.109 1 86.69 1 MET B O 1
ATOM 2632 N N . LEU B 1 2 ? -2.889 22.594 -5.562 1 95.5 2 LEU B N 1
ATOM 2633 C CA . LEU B 1 2 ? -1.528 22.734 -5.055 1 95.5 2 LEU B CA 1
ATOM 2634 C C . LEU B 1 2 ? -1.236 21.703 -3.975 1 95.5 2 LEU B C 1
ATOM 2636 O O . LEU B 1 2 ? -0.154 21.109 -3.949 1 95.5 2 LEU B O 1
ATOM 2640 N N . LEU B 1 3 ? -2.229 21.5 -3.096 1 97.44 3 LEU B N 1
ATOM 2641 C CA . LEU B 1 3 ? -2.051 20.531 -2.02 1 97.44 3 LEU B CA 1
ATOM 2642 C C . LEU B 1 3 ? -1.737 19.141 -2.576 1 97.44 3 LEU B C 1
ATOM 2644 O O . LEU B 1 3 ? -0.879 18.438 -2.045 1 97.44 3 LEU B O 1
ATOM 2648 N N . GLU B 1 4 ? -2.396 18.766 -3.607 1 97.62 4 GLU B N 1
ATOM 2649 C CA . GLU B 1 4 ? -2.145 17.484 -4.262 1 97.62 4 GLU B CA 1
ATOM 2650 C C . GLU B 1 4 ? -0.71 17.391 -4.777 1 97.62 4 GLU B C 1
ATOM 2652 O O . GLU B 1 4 ? -0.031 16.391 -4.578 1 97.62 4 GLU B O 1
ATOM 2657 N N . LYS B 1 5 ? -0.267 18.453 -5.43 1 97.88 5 LYS B N 1
ATOM 2658 C CA . LYS B 1 5 ? 1.099 18.484 -5.941 1 97.88 5 LYS B CA 1
ATOM 2659 C C . LYS B 1 5 ? 2.115 18.391 -4.809 1 97.88 5 LYS B C 1
ATOM 2661 O O . LYS B 1 5 ? 3.107 17.672 -4.922 1 97.88 5 LYS B O 1
ATOM 2666 N N . LEU B 1 6 ? 1.881 19.094 -3.764 1 98.31 6 LEU B N 1
ATOM 2667 C CA . LEU B 1 6 ? 2.773 19.094 -2.611 1 98.31 6 LEU B CA 1
ATOM 2668 C C . LEU B 1 6 ? 2.84 17.703 -1.979 1 98.31 6 LEU B C 1
ATOM 2670 O O . LEU B 1 6 ? 3.928 17.203 -1.677 1 98.31 6 LEU B O 1
ATOM 2674 N N . CYS B 1 7 ? 1.715 17.078 -1.833 1 97.38 7 CYS B N 1
ATOM 2675 C CA . CYS B 1 7 ? 1.664 15.766 -1.202 1 97.38 7 CYS B CA 1
ATOM 2676 C C . CYS B 1 7 ? 2.344 14.719 -2.072 1 97.38 7 CYS B C 1
ATOM 2678 O O . CYS B 1 7 ? 2.947 13.773 -1.559 1 97.38 7 CYS B O 1
ATOM 2680 N N . ASN B 1 8 ? 2.242 14.891 -3.379 1 96.94 8 ASN B N 1
ATOM 2681 C CA . ASN B 1 8 ? 2.814 13.922 -4.305 1 96.94 8 ASN B CA 1
ATOM 2682 C C . ASN B 1 8 ? 4.312 14.141 -4.5 1 96.94 8 ASN B C 1
ATOM 2684 O O . ASN B 1 8 ? 5.008 13.281 -5.039 1 96.94 8 ASN B O 1
ATOM 2688 N N . SER B 1 9 ? 4.824 15.281 -4.129 1 96.5 9 SER B N 1
ATOM 2689 C CA . SER B 1 9 ? 6.258 15.539 -4.242 1 96.5 9 SER B CA 1
ATOM 2690 C C . SER B 1 9 ? 7.055 14.664 -3.285 1 96.5 9 SER B C 1
ATOM 2692 O O . SER B 1 9 ? 6.492 14.07 -2.361 1 96.5 9 SER B O 1
ATOM 2694 N N . ILE B 1 10 ? 8.352 14.578 -3.529 1 95.31 10 ILE B N 1
ATOM 2695 C CA . ILE B 1 10 ? 9.242 13.711 -2.77 1 95.31 10 ILE B CA 1
ATOM 2696 C C . ILE B 1 10 ? 10.078 14.547 -1.801 1 95.31 10 ILE B C 1
ATOM 2698 O O . ILE B 1 10 ? 10.805 15.445 -2.219 1 95.31 10 ILE B O 1
ATOM 2702 N N . GLY B 1 11 ? 9.922 14.227 -0.506 1 94.38 11 GLY B N 1
ATOM 2703 C CA . GLY B 1 11 ? 10.695 15.031 0.425 1 94.38 11 GLY B CA 1
ATOM 2704 C C . GLY B 1 11 ? 10.922 14.352 1.759 1 94.38 11 GLY B C 1
ATOM 2705 O O . GLY B 1 11 ? 10.656 14.93 2.814 1 94.38 11 GLY B O 1
ATOM 2706 N N . PRO B 1 12 ? 11.453 13.102 1.743 1 93.75 12 PRO B N 1
ATOM 2707 C CA . PRO B 1 12 ? 11.836 12.547 3.041 1 93.75 12 PRO B CA 1
ATOM 2708 C C . PRO B 1 12 ? 12.812 13.438 3.801 1 93.75 12 PRO B C 1
ATOM 2710 O O . PRO B 1 12 ? 13.492 14.273 3.193 1 93.75 12 PRO B O 1
ATOM 2713 N N . THR B 1 13 ? 12.742 13.312 5.113 1 92.12 13 THR B N 1
ATOM 2714 C CA . THR B 1 13 ? 13.609 14.133 5.953 1 92.12 13 THR B CA 1
ATOM 2715 C C . THR B 1 13 ? 15.047 14.094 5.441 1 92.12 13 THR B C 1
ATOM 2717 O O . THR B 1 13 ? 15.602 13.016 5.223 1 92.12 13 THR B O 1
ATOM 2720 N N . GLY B 1 14 ? 15.609 15.195 5.215 1 91 14 GLY B N 1
ATOM 2721 C CA . GLY B 1 14 ? 16.969 15.297 4.715 1 91 14 GLY B CA 1
ATOM 2722 C C . GLY B 1 14 ? 17.047 15.352 3.199 1 91 14 GLY B C 1
ATOM 2723 O O . GLY B 1 14 ? 18.109 15.656 2.637 1 91 14 GLY B O 1
ATOM 2724 N N . TYR B 1 15 ? 15.961 15.062 2.5 1 93.69 15 TYR B N 1
ATOM 2725 C CA . TYR B 1 15 ? 15.883 15.031 1.043 1 93.69 15 TYR B CA 1
ATOM 2726 C C . TYR B 1 15 ? 14.68 15.828 0.543 1 93.69 15 TYR B C 1
ATOM 2728 O O . TYR B 1 15 ? 13.906 15.344 -0.287 1 93.69 15 TYR B O 1
ATOM 2736 N N . GLU B 1 16 ? 14.539 17.078 0.958 1 95.94 16 GLU B N 1
ATOM 2737 C CA . GLU B 1 16 ? 13.32 17.844 0.713 1 95.94 16 GLU B CA 1
ATOM 2738 C C . GLU B 1 16 ? 13.414 18.625 -0.597 1 95.94 16 GLU B C 1
ATOM 2740 O O . GLU B 1 16 ? 12.57 19.484 -0.879 1 95.94 16 GLU B O 1
ATOM 2745 N N . GLY B 1 17 ? 14.344 18.312 -1.416 1 95.06 17 GLY B N 1
ATOM 2746 C CA . GLY B 1 17 ? 14.633 19.109 -2.602 1 95.06 17 GLY B CA 1
ATOM 2747 C C . GLY B 1 17 ? 13.445 19.234 -3.535 1 95.06 17 GLY B C 1
ATOM 2748 O O . GLY B 1 17 ? 13.109 20.328 -3.988 1 95.06 17 GLY B O 1
ATOM 2749 N N . ASP B 1 18 ? 12.828 18.156 -3.834 1 96.38 18 ASP B N 1
ATOM 2750 C CA . ASP B 1 18 ? 11.695 18.141 -4.75 1 96.38 18 ASP B CA 1
ATOM 2751 C C . ASP B 1 18 ? 10.562 19.031 -4.23 1 96.38 18 ASP B C 1
ATOM 2753 O O . ASP B 1 18 ? 10.016 19.844 -4.977 1 96.38 18 ASP B O 1
ATOM 2757 N N . THR B 1 19 ? 10.234 18.922 -3.006 1 97.44 19 THR B N 1
ATOM 2758 C CA . THR B 1 19 ? 9.188 19.719 -2.381 1 97.44 19 THR B CA 1
ATOM 2759 C C . THR B 1 19 ? 9.594 21.188 -2.328 1 97.44 19 THR B C 1
ATOM 2761 O O . THR B 1 19 ? 8.789 22.078 -2.623 1 97.44 19 THR B O 1
ATOM 2764 N N . ARG B 1 20 ? 10.844 21.422 -1.959 1 98 20 ARG B N 1
ATOM 2765 C CA . ARG B 1 20 ? 11.367 22.797 -1.929 1 98 20 ARG B CA 1
ATOM 2766 C C . ARG B 1 20 ? 11.242 23.453 -3.295 1 98 20 ARG B C 1
ATOM 2768 O O . ARG B 1 20 ? 10.789 24.594 -3.395 1 98 20 ARG B O 1
ATOM 2775 N N . ASN B 1 21 ? 11.625 22.719 -4.332 1 98.12 21 ASN B N 1
ATOM 2776 C CA . ASN B 1 21 ? 11.562 23.266 -5.684 1 98.12 21 ASN B CA 1
ATOM 2777 C C . ASN B 1 21 ? 10.125 23.594 -6.094 1 98.12 21 ASN B C 1
ATOM 2779 O O . ASN B 1 21 ? 9.867 24.609 -6.746 1 98.12 21 ASN B O 1
ATOM 2783 N N . LEU B 1 22 ? 9.266 22.75 -5.734 1 98.31 22 LEU B N 1
ATOM 2784 C CA . LEU B 1 22 ? 7.855 22.969 -6.035 1 98.31 22 LEU B CA 1
ATOM 2785 C C . LEU B 1 22 ? 7.363 24.266 -5.375 1 98.31 22 LEU B C 1
ATOM 2787 O O . LEU B 1 22 ? 6.656 25.047 -6 1 98.31 22 LEU B O 1
ATOM 2791 N N . ILE B 1 23 ? 7.719 24.453 -4.129 1 98.62 23 ILE B N 1
ATOM 2792 C CA . ILE B 1 23 ? 7.301 25.641 -3.395 1 98.62 23 ILE B CA 1
ATOM 2793 C C . ILE B 1 23 ? 7.941 26.891 -4.02 1 98.62 23 ILE B C 1
ATOM 2795 O O . ILE B 1 23 ? 7.27 27.906 -4.223 1 98.62 23 ILE B O 1
ATOM 2799 N N . LYS B 1 24 ? 9.195 26.812 -4.348 1 98.44 24 LYS B N 1
ATOM 2800 C CA . LYS B 1 24 ? 9.875 27.922 -5.012 1 98.44 24 LYS B CA 1
ATOM 2801 C C . LYS B 1 24 ? 9.148 28.328 -6.293 1 98.44 24 LYS B C 1
ATOM 2803 O O . LYS B 1 24 ? 8.953 29.516 -6.559 1 98.44 24 LYS B O 1
ATOM 2808 N N . ASP B 1 25 ? 8.828 27.328 -7.055 1 98.25 25 ASP B N 1
ATOM 2809 C CA . ASP B 1 25 ? 8.141 27.578 -8.312 1 98.25 25 ASP B CA 1
ATOM 2810 C C . ASP B 1 25 ? 6.82 28.312 -8.078 1 98.25 25 ASP B C 1
ATOM 2812 O O . ASP B 1 25 ? 6.477 29.234 -8.805 1 98.25 25 ASP B O 1
ATOM 2816 N N . GLU B 1 26 ? 6.105 27.844 -7.09 1 98.06 26 GLU B N 1
ATOM 2817 C CA . GLU B 1 26 ? 4.84 28.5 -6.766 1 98.06 26 GLU B CA 1
ATOM 2818 C C . GLU B 1 26 ? 5.066 29.938 -6.332 1 98.06 26 GLU B C 1
ATOM 2820 O O . GLU B 1 26 ? 4.309 30.828 -6.719 1 98.06 26 GLU B O 1
ATOM 2825 N N . LEU B 1 27 ? 6.055 30.219 -5.559 1 98.25 27 LEU B N 1
ATOM 2826 C CA . LEU B 1 27 ? 6.367 31.562 -5.078 1 98.25 27 LEU B CA 1
ATOM 2827 C C . LEU B 1 27 ? 6.773 32.469 -6.23 1 98.25 27 LEU B C 1
ATOM 2829 O O . LEU B 1 27 ? 6.414 33.656 -6.25 1 98.25 27 LEU B O 1
ATOM 2833 N N . LYS B 1 28 ? 7.496 31.953 -7.16 1 98 28 LYS B N 1
ATOM 2834 C CA . LYS B 1 28 ? 7.879 32.719 -8.344 1 98 28 LYS B CA 1
ATOM 2835 C C . LYS B 1 28 ? 6.656 33.094 -9.164 1 98 28 LYS B C 1
ATOM 2837 O O . LYS B 1 28 ? 6.566 34.25 -9.648 1 98 28 LYS B O 1
ATOM 2842 N N . ILE B 1 29 ? 5.793 32.188 -9.336 1 97.5 29 ILE B N 1
ATOM 2843 C CA . ILE B 1 29 ? 4.562 32.438 -10.07 1 97.5 29 ILE B CA 1
ATOM 2844 C C . ILE B 1 29 ? 3.812 33.594 -9.406 1 97.5 29 ILE B C 1
ATOM 2846 O O . ILE B 1 29 ? 3.205 34.438 -10.086 1 97.5 29 ILE B O 1
ATOM 2850 N N . MET B 1 30 ? 3.939 33.656 -8.07 1 96.94 30 MET B N 1
ATOM 2851 C CA . MET B 1 30 ? 3.256 34.719 -7.301 1 96.94 30 MET B CA 1
ATOM 2852 C C . MET B 1 30 ? 4.086 35.969 -7.246 1 96.94 30 MET B C 1
ATOM 2854 O O . MET B 1 30 ? 3.688 36.969 -6.613 1 96.94 30 MET B O 1
ATOM 2858 N N . ASN B 1 31 ? 5.285 35.969 -7.828 1 96.94 31 ASN B N 1
ATOM 2859 C CA . ASN B 1 31 ? 6.215 37.094 -7.848 1 96.94 31 ASN B CA 1
ATOM 2860 C C . ASN B 1 31 ? 6.617 37.531 -6.434 1 96.94 31 ASN B C 1
ATOM 2862 O O . ASN B 1 31 ? 6.633 38.719 -6.117 1 96.94 31 ASN B O 1
ATOM 2866 N N . LEU B 1 32 ? 6.867 36.531 -5.609 1 97.31 32 LEU B N 1
ATOM 2867 C CA . LEU B 1 32 ? 7.309 36.781 -4.246 1 97.31 32 LEU B CA 1
ATOM 2868 C C . LEU B 1 32 ? 8.805 36.531 -4.098 1 97.31 32 LEU B C 1
ATOM 2870 O O . LEU B 1 32 ? 9.328 35.562 -4.668 1 97.31 32 LEU B O 1
ATOM 2874 N N . GLU B 1 33 ? 9.438 37.406 -3.393 1 96.5 33 GLU B N 1
ATOM 2875 C CA . GLU B 1 33 ? 10.844 37.188 -3.059 1 96.5 33 GLU B CA 1
ATOM 2876 C C . GLU B 1 33 ? 10.984 36.219 -1.898 1 96.5 33 GLU B C 1
ATOM 2878 O O . GLU B 1 33 ? 10.18 36.219 -0.965 1 96.5 33 GLU B O 1
ATOM 2883 N N . PHE B 1 34 ? 11.961 35.344 -1.99 1 97.94 34 PHE B N 1
ATOM 2884 C CA . PHE B 1 34 ? 12.234 34.375 -0.929 1 97.94 34 PHE B CA 1
ATOM 2885 C C . PHE B 1 34 ? 13.727 34.094 -0.833 1 97.94 34 PHE B C 1
ATOM 2887 O O . PHE B 1 34 ? 14.492 34.438 -1.74 1 97.94 34 PHE B O 1
ATOM 2894 N N . SER B 1 35 ? 14.141 33.562 0.297 1 96.94 35 SER B N 1
ATOM 2895 C CA . SER B 1 35 ? 15.516 33.094 0.505 1 96.94 35 SER B CA 1
ATOM 2896 C C . SER B 1 35 ? 15.547 31.656 0.964 1 96.94 35 SER B C 1
ATOM 2898 O O . SER B 1 35 ? 14.555 31.141 1.498 1 96.94 35 SER B O 1
ATOM 2900 N N . ILE B 1 36 ? 16.625 30.984 0.665 1 96.19 36 ILE B N 1
ATOM 2901 C CA . ILE B 1 36 ? 16.891 29.625 1.13 1 96.19 36 ILE B CA 1
ATOM 2902 C C . ILE B 1 36 ? 18.094 29.625 2.072 1 96.19 36 ILE B C 1
ATOM 2904 O O . ILE B 1 36 ? 19.188 30.062 1.697 1 96.19 36 ILE B O 1
ATOM 2908 N N . ASP B 1 37 ? 17.922 29.25 3.219 1 92.12 37 ASP B N 1
ATOM 2909 C CA . ASP B 1 37 ? 19.047 29.266 4.133 1 92.12 37 ASP B CA 1
ATOM 2910 C C . ASP B 1 37 ? 19.938 28.031 3.928 1 92.12 37 ASP B C 1
ATOM 2912 O O . ASP B 1 37 ? 19.688 27.219 3.041 1 92.12 37 ASP B O 1
ATOM 2916 N N . ASN B 1 38 ? 20.984 27.859 4.746 1 88.81 38 ASN B N 1
ATOM 2917 C CA . ASN B 1 38 ? 21.984 26.812 4.543 1 88.81 38 ASN B CA 1
ATOM 2918 C C . ASN B 1 38 ? 21.422 25.422 4.797 1 88.81 38 ASN B C 1
ATOM 2920 O O . ASN B 1 38 ? 21.891 24.438 4.223 1 88.81 38 ASN B O 1
ATOM 2924 N N . MET B 1 39 ? 20.391 25.344 5.566 1 89.31 39 MET B N 1
ATOM 2925 C CA . MET B 1 39 ? 19.781 24.047 5.875 1 89.31 39 MET B CA 1
ATOM 2926 C C . MET B 1 39 ? 18.797 23.641 4.785 1 89.31 39 MET B C 1
ATOM 2928 O O . MET B 1 39 ? 18.469 22.453 4.656 1 89.31 39 MET B O 1
ATOM 2932 N N . GLY B 1 40 ? 18.281 24.625 4.066 1 93.38 40 GLY B N 1
ATOM 2933 C CA . GLY B 1 40 ? 17.328 24.359 3.004 1 93.38 40 GLY B CA 1
ATOM 2934 C C . GLY B 1 40 ? 15.93 24.859 3.311 1 93.38 40 GLY B C 1
ATOM 2935 O O . GLY B 1 40 ? 14.977 24.547 2.59 1 93.38 40 GLY B O 1
ATOM 2936 N N . ASN B 1 41 ? 15.805 25.641 4.387 1 95.44 41 ASN B N 1
ATOM 2937 C CA . ASN B 1 41 ? 14.523 26.281 4.66 1 95.44 41 ASN B CA 1
ATOM 2938 C C . ASN B 1 41 ? 14.211 27.375 3.637 1 95.44 41 ASN B C 1
ATOM 2940 O O . ASN B 1 41 ? 15.117 28.047 3.146 1 95.44 41 ASN B O 1
ATOM 2944 N N . ILE B 1 42 ? 12.961 27.5 3.344 1 97.75 42 ILE B N 1
ATOM 2945 C CA . ILE B 1 42 ? 12.516 28.641 2.549 1 97.75 42 ILE B CA 1
ATOM 2946 C C . ILE B 1 42 ? 11.922 29.703 3.463 1 97.75 42 ILE B C 1
ATOM 2948 O O . ILE B 1 42 ? 11.062 29.406 4.293 1 97.75 42 ILE B O 1
ATOM 2952 N N . LEU B 1 43 ? 12.375 30.906 3.357 1 97.38 43 LEU B N 1
ATOM 2953 C CA . LEU B 1 43 ? 11.836 32.031 4.113 1 97.38 43 LEU B CA 1
ATOM 2954 C C . LEU B 1 43 ? 11.273 33.094 3.18 1 97.38 43 LEU B C 1
ATOM 2956 O O . LEU B 1 43 ? 11.938 33.5 2.223 1 97.38 43 LEU B O 1
ATOM 2960 N N . VAL B 1 44 ? 10.086 33.469 3.434 1 98.12 44 VAL B N 1
ATOM 2961 C CA . VAL B 1 44 ? 9.414 34.5 2.666 1 98.12 44 VAL B CA 1
ATOM 2962 C C . VAL B 1 44 ? 9.031 35.656 3.592 1 98.12 44 VAL B C 1
ATOM 2964 O O . VAL B 1 44 ? 8.523 35.438 4.695 1 98.12 44 VAL B O 1
ATOM 2967 N N . HIS B 1 45 ? 9.328 36.844 3.213 1 96 45 HIS B N 1
ATOM 2968 C CA . HIS B 1 45 ? 8.922 38.062 3.93 1 96 45 HIS B CA 1
ATOM 2969 C C . HIS B 1 45 ? 7.977 38.906 3.086 1 96 45 HIS B C 1
ATOM 2971 O O . HIS B 1 45 ? 8.344 39.375 2 1 96 45 HIS B O 1
ATOM 2977 N N . LYS B 1 46 ? 6.832 39 3.549 1 94.56 46 LYS B N 1
ATOM 2978 C CA . LYS B 1 46 ? 5.879 39.938 2.963 1 94.56 46 LYS B CA 1
ATOM 2979 C C . LYS B 1 46 ? 5.719 41.156 3.84 1 94.56 46 LYS B C 1
ATOM 2981 O O . LYS B 1 46 ? 5.086 41.094 4.898 1 94.56 46 LYS B O 1
ATOM 2986 N N . LYS B 1 47 ? 6.133 42.25 3.316 1 92.75 47 LYS B N 1
ATOM 2987 C CA . LYS B 1 47 ? 6.117 43.5 4.074 1 92.75 47 LYS B CA 1
ATOM 2988 C C . LYS B 1 47 ? 4.691 43.938 4.34 1 92.75 47 LYS B C 1
ATOM 2990 O O . LYS B 1 47 ? 3.83 43.875 3.461 1 92.75 47 LYS B O 1
ATOM 2995 N N . GLY B 1 48 ? 4.48 44.438 5.535 1 93.06 48 GLY B N 1
ATOM 2996 C CA . GLY B 1 48 ? 3.176 44.938 5.914 1 93.06 48 GLY B CA 1
ATOM 2997 C C . GLY B 1 48 ? 2.816 46.25 5.207 1 93.06 48 GLY B C 1
ATOM 2998 O O . GLY B 1 48 ? 3.699 47 4.836 1 93.06 48 GLY B O 1
ATOM 2999 N N . LYS B 1 49 ? 1.559 46.469 5.125 1 89.12 49 LYS B N 1
ATOM 3000 C CA . LYS B 1 49 ? 1.074 47.719 4.496 1 89.12 49 LYS B CA 1
ATOM 3001 C C . LYS B 1 49 ? 1.22 48.906 5.434 1 89.12 49 LYS B C 1
ATOM 3003 O O . LYS B 1 49 ? 1.337 50.031 4.984 1 89.12 49 LYS B O 1
ATOM 3008 N N . ASN B 1 50 ? 1.018 48.562 6.684 1 78.94 50 ASN B N 1
ATOM 3009 C CA . ASN B 1 50 ? 1.128 49.625 7.66 1 78.94 50 ASN B CA 1
ATOM 3010 C C . ASN B 1 50 ? 2.574 49.844 8.094 1 78.94 50 ASN B C 1
ATOM 3012 O O . ASN B 1 50 ? 3.182 48.969 8.703 1 78.94 50 ASN B O 1
ATOM 3016 N N . ASP B 1 51 ? 3.174 50.906 7.641 1 66.31 51 ASP B N 1
ATOM 3017 C CA . ASP B 1 51 ? 4.57 51.219 7.906 1 66.31 51 ASP B CA 1
ATOM 3018 C C . ASP B 1 51 ? 4.828 51.344 9.406 1 66.31 51 ASP B C 1
ATOM 3020 O O . ASP B 1 51 ? 5.961 51.156 9.859 1 66.31 51 ASP B O 1
ATOM 3024 N N . LYS B 1 52 ? 3.803 51.625 10.133 1 65.81 52 LYS B N 1
ATOM 3025 C CA . LYS B 1 52 ? 3.988 51.906 11.555 1 65.81 52 LYS B CA 1
ATOM 3026 C C . LYS B 1 52 ? 4.023 50.625 12.367 1 65.81 52 LYS B C 1
ATOM 3028 O O . LYS B 1 52 ? 4.551 50.594 13.477 1 65.81 52 LYS B O 1
ATOM 3033 N N . SER B 1 53 ? 3.52 49.469 11.781 1 66.81 53 SER B N 1
ATOM 3034 C CA . SER B 1 53 ? 3.51 48.25 12.555 1 66.81 53 SER B CA 1
ATOM 3035 C C . SER B 1 53 ? 4.809 47.469 12.367 1 66.81 53 SER B C 1
ATOM 3037 O O . SER B 1 53 ? 5.246 47.25 11.234 1 66.81 53 SER B O 1
ATOM 3039 N N . ASN B 1 54 ? 5.582 47.469 13.375 1 81 54 ASN B N 1
ATOM 3040 C CA . ASN B 1 54 ? 6.82 46.719 13.367 1 81 54 ASN B CA 1
ATOM 3041 C C . ASN B 1 54 ? 6.598 45.281 13.867 1 81 54 ASN B C 1
ATOM 3043 O O . ASN B 1 54 ? 7.543 44.625 14.297 1 81 54 ASN B O 1
ATOM 3047 N N . LEU B 1 55 ? 5.234 44.938 13.742 1 91.75 55 LEU B N 1
ATOM 3048 C CA . LEU B 1 55 ? 4.957 43.625 14.273 1 91.75 55 LEU B CA 1
ATOM 3049 C C . LEU B 1 55 ? 5.367 42.531 13.281 1 91.75 55 LEU B C 1
ATOM 3051 O O . LEU B 1 55 ? 4.941 42.562 12.125 1 91.75 55 LEU B O 1
ATOM 3055 N N . LYS B 1 56 ? 6.207 41.625 13.711 1 93.88 56 LYS B N 1
ATOM 3056 C CA . LYS B 1 56 ? 6.648 40.5 12.898 1 93.88 56 LYS B CA 1
ATOM 3057 C C . LYS B 1 56 ? 5.918 39.219 13.297 1 93.88 56 LYS B C 1
ATOM 3059 O O . LYS B 1 56 ? 6.102 38.719 14.406 1 93.88 56 LYS B O 1
ATOM 3064 N N . VAL B 1 57 ? 5.117 38.719 12.391 1 95.31 57 VAL B N 1
ATOM 3065 C CA . VAL B 1 57 ? 4.434 37.438 12.602 1 95.31 57 VAL B CA 1
ATOM 3066 C C . VAL B 1 57 ? 5.023 36.375 11.672 1 95.31 57 VAL B C 1
ATOM 3068 O O . VAL B 1 57 ? 5.156 36.594 10.469 1 95.31 57 VAL B O 1
ATOM 3071 N N . MET B 1 58 ? 5.387 35.25 12.242 1 95.56 58 MET B N 1
ATOM 3072 C CA . MET B 1 58 ? 5.938 34.188 11.438 1 95.56 58 MET B CA 1
ATOM 3073 C C . MET B 1 58 ? 5.035 32.938 11.477 1 95.56 58 MET B C 1
ATOM 3075 O O . MET B 1 58 ? 4.719 32.438 12.555 1 95.56 58 MET B O 1
ATOM 3079 N N . LEU B 1 59 ? 4.574 32.562 10.32 1 97.25 59 LEU B N 1
ATOM 3080 C CA . LEU B 1 59 ? 3.916 31.281 10.148 1 97.25 59 LEU B CA 1
ATOM 3081 C C . LEU B 1 59 ? 4.926 30.203 9.766 1 97.25 59 LEU B C 1
ATOM 3083 O O . LEU B 1 59 ? 5.793 30.438 8.922 1 97.25 59 LEU B O 1
ATOM 3087 N N . SER B 1 60 ? 4.77 29.047 10.375 1 95.5 60 SER B N 1
ATOM 3088 C CA . SER B 1 60 ? 5.789 28.016 10.18 1 95.5 60 SER B CA 1
ATOM 3089 C C . SER B 1 60 ? 5.156 26.656 9.922 1 95.5 60 SER B C 1
ATOM 3091 O O . SER B 1 60 ? 4.203 26.266 10.602 1 95.5 60 SER B O 1
ATOM 3093 N N . ALA B 1 61 ? 5.594 25.953 8.93 1 96.19 61 ALA B N 1
ATOM 3094 C CA . ALA B 1 61 ? 5.273 24.578 8.602 1 96.19 61 ALA B CA 1
ATOM 3095 C C . ALA B 1 61 ? 6.52 23.812 8.156 1 96.19 61 ALA B C 1
ATOM 3097 O O . ALA B 1 61 ? 7.605 24.391 8.055 1 96.19 61 ALA B O 1
ATOM 3098 N N . HIS B 1 62 ? 6.418 22.531 7.957 1 94.69 62 HIS B N 1
ATOM 3099 C CA . HIS B 1 62 ? 7.625 21.812 7.555 1 94.69 62 HIS B CA 1
ATOM 3100 C C . HIS B 1 62 ? 7.391 21.016 6.281 1 94.69 62 HIS B C 1
ATOM 3102 O O . HIS B 1 62 ? 6.305 20.469 6.074 1 94.69 62 HIS B O 1
ATOM 3108 N N . MET B 1 63 ? 8.453 20.859 5.523 1 96.06 63 MET B N 1
ATOM 3109 C CA . MET B 1 63 ? 8.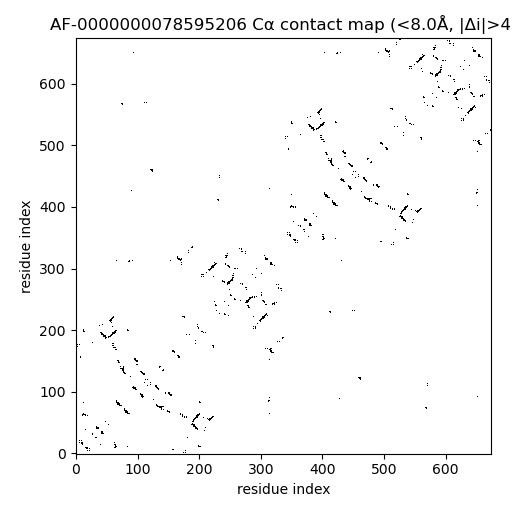383 20.312 4.172 1 96.06 63 MET B CA 1
ATOM 3110 C C . MET B 1 63 ? 8.625 18.812 4.176 1 96.06 63 MET B C 1
ATOM 3112 O O . MET B 1 63 ? 8.25 18.109 3.23 1 96.06 63 MET B O 1
ATOM 3116 N N . ASP B 1 64 ? 9.297 18.312 5.168 1 93.19 64 ASP B N 1
ATOM 3117 C CA . ASP B 1 64 ? 9.766 16.938 5.09 1 93.19 64 ASP B CA 1
ATOM 3118 C C . ASP B 1 64 ? 8.641 15.953 5.402 1 93.19 64 ASP B C 1
ATOM 3120 O O . ASP B 1 64 ? 7.637 16.328 6.012 1 93.19 64 ASP B O 1
ATOM 3124 N N . GLU B 1 65 ? 8.773 14.789 4.934 1 93.56 65 GLU B N 1
ATOM 3125 C CA . GLU B 1 65 ? 7.914 13.641 5.219 1 93.56 65 GLU B CA 1
ATOM 3126 C C . GLU B 1 65 ? 8.719 12.469 5.766 1 93.56 65 GLU B C 1
ATOM 3128 O O . GLU B 1 65 ? 9.945 12.445 5.648 1 93.56 65 GLU B O 1
ATOM 3133 N N . CYS B 1 66 ? 8.008 11.547 6.328 1 92 66 CYS B N 1
ATOM 3134 C CA . CYS B 1 66 ? 8.672 10.32 6.75 1 92 66 CYS B CA 1
ATOM 3135 C C . CYS B 1 66 ? 9.102 9.492 5.547 1 92 66 CYS B C 1
ATOM 3137 O O . CYS B 1 66 ? 8.461 9.539 4.492 1 92 66 CYS B O 1
ATOM 3139 N N . GLY B 1 67 ? 10.18 8.789 5.68 1 94.44 67 GLY B N 1
ATOM 3140 C CA . GLY B 1 67 ? 10.719 7.902 4.66 1 94.44 67 GLY B CA 1
ATOM 3141 C C . GLY B 1 67 ? 11.719 6.906 5.203 1 94.44 67 GLY B C 1
ATOM 3142 O O . GLY B 1 67 ? 11.703 6.59 6.395 1 94.44 67 GLY B O 1
ATOM 3143 N N . LEU B 1 68 ? 12.414 6.273 4.309 1 96.31 68 LEU B N 1
ATOM 3144 C CA . LEU B 1 68 ? 13.438 5.301 4.684 1 96.31 68 LEU B CA 1
ATOM 3145 C C . LEU B 1 68 ? 14.789 5.684 4.098 1 96.31 68 LEU B C 1
ATOM 3147 O O . LEU B 1 68 ? 14.875 6.547 3.227 1 96.31 68 LEU B O 1
ATOM 3151 N N . ILE B 1 69 ? 15.805 5.098 4.664 1 95.88 69 ILE B N 1
ATOM 3152 C CA . ILE B 1 69 ? 17.156 5.289 4.145 1 95.88 69 ILE B CA 1
ATOM 3153 C C . ILE B 1 69 ? 17.875 3.947 4.102 1 95.88 69 ILE B C 1
ATOM 3155 O O . ILE B 1 69 ? 17.828 3.172 5.059 1 95.88 69 ILE B O 1
ATOM 3159 N N . ILE B 1 70 ? 18.484 3.645 2.955 1 96.69 70 ILE B N 1
ATOM 3160 C CA . ILE B 1 70 ? 19.172 2.369 2.764 1 96.69 70 ILE B CA 1
ATOM 3161 C C . ILE B 1 70 ? 20.453 2.344 3.584 1 96.69 70 ILE B C 1
ATOM 3163 O O . ILE B 1 70 ? 21.281 3.254 3.482 1 96.69 70 ILE B O 1
ATOM 3167 N N . THR B 1 71 ? 20.688 1.271 4.32 1 96.31 71 THR B N 1
ATOM 3168 C CA . THR B 1 71 ? 21.797 1.274 5.262 1 96.31 71 THR B CA 1
ATOM 3169 C C . THR B 1 71 ? 22.781 0.147 4.945 1 96.31 71 THR B C 1
ATOM 3171 O O . THR B 1 71 ? 23.969 0.237 5.27 1 96.31 71 THR B O 1
ATOM 3174 N N . SER B 1 72 ? 22.281 -0.952 4.367 1 95.19 72 SER B N 1
ATOM 3175 C CA . SER B 1 72 ? 23.172 -2.064 4.066 1 95.19 72 SER B CA 1
ATOM 3176 C C . SER B 1 72 ? 22.578 -2.969 2.988 1 95.19 72 SER B C 1
ATOM 3178 O O . SER B 1 72 ? 21.406 -2.836 2.633 1 95.19 72 SER B O 1
ATOM 3180 N N . TYR B 1 73 ? 23.484 -3.771 2.502 1 94.5 73 TYR B N 1
ATOM 3181 C CA . TYR B 1 73 ? 23.109 -4.777 1.514 1 94.5 73 TYR B CA 1
ATOM 3182 C C . TYR B 1 73 ? 23.062 -6.168 2.135 1 94.5 73 TYR B C 1
ATOM 3184 O O . TYR B 1 73 ? 23.953 -6.523 2.924 1 94.5 73 TYR B O 1
ATOM 3192 N N . ASN B 1 74 ? 22.078 -6.926 1.828 1 92.94 74 ASN B N 1
ATOM 3193 C CA . ASN B 1 74 ? 22.078 -8.336 2.186 1 92.94 74 ASN B CA 1
ATOM 3194 C C . ASN B 1 74 ? 22.688 -9.195 1.076 1 92.94 74 ASN B C 1
ATOM 3196 O O . ASN B 1 74 ? 22.672 -8.797 -0.091 1 92.94 74 ASN B O 1
ATOM 3200 N N . SER B 1 75 ? 23.141 -10.367 1.387 1 91.38 75 SER B N 1
ATOM 3201 C CA . SER B 1 75 ? 23.797 -11.25 0.423 1 91.38 75 SER B CA 1
ATOM 3202 C C . SER B 1 75 ? 22.828 -11.711 -0.655 1 91.38 75 SER B C 1
ATOM 3204 O O . SER B 1 75 ? 23.219 -11.969 -1.791 1 91.38 75 SER B O 1
ATOM 3206 N N . ASP B 1 76 ? 21.547 -11.688 -0.344 1 89.94 76 ASP B N 1
ATOM 3207 C CA . ASP B 1 76 ? 20.531 -12.195 -1.275 1 89.94 76 ASP B CA 1
ATOM 3208 C C . ASP B 1 76 ? 20.047 -11.094 -2.211 1 89.94 76 ASP B C 1
ATOM 3210 O O . ASP B 1 76 ? 19.156 -11.32 -3.037 1 89.94 76 ASP B O 1
ATOM 3214 N N . GLY B 1 77 ? 20.625 -9.914 -1.996 1 93.19 77 GLY B N 1
ATOM 3215 C CA . GLY B 1 77 ? 20.281 -8.828 -2.896 1 93.19 77 GLY B CA 1
ATOM 3216 C C . GLY B 1 77 ? 19.266 -7.855 -2.305 1 93.19 77 GLY B C 1
ATOM 3217 O O . GLY B 1 77 ? 19.047 -6.777 -2.854 1 93.19 77 GLY B O 1
ATOM 3218 N N . THR B 1 78 ? 18.656 -8.234 -1.193 1 94.44 78 THR B N 1
ATOM 3219 C CA . THR B 1 78 ? 17.719 -7.316 -0.562 1 94.44 78 THR B CA 1
ATOM 3220 C C . THR B 1 78 ? 18.453 -6.23 0.216 1 94.44 78 THR B C 1
ATOM 3222 O O . THR B 1 78 ? 19.672 -6.293 0.375 1 94.44 78 THR B O 1
ATOM 3225 N N . LEU B 1 79 ? 17.719 -5.223 0.629 1 95.12 79 LEU B N 1
ATOM 3226 C CA . LEU B 1 79 ? 18.312 -4.059 1.273 1 95.12 79 LEU B CA 1
ATOM 3227 C C . LEU B 1 79 ? 17.844 -3.93 2.717 1 95.12 79 LEU B C 1
ATOM 3229 O O . LEU B 1 79 ? 16.656 -4.152 3.008 1 95.12 79 LEU B O 1
ATOM 3233 N N . LYS B 1 80 ? 18.719 -3.631 3.574 1 94.94 80 LYS B N 1
ATOM 3234 C CA . LYS B 1 80 ? 18.344 -3.154 4.902 1 94.94 80 LYS B CA 1
ATOM 3235 C C . LYS B 1 80 ? 18.141 -1.644 4.906 1 94.94 80 LYS B C 1
ATOM 3237 O O . LYS B 1 80 ? 18.688 -0.933 4.066 1 94.94 80 LYS B O 1
ATOM 3242 N N . PHE B 1 81 ? 17.375 -1.224 5.895 1 95.81 81 PHE B N 1
ATOM 3243 C CA . PHE B 1 81 ? 17.047 0.199 5.914 1 95.81 81 PHE B CA 1
ATOM 3244 C C . PHE B 1 81 ? 16.766 0.671 7.332 1 95.81 81 PHE B C 1
ATOM 3246 O O . PHE B 1 81 ? 16.609 -0.143 8.242 1 95.81 81 PHE B O 1
ATOM 3253 N N . SER B 1 82 ? 16.75 1.964 7.531 1 94.38 82 SER B N 1
ATOM 3254 C CA . SER B 1 82 ? 16.281 2.662 8.719 1 94.38 82 SER B CA 1
ATOM 3255 C C . SER B 1 82 ? 15.219 3.695 8.367 1 94.38 82 SER B C 1
ATOM 3257 O O . SER B 1 82 ? 15.023 4.02 7.195 1 94.38 82 SER B O 1
ATOM 3259 N N . THR B 1 83 ? 14.539 4.086 9.375 1 92.88 83 THR B N 1
ATOM 3260 C CA . THR B 1 83 ? 13.469 5.051 9.141 1 92.88 83 THR B CA 1
ATOM 3261 C C . THR B 1 83 ? 14.008 6.48 9.203 1 92.88 83 THR B C 1
ATOM 3263 O O . THR B 1 83 ? 14.93 6.766 9.969 1 92.88 83 THR B O 1
ATOM 3266 N N . LEU B 1 84 ? 13.531 7.309 8.359 1 91.12 84 LEU B N 1
ATOM 3267 C CA . LEU B 1 84 ? 13.688 8.758 8.453 1 91.12 84 LEU B CA 1
ATOM 3268 C C . LEU B 1 84 ? 12.453 9.391 9.094 1 91.12 84 LEU B C 1
ATOM 3270 O O . LEU B 1 84 ? 11.422 9.562 8.43 1 91.12 84 LEU B O 1
ATOM 3274 N N . GLY B 1 85 ? 12.547 9.703 10.375 1 83.94 85 GLY B N 1
ATOM 3275 C CA . GLY B 1 85 ? 11.398 10.148 11.141 1 83.94 85 GLY B CA 1
ATOM 3276 C C . GLY B 1 85 ? 10.758 9.047 11.961 1 83.94 85 GLY B C 1
ATOM 3277 O O . GLY B 1 85 ? 11.125 7.875 11.828 1 83.94 85 GLY B O 1
ATOM 3278 N N . SER B 1 86 ? 9.844 9.422 12.742 1 81.06 86 SER B N 1
ATOM 3279 C CA . SER B 1 86 ? 9.133 8.477 13.586 1 81.06 86 SER B CA 1
ATOM 3280 C C . SER B 1 86 ? 7.93 7.879 12.859 1 81.06 86 SER B C 1
ATOM 3282 O O . SER B 1 86 ? 7.074 8.609 12.359 1 81.06 86 SER B O 1
ATOM 3284 N N . MET B 1 87 ? 7.988 6.547 12.758 1 84.56 87 MET B N 1
ATOM 3285 C CA . MET B 1 87 ? 6.879 5.887 12.07 1 84.56 87 MET B CA 1
ATOM 3286 C C . MET B 1 87 ? 6.488 4.598 12.789 1 84.56 87 MET B C 1
ATOM 3288 O O . MET B 1 87 ? 7.32 3.975 13.453 1 84.56 87 MET B O 1
ATOM 3292 N N . ASN B 1 88 ? 5.301 4.27 12.648 1 85.81 88 ASN B N 1
ATOM 3293 C CA . ASN B 1 88 ? 4.836 2.967 13.117 1 85.81 88 ASN B CA 1
ATOM 3294 C C . ASN B 1 88 ? 5.344 1.836 12.227 1 85.81 88 ASN B C 1
ATOM 3296 O O . ASN B 1 88 ? 4.887 1.682 11.086 1 85.81 88 ASN B O 1
ATOM 3300 N N . ILE B 1 89 ? 6.121 1.028 12.758 1 89 89 ILE B N 1
ATOM 3301 C CA . ILE B 1 89 ? 6.809 -0.003 11.984 1 89 89 ILE B CA 1
ATOM 3302 C C . ILE B 1 89 ? 5.793 -1.004 11.445 1 89 89 ILE B C 1
ATOM 3304 O O . ILE B 1 89 ? 5.992 -1.579 10.367 1 89 89 ILE B O 1
ATOM 3308 N N . ASN B 1 90 ? 4.699 -1.123 12.078 1 88.06 90 ASN B N 1
ATOM 3309 C CA . ASN B 1 90 ? 3.672 -2.068 11.648 1 88.06 90 ASN B CA 1
ATOM 3310 C C . ASN B 1 90 ? 3.033 -1.646 10.336 1 88.06 90 ASN B C 1
ATOM 3312 O O . ASN B 1 90 ? 2.34 -2.439 9.695 1 88.06 90 ASN B O 1
ATOM 3316 N N . SER B 1 91 ? 3.281 -0.498 9.938 1 89.88 91 SER B N 1
ATOM 3317 C CA . SER B 1 91 ? 2.686 -0.004 8.695 1 89.88 91 SER B CA 1
ATOM 3318 C C . SER B 1 91 ? 3.574 -0.304 7.496 1 89.88 91 SER B C 1
ATOM 3320 O O . SER B 1 91 ? 3.18 -0.075 6.352 1 89.88 91 SER B O 1
ATOM 3322 N N . LEU B 1 92 ? 4.672 -0.893 7.703 1 92.56 92 LEU B N 1
ATOM 3323 C CA . LEU B 1 92 ? 5.703 -0.951 6.668 1 92.56 92 LEU B CA 1
ATOM 3324 C C . LEU B 1 92 ? 5.57 -2.225 5.844 1 92.56 92 LEU B C 1
ATOM 3326 O O . LEU B 1 92 ? 5.734 -2.195 4.621 1 92.56 92 LEU B O 1
ATOM 3330 N N . PRO B 1 93 ? 5.191 -3.314 6.402 1 91.38 93 PRO B N 1
ATOM 3331 C CA . PRO B 1 93 ? 5.238 -4.566 5.645 1 91.38 93 PRO B CA 1
ATOM 3332 C C . PRO B 1 93 ? 4.402 -4.516 4.367 1 91.38 93 PRO B C 1
ATOM 3334 O O . PRO B 1 93 ? 3.283 -3.994 4.383 1 91.38 93 PRO B O 1
ATOM 3337 N N . CYS B 1 94 ? 5.008 -5.027 3.275 1 91.12 94 CYS B N 1
ATOM 3338 C CA . CYS B 1 94 ? 4.371 -5.273 1.984 1 91.12 94 CYS B CA 1
ATOM 3339 C C . CYS B 1 94 ? 4 -3.963 1.302 1 91.12 94 CYS B C 1
ATOM 3341 O O . CYS B 1 94 ? 3.086 -3.926 0.476 1 91.12 94 CYS B O 1
ATOM 3343 N N . LYS B 1 95 ? 4.637 -2.906 1.684 1 93.38 95 LYS B N 1
ATOM 3344 C CA . LYS B 1 95 ? 4.48 -1.635 0.985 1 93.38 95 LYS B CA 1
ATOM 3345 C C . LYS B 1 95 ? 5.461 -1.521 -0.178 1 93.38 95 LYS B C 1
ATOM 3347 O O . LYS B 1 95 ? 6.578 -2.039 -0.108 1 93.38 95 LYS B O 1
ATOM 3352 N N . THR B 1 96 ? 5.016 -0.868 -1.178 1 93.81 96 THR B N 1
ATOM 3353 C CA . THR B 1 96 ? 5.91 -0.546 -2.283 1 93.81 96 THR B CA 1
ATOM 3354 C C . THR B 1 96 ? 6.633 0.773 -2.027 1 93.81 96 THR B C 1
ATOM 3356 O O . THR B 1 96 ? 6.074 1.682 -1.406 1 93.81 96 THR B O 1
ATOM 3359 N N . VAL B 1 97 ? 7.836 0.845 -2.498 1 96.56 97 VAL B N 1
ATOM 3360 C CA . VAL B 1 97 ? 8.633 2.051 -2.307 1 96.56 97 VAL B CA 1
ATOM 3361 C C . VAL B 1 97 ? 9.344 2.412 -3.609 1 96.56 97 VAL B C 1
ATOM 3363 O O . VAL B 1 97 ? 9.469 1.578 -4.512 1 96.56 97 VAL B O 1
ATOM 3366 N N . LEU B 1 98 ? 9.727 3.59 -3.725 1 96.88 98 LEU B N 1
ATOM 3367 C CA . LEU B 1 98 ? 10.594 4.117 -4.77 1 96.88 98 LEU B CA 1
ATOM 3368 C C . LEU B 1 98 ? 11.922 4.602 -4.184 1 96.88 98 LEU B C 1
ATOM 3370 O O . LEU B 1 98 ? 11.93 5.434 -3.271 1 96.88 98 LEU B O 1
ATOM 3374 N N . ILE B 1 99 ? 13.016 4.113 -4.734 1 97.44 99 ILE B N 1
ATOM 3375 C CA . ILE B 1 99 ? 14.312 4.348 -4.109 1 97.44 99 ILE B CA 1
ATOM 3376 C C . ILE B 1 99 ? 15.125 5.324 -4.961 1 97.44 99 ILE B C 1
ATOM 3378 O O . ILE B 1 99 ? 15.312 5.105 -6.16 1 97.44 99 ILE B O 1
ATOM 3382 N N . GLY B 1 100 ? 15.516 6.406 -4.336 1 94.19 100 GLY B N 1
ATOM 3383 C CA . GLY B 1 100 ? 16.484 7.332 -4.914 1 94.19 100 GLY B CA 1
ATOM 3384 C C . GLY B 1 100 ? 15.898 8.18 -6.027 1 94.19 100 GLY B C 1
ATOM 3385 O O . GLY B 1 100 ? 14.68 8.266 -6.18 1 94.19 100 GLY B O 1
ATOM 3386 N N . LYS B 1 101 ? 16.797 8.828 -6.75 1 89.56 101 LYS B N 1
ATOM 3387 C CA . LYS B 1 101 ? 16.422 9.773 -7.797 1 89.56 101 LYS B CA 1
ATOM 3388 C C . LYS B 1 101 ? 15.867 9.047 -9.023 1 89.56 101 LYS B C 1
ATOM 3390 O O . LYS B 1 101 ? 15.062 9.602 -9.773 1 89.56 101 LYS B O 1
ATOM 3395 N N . HIS B 1 102 ? 16.281 7.812 -9.156 1 92.81 102 HIS B N 1
ATOM 3396 C CA . HIS B 1 102 ? 15.859 7.055 -10.328 1 92.81 102 HIS B CA 1
ATOM 3397 C C . HIS B 1 102 ? 14.57 6.289 -10.047 1 92.81 102 HIS B C 1
ATOM 3399 O O . HIS B 1 102 ? 14.062 5.582 -10.922 1 92.81 102 HIS B O 1
ATOM 3405 N N . LYS B 1 103 ? 14.094 6.414 -8.867 1 94.81 103 LYS B N 1
ATOM 3406 C CA . LYS B 1 103 ? 12.805 5.852 -8.477 1 94.81 103 LYS B CA 1
ATOM 3407 C C . LYS B 1 103 ? 12.766 4.348 -8.742 1 94.81 103 LYS B C 1
ATOM 3409 O O . LYS B 1 103 ? 11.812 3.844 -9.344 1 94.81 103 LYS B O 1
ATOM 3414 N N . ILE B 1 104 ? 13.859 3.691 -8.305 1 96.69 104 ILE B N 1
ATOM 3415 C CA . ILE B 1 104 ? 13.891 2.238 -8.414 1 96.69 104 ILE B CA 1
ATOM 3416 C C . ILE B 1 104 ? 12.789 1.629 -7.555 1 96.69 104 ILE B C 1
ATOM 3418 O O . ILE B 1 104 ? 12.672 1.946 -6.367 1 96.69 104 ILE B O 1
ATOM 3422 N N . ARG B 1 105 ? 12.031 0.759 -8.156 1 96.19 105 ARG B N 1
ATOM 3423 C CA . ARG B 1 105 ? 10.891 0.171 -7.461 1 96.19 105 ARG B CA 1
ATOM 3424 C C . ARG B 1 105 ? 11.336 -0.933 -6.508 1 96.19 105 ARG B C 1
ATOM 3426 O O . ARG B 1 105 ? 12.234 -1.713 -6.832 1 96.19 105 ARG B O 1
ATOM 3433 N N . GLY B 1 106 ? 10.711 -1.023 -5.336 1 96.38 106 GLY B N 1
ATOM 3434 C CA . GLY B 1 106 ? 10.953 -2.072 -4.359 1 96.38 106 GLY B CA 1
ATOM 3435 C C . GLY B 1 106 ? 9.727 -2.4 -3.525 1 96.38 106 GLY B C 1
ATOM 3436 O O . GLY B 1 106 ? 8.75 -1.652 -3.529 1 96.38 106 GLY B O 1
ATOM 3437 N N . VAL B 1 107 ? 9.75 -3.57 -2.877 1 95.25 107 VAL B N 1
ATOM 3438 C CA . VAL B 1 107 ? 8.719 -3.994 -1.933 1 95.25 107 VAL B CA 1
ATOM 3439 C C . VAL B 1 107 ? 9.352 -4.289 -0.575 1 95.25 107 VAL B C 1
ATOM 3441 O O . VAL B 1 107 ? 10.43 -4.879 -0.502 1 95.25 107 VAL B O 1
ATOM 3444 N N . ILE B 1 108 ? 8.68 -3.799 0.463 1 95.12 108 ILE B N 1
ATOM 3445 C CA . ILE B 1 108 ? 9.148 -4.129 1.804 1 95.12 108 ILE B CA 1
ATOM 3446 C C . ILE B 1 108 ? 8.68 -5.531 2.186 1 95.12 108 ILE B C 1
ATOM 3448 O O . ILE B 1 108 ? 7.492 -5.746 2.436 1 95.12 108 ILE B O 1
ATOM 3452 N N . GLY B 1 109 ? 9.57 -6.422 2.227 1 90 109 GLY B N 1
ATOM 3453 C CA . GLY B 1 109 ? 9.266 -7.809 2.539 1 90 109 GLY B CA 1
ATOM 3454 C C . GLY B 1 109 ? 9.367 -8.125 4.02 1 90 109 GLY B C 1
ATOM 3455 O O . GLY B 1 109 ? 10.133 -7.48 4.742 1 90 109 GLY B O 1
ATOM 3456 N N . LEU B 1 110 ? 8.398 -8.984 4.426 1 81.94 110 LEU B N 1
ATOM 3457 C CA . LEU B 1 110 ? 8.461 -9.547 5.773 1 81.94 110 LEU B CA 1
ATOM 3458 C C . LEU B 1 110 ? 9.062 -10.945 5.75 1 81.94 110 LEU B C 1
ATOM 3460 O O . LEU B 1 110 ? 8.734 -11.75 4.879 1 81.94 110 LEU B O 1
ATOM 3464 N N . LYS B 1 111 ? 10.023 -11.117 6.531 1 64.75 111 LYS B N 1
ATOM 3465 C CA . LYS B 1 111 ? 10.562 -12.477 6.645 1 64.75 111 LYS B CA 1
ATOM 3466 C C . LYS B 1 111 ? 9.469 -13.469 7.023 1 64.75 111 LYS B C 1
ATOM 3468 O O . LYS B 1 111 ? 8.641 -13.188 7.891 1 64.75 111 LYS B O 1
ATOM 3473 N N . PRO B 1 112 ? 9.148 -14.469 6.207 1 53.09 112 PRO B N 1
ATOM 3474 C CA . PRO B 1 112 ? 8.039 -15.406 6.434 1 53.09 112 PRO B CA 1
ATOM 3475 C C . PRO B 1 112 ? 8.031 -15.969 7.852 1 53.09 112 PRO B C 1
ATOM 3477 O O . PRO B 1 112 ? 9.086 -16.188 8.445 1 53.09 112 PRO B O 1
ATOM 3480 N N . ILE B 1 113 ? 6.82 -15.891 8.5 1 49.28 113 ILE B N 1
ATOM 3481 C CA . ILE B 1 113 ? 6.508 -16.312 9.859 1 49.28 113 ILE B CA 1
ATOM 3482 C C . ILE B 1 113 ? 7.105 -17.688 10.125 1 49.28 113 ILE B C 1
ATOM 3484 O O . ILE B 1 113 ? 7.656 -17.938 11.203 1 49.28 113 ILE B O 1
ATOM 3488 N N . HIS B 1 114 ? 6.699 -18.641 9.266 1 46.03 114 HIS B N 1
ATOM 3489 C CA . HIS B 1 114 ? 7.094 -20.016 9.555 1 46.03 114 HIS B CA 1
ATOM 3490 C C . HIS B 1 114 ? 8.594 -20.125 9.797 1 46.03 114 HIS B C 1
ATOM 3492 O O . HIS B 1 114 ? 9.07 -21.125 10.328 1 46.03 114 HIS B O 1
ATOM 3498 N N . LEU B 1 115 ? 9.172 -19.078 9.398 1 45.72 115 LEU B N 1
ATOM 3499 C CA . LEU B 1 115 ? 10.625 -19.062 9.562 1 45.72 115 LEU B CA 1
ATOM 3500 C C . LEU B 1 115 ? 11.023 -18.281 10.812 1 45.72 115 LEU B C 1
ATOM 3502 O O . LEU B 1 115 ? 12.211 -18.125 11.094 1 45.72 115 LEU B O 1
ATOM 3506 N N . GLN B 1 116 ? 9.977 -17.812 11.414 1 48.59 116 GLN B N 1
ATOM 3507 C CA . GLN B 1 116 ? 10.266 -17.047 12.625 1 48.59 116 GLN B CA 1
ATOM 3508 C C . GLN B 1 116 ? 10.336 -17.953 13.852 1 48.59 116 GLN B C 1
ATOM 3510 O O . GLN B 1 116 ? 9.539 -18.891 13.984 1 48.59 116 GLN B O 1
ATOM 3515 N N . ASN B 1 117 ? 11.344 -18 14.523 1 49.53 117 ASN B N 1
ATOM 3516 C CA . ASN B 1 117 ? 11.477 -18.75 15.766 1 49.53 117 ASN B CA 1
ATOM 3517 C C . ASN B 1 117 ? 10.305 -18.469 16.703 1 49.53 117 ASN B C 1
ATOM 3519 O O . ASN B 1 117 ? 9.648 -17.438 16.594 1 49.53 117 ASN B O 1
ATOM 3523 N N . LYS B 1 118 ? 9.836 -19.5 17.578 1 48.53 118 LYS B N 1
ATOM 3524 C CA . LYS B 1 118 ? 8.758 -19.469 18.562 1 48.53 118 LYS B CA 1
ATOM 3525 C C . LYS B 1 118 ? 8.688 -18.109 19.25 1 48.53 118 LYS B C 1
ATOM 3527 O O . LYS B 1 118 ? 7.598 -17.578 19.469 1 48.53 118 LYS B O 1
ATOM 3532 N N . LYS B 1 119 ? 9.711 -17.719 19.703 1 45.97 119 LYS B N 1
ATOM 3533 C CA . LYS B 1 119 ? 9.797 -16.469 20.469 1 45.97 119 LYS B CA 1
ATOM 3534 C C . LYS B 1 119 ? 9.398 -15.273 19.609 1 45.97 119 LYS B C 1
ATOM 3536 O O . LYS B 1 119 ? 8.891 -14.273 20.125 1 45.97 119 LYS B O 1
ATOM 3541 N N . GLU B 1 120 ? 9.57 -15.344 18.312 1 49.59 120 GLU B N 1
ATOM 3542 C CA . GLU B 1 120 ? 9.375 -14.242 17.375 1 49.59 120 GLU B CA 1
ATOM 3543 C C . GLU B 1 120 ? 7.906 -14.109 16.969 1 49.59 120 GLU B C 1
ATOM 3545 O O . GLU B 1 120 ? 7.449 -13.023 16.609 1 49.59 120 GLU B O 1
ATOM 3550 N N . ARG B 1 121 ? 7.27 -15.219 17.109 1 50.72 121 ARG B N 1
ATOM 3551 C CA . ARG B 1 121 ? 5.852 -15.234 16.766 1 50.72 121 ARG B CA 1
ATOM 3552 C C . ARG B 1 121 ? 5.047 -14.367 17.719 1 50.72 121 ARG B C 1
ATOM 3554 O O . ARG B 1 121 ? 3.971 -13.875 17.375 1 50.72 121 ARG B O 1
ATOM 3561 N N . THR B 1 122 ? 5.672 -14.242 18.875 1 51.62 122 THR B N 1
ATOM 3562 C CA . THR B 1 122 ? 4.977 -13.492 19.922 1 51.62 122 THR B CA 1
ATOM 3563 C C . THR B 1 122 ? 5.426 -12.031 19.922 1 51.62 122 THR B C 1
ATOM 3565 O O . THR B 1 122 ? 4.867 -11.203 20.641 1 51.62 122 THR B O 1
ATOM 3568 N N . HIS B 1 123 ? 6.441 -11.773 19 1 59.28 123 HIS B N 1
ATOM 3569 C CA . HIS B 1 123 ? 6.992 -10.43 19.172 1 59.28 123 HIS B CA 1
ATOM 3570 C C . HIS B 1 123 ? 6.5 -9.492 18.078 1 59.28 123 HIS B C 1
ATOM 3572 O O . HIS B 1 123 ? 6.121 -9.945 16.984 1 59.28 123 HIS B O 1
ATOM 3578 N N . SER B 1 124 ? 6.406 -8.242 18.391 1 72.94 124 SER B N 1
ATOM 3579 C CA . SER B 1 124 ? 6.109 -7.141 17.484 1 72.94 124 SER B CA 1
ATOM 3580 C C . SER B 1 124 ? 7.145 -7.051 16.359 1 72.94 124 SER B C 1
ATOM 3582 O O . SER B 1 124 ? 8.312 -7.379 16.562 1 72.94 124 SER B O 1
ATOM 3584 N N . ILE B 1 125 ? 6.762 -6.816 15.18 1 82.94 125 ILE B N 1
ATOM 3585 C CA . ILE B 1 125 ? 7.625 -6.668 14.016 1 82.94 125 ILE B CA 1
ATOM 3586 C C . ILE B 1 125 ? 8.656 -5.57 14.273 1 82.94 125 ILE B C 1
ATOM 3588 O O . ILE B 1 125 ? 8.328 -4.516 14.812 1 82.94 125 ILE B O 1
ATOM 3592 N N . SER B 1 126 ? 9.891 -5.863 14.086 1 86.62 126 SER B N 1
ATOM 3593 C CA . SER B 1 126 ? 10.953 -4.867 14.148 1 86.62 126 SER B CA 1
ATOM 3594 C C . SER B 1 126 ? 11.57 -4.621 12.773 1 86.62 126 SER B C 1
ATOM 3596 O O . SER B 1 126 ? 11.336 -5.387 11.836 1 86.62 126 SER B O 1
ATOM 3598 N N . LEU B 1 127 ? 12.344 -3.625 12.656 1 89.19 127 LEU B N 1
ATOM 3599 C CA . LEU B 1 127 ? 12.984 -3.281 11.391 1 89.19 127 LEU B CA 1
ATOM 3600 C C . LEU B 1 127 ? 13.898 -4.406 10.914 1 89.19 127 LEU B C 1
ATOM 3602 O O . LEU B 1 127 ? 14.07 -4.605 9.711 1 89.19 127 LEU B O 1
ATOM 3606 N N . ASN B 1 128 ? 14.398 -5.117 11.852 1 86.31 128 ASN B N 1
ATOM 3607 C CA . ASN B 1 128 ? 15.312 -6.207 11.523 1 86.31 128 ASN B CA 1
ATOM 3608 C C . ASN B 1 128 ? 14.586 -7.348 10.812 1 86.31 128 ASN B C 1
ATOM 3610 O O . ASN B 1 128 ? 15.227 -8.188 10.172 1 86.31 128 ASN B O 1
ATOM 3614 N N . ASP B 1 129 ? 13.297 -7.344 10.953 1 87.38 129 ASP B N 1
ATOM 3615 C CA . ASP B 1 129 ? 12.492 -8.383 10.32 1 87.38 129 ASP B CA 1
ATOM 3616 C C . ASP B 1 129 ? 12.117 -7.996 8.891 1 87.38 129 ASP B C 1
ATOM 3618 O O . ASP B 1 129 ? 11.461 -8.766 8.188 1 87.38 129 ASP B O 1
ATOM 3622 N N . LEU B 1 130 ? 12.547 -6.836 8.516 1 92.38 130 LEU B N 1
ATOM 3623 C CA . LEU B 1 130 ? 12.102 -6.297 7.234 1 92.38 130 LEU B CA 1
ATOM 3624 C C . LEU B 1 130 ? 13.281 -6.074 6.297 1 92.38 130 LEU B C 1
ATOM 3626 O O . LEU B 1 130 ? 14.414 -5.906 6.75 1 92.38 130 LEU B O 1
ATOM 3630 N N . CYS B 1 131 ? 13.039 -6.148 5.039 1 93.94 131 CYS B N 1
ATOM 3631 C CA . CYS B 1 131 ? 13.984 -5.816 3.982 1 93.94 131 CYS B CA 1
ATOM 3632 C C . CYS B 1 131 ? 13.273 -5.234 2.77 1 93.94 131 CYS B C 1
ATOM 3634 O O . CYS B 1 131 ? 12.047 -5.344 2.654 1 93.94 131 CYS B O 1
ATOM 3636 N N . ILE B 1 132 ? 13.992 -4.551 1.995 1 95.94 132 ILE B N 1
ATOM 3637 C CA . ILE B 1 132 ? 13.438 -4.082 0.729 1 95.94 132 ILE B CA 1
ATOM 3638 C C . ILE B 1 132 ? 13.938 -4.965 -0.412 1 95.94 132 ILE B C 1
ATOM 3640 O O . ILE B 1 132 ? 15.148 -5.16 -0.567 1 95.94 132 ILE B O 1
ATOM 3644 N N . ASP B 1 133 ? 13.016 -5.52 -1.145 1 95.62 133 ASP B N 1
ATOM 3645 C CA . ASP B 1 133 ? 13.289 -6.387 -2.287 1 95.62 133 ASP B CA 1
ATOM 3646 C C . ASP B 1 133 ? 13.07 -5.645 -3.604 1 95.62 133 ASP B C 1
ATOM 3648 O O . ASP B 1 133 ? 11.953 -5.242 -3.92 1 95.62 133 ASP B O 1
ATOM 3652 N N . ILE B 1 134 ? 14.133 -5.457 -4.43 1 96 134 ILE B N 1
ATOM 3653 C CA . ILE B 1 134 ? 14.016 -4.75 -5.699 1 96 134 ILE B CA 1
ATOM 3654 C C . ILE B 1 134 ? 14.055 -5.75 -6.852 1 96 134 ILE B C 1
ATOM 3656 O O . ILE B 1 134 ? 14.117 -5.355 -8.016 1 96 134 ILE B O 1
ATOM 3660 N N . GLY B 1 135 ? 14.078 -7.02 -6.512 1 93.06 135 GLY B N 1
ATOM 3661 C CA . GLY B 1 135 ? 14.07 -8.062 -7.523 1 93.06 135 GLY B CA 1
ATOM 3662 C C . GLY B 1 135 ? 15.461 -8.508 -7.934 1 93.06 135 GLY B C 1
ATOM 3663 O O . GLY B 1 135 ? 15.617 -9.242 -8.914 1 93.06 135 GLY B O 1
ATOM 3664 N N . SER B 1 136 ? 16.484 -8.047 -7.246 1 92.5 136 SER B N 1
ATOM 3665 C CA . SER B 1 136 ? 17.844 -8.477 -7.52 1 92.5 136 SER B CA 1
ATOM 3666 C C . SER B 1 136 ? 18.156 -9.82 -6.863 1 92.5 136 SER B C 1
ATOM 3668 O O . SER B 1 136 ? 17.5 -10.195 -5.879 1 92.5 136 SER B O 1
ATOM 3670 N N . TYR B 1 137 ? 19.203 -10.5 -7.391 1 90.69 137 TYR B N 1
ATOM 3671 C CA . TYR B 1 137 ? 19.484 -11.844 -6.91 1 90.69 137 TYR B CA 1
ATOM 3672 C C . TYR B 1 137 ? 20.766 -11.883 -6.098 1 90.69 137 TYR B C 1
ATOM 3674 O O . TYR B 1 137 ? 21.125 -12.922 -5.543 1 90.69 137 TYR B O 1
ATOM 3682 N N . SER B 1 138 ? 21.469 -10.727 -6.051 1 92.38 138 SER B N 1
ATOM 3683 C CA . SER B 1 138 ? 22.75 -10.734 -5.328 1 92.38 138 SER B CA 1
ATOM 3684 C C . SER B 1 138 ? 23.109 -9.344 -4.828 1 92.38 138 SER B C 1
ATOM 3686 O O . SER B 1 138 ? 22.594 -8.344 -5.344 1 92.38 138 SER B O 1
ATOM 3688 N N . LYS B 1 139 ? 24 -9.391 -3.857 1 94.25 139 LYS B N 1
ATOM 3689 C CA . LYS B 1 139 ? 24.531 -8.141 -3.314 1 94.25 139 LYS B CA 1
ATOM 3690 C C . LYS B 1 139 ? 25.188 -7.309 -4.406 1 94.25 139 LYS B C 1
ATOM 3692 O O . LYS B 1 139 ? 25 -6.094 -4.477 1 94.25 139 LYS B O 1
ATOM 3697 N N . SER B 1 140 ? 25.953 -7.965 -5.238 1 96.06 140 SER B N 1
ATOM 3698 C CA . SER B 1 140 ? 26.688 -7.277 -6.301 1 96.06 140 SER B CA 1
ATOM 3699 C C . SER B 1 140 ? 25.734 -6.594 -7.273 1 96.06 140 SER B C 1
ATOM 3701 O O . SER B 1 140 ? 25.969 -5.449 -7.676 1 96.06 140 SER B O 1
ATOM 3703 N N . GLU B 1 141 ? 24.719 -7.266 -7.629 1 95.06 141 GLU B N 1
ATOM 3704 C CA . GLU B 1 141 ? 23.719 -6.695 -8.523 1 95.06 141 GLU B CA 1
ATOM 3705 C C . GLU B 1 141 ? 23.062 -5.469 -7.902 1 95.06 141 GLU B C 1
ATOM 3707 O O . GLU B 1 141 ? 22.922 -4.43 -8.555 1 95.06 141 GLU B O 1
ATOM 3712 N N . THR B 1 142 ? 22.688 -5.531 -6.664 1 95.5 142 THR B N 1
ATOM 3713 C CA . THR B 1 142 ? 22.016 -4.441 -5.961 1 95.5 142 THR B CA 1
ATOM 3714 C C . THR B 1 142 ? 22.953 -3.238 -5.828 1 95.5 142 THR B C 1
ATOM 3716 O O . THR B 1 142 ? 22.531 -2.098 -6.023 1 95.5 142 THR B O 1
ATOM 3719 N N . LYS B 1 143 ? 24.234 -3.49 -5.531 1 96.12 143 LYS B N 1
ATOM 3720 C CA . LYS B 1 143 ? 25.234 -2.436 -5.355 1 96.12 143 LYS B CA 1
ATOM 3721 C C . LYS B 1 143 ? 25.391 -1.62 -6.633 1 96.12 143 LYS B C 1
ATOM 3723 O O . LYS B 1 143 ? 25.75 -0.44 -6.582 1 96.12 143 LYS B O 1
ATOM 3728 N N . SER B 1 144 ? 25.141 -2.252 -7.727 1 95.88 144 SER B N 1
ATOM 3729 C CA . SER B 1 144 ? 25.312 -1.576 -9.008 1 95.88 144 SER B CA 1
ATOM 3730 C C . SER B 1 144 ? 24.141 -0.653 -9.312 1 95.88 144 SER B C 1
ATOM 3732 O O . SER B 1 144 ? 24.219 0.172 -10.227 1 95.88 144 SER B O 1
ATOM 3734 N N . ILE B 1 145 ? 23.047 -0.753 -8.594 1 95.25 145 ILE B N 1
ATOM 3735 C CA . ILE B 1 145 ? 21.812 -0.043 -8.914 1 95.25 145 ILE B CA 1
ATOM 3736 C C . ILE B 1 145 ? 21.516 0.99 -7.828 1 95.25 145 ILE B C 1
ATOM 3738 O O . ILE B 1 145 ? 21.031 2.09 -8.117 1 95.25 145 ILE B O 1
ATOM 3742 N N . ILE B 1 146 ? 21.797 0.635 -6.539 1 96.5 146 ILE B N 1
ATOM 3743 C CA . ILE B 1 146 ? 21.422 1.441 -5.387 1 96.5 146 ILE B CA 1
ATOM 3744 C C . ILE B 1 146 ? 22.656 1.75 -4.539 1 96.5 146 ILE B C 1
ATOM 3746 O O . ILE B 1 146 ? 23.5 0.875 -4.312 1 96.5 146 ILE B O 1
ATOM 3750 N N . ASP B 1 147 ? 22.75 2.934 -4.051 1 95.88 147 ASP B N 1
ATOM 3751 C CA . ASP B 1 147 ? 23.828 3.322 -3.146 1 95.88 147 ASP B CA 1
ATOM 3752 C C . ASP B 1 147 ? 23.328 3.377 -1.701 1 95.88 147 ASP B C 1
ATOM 3754 O O . ASP B 1 147 ? 22.172 3.693 -1.447 1 95.88 147 ASP B O 1
ATOM 3758 N N . LEU B 1 148 ? 24.234 3.031 -0.765 1 95.12 148 LEU B N 1
ATOM 3759 C CA . LEU B 1 148 ? 23.938 3.303 0.637 1 95.12 148 LEU B CA 1
ATOM 3760 C C . LEU B 1 148 ? 23.703 4.793 0.864 1 95.12 148 LEU B C 1
ATOM 3762 O O . LEU B 1 148 ? 24.406 5.629 0.298 1 95.12 148 LEU B O 1
ATOM 3766 N N . GLY B 1 149 ? 22.672 5.121 1.646 1 95.25 149 GLY B N 1
ATOM 3767 C CA . GLY B 1 149 ? 22.328 6.516 1.872 1 95.25 149 GLY B CA 1
ATOM 3768 C C . GLY B 1 149 ? 21.219 7.012 0.962 1 95.25 149 GLY B C 1
ATOM 3769 O O . GLY B 1 149 ? 20.672 8.094 1.179 1 95.25 149 GLY B O 1
ATOM 3770 N N . ASP B 1 150 ? 20.922 6.148 -0.071 1 96.38 150 ASP B N 1
ATOM 3771 C CA . ASP B 1 150 ? 19.766 6.508 -0.875 1 96.38 150 ASP B CA 1
ATOM 3772 C C . ASP B 1 150 ? 18.484 6.484 -0.035 1 96.38 150 ASP B C 1
ATOM 3774 O O . ASP B 1 150 ? 18.312 5.609 0.817 1 96.38 150 ASP B O 1
ATOM 3778 N N . PHE B 1 151 ? 17.578 7.445 -0.29 1 96.88 151 PHE B N 1
ATOM 3779 C CA . PHE B 1 151 ? 16.297 7.441 0.401 1 96.88 151 PHE B CA 1
ATOM 3780 C C . PHE B 1 151 ? 15.297 6.535 -0.312 1 96.88 151 PHE B C 1
ATOM 3782 O O . PHE B 1 151 ? 15.492 6.191 -1.479 1 96.88 151 PHE B O 1
ATOM 3789 N N . ALA B 1 152 ? 14.305 6.09 0.378 1 97.31 152 ALA B N 1
ATOM 3790 C CA . ALA B 1 152 ? 13.141 5.422 -0.187 1 97.31 152 ALA B CA 1
ATOM 3791 C C . ALA B 1 152 ? 11.852 6.121 0.234 1 97.31 152 ALA B C 1
ATOM 3793 O O . ALA B 1 152 ? 11.656 6.418 1.415 1 97.31 152 ALA B O 1
ATOM 3794 N N . GLU B 1 153 ? 11.047 6.422 -0.704 1 96.06 153 GLU B N 1
ATOM 3795 C CA . GLU B 1 153 ? 9.75 7.031 -0.43 1 96.06 153 GLU B CA 1
ATOM 3796 C C . GLU B 1 153 ? 8.617 6.039 -0.672 1 96.06 153 GLU B C 1
ATOM 3798 O O . GLU B 1 153 ? 8.773 5.078 -1.425 1 96.06 153 GLU B O 1
ATOM 3803 N N . PHE B 1 154 ? 7.531 6.23 0.03 1 94.81 154 PHE B N 1
ATOM 3804 C CA . PHE B 1 154 ? 6.363 5.379 -0.16 1 94.81 154 PHE B CA 1
ATOM 3805 C C . PHE B 1 154 ? 5.574 5.812 -1.392 1 94.81 154 PHE B C 1
ATOM 3807 O O . PHE B 1 154 ? 5.355 7.004 -1.608 1 94.81 154 PHE B O 1
ATOM 3814 N N . ASN B 1 155 ? 5.234 4.852 -2.121 1 90.62 155 ASN B N 1
ATOM 3815 C CA . ASN B 1 155 ? 4.496 5.094 -3.355 1 90.62 155 ASN B CA 1
ATOM 3816 C C . ASN B 1 155 ? 3 5.234 -3.094 1 90.62 155 ASN B C 1
ATOM 3818 O O . ASN B 1 155 ? 2.213 4.379 -3.504 1 90.62 155 ASN B O 1
ATOM 3822 N N . ILE B 1 156 ? 2.566 6.309 -2.467 1 91.94 156 ILE B N 1
ATOM 3823 C CA . ILE B 1 156 ? 1.178 6.586 -2.123 1 91.94 156 ILE B CA 1
ATOM 3824 C C . ILE B 1 156 ? 0.751 7.918 -2.74 1 91.94 156 ILE B C 1
ATOM 3826 O O . ILE B 1 156 ? 1.416 8.938 -2.549 1 91.94 156 ILE B O 1
ATOM 3830 N N . GLU B 1 157 ? -0.304 7.859 -3.428 1 91.31 157 GLU B N 1
ATOM 3831 C CA . GLU B 1 157 ? -0.76 9.062 -4.113 1 91.31 157 GLU B CA 1
ATOM 3832 C C . GLU B 1 157 ? -1.911 9.727 -3.361 1 91.31 157 GLU B C 1
ATOM 3834 O O . GLU B 1 157 ? -2.641 9.062 -2.621 1 91.31 157 GLU B O 1
ATOM 3839 N N . PHE B 1 158 ? -2.02 11.062 -3.598 1 96.81 158 PHE B N 1
ATOM 3840 C CA . PHE B 1 158 ? -3.154 11.844 -3.123 1 96.81 158 PHE B CA 1
ATOM 3841 C C . PHE B 1 158 ? -4.453 11.344 -3.74 1 96.81 158 PHE B C 1
ATOM 3843 O O . PHE B 1 158 ? -4.531 11.125 -4.953 1 96.81 158 PHE B O 1
ATOM 3850 N N . GLU B 1 159 ? -5.438 11.086 -2.889 1 95.25 159 GLU B N 1
ATOM 3851 C CA . GLU B 1 159 ? -6.73 10.609 -3.371 1 95.25 159 GLU B CA 1
ATOM 3852 C C . GLU B 1 159 ? -7.875 11.242 -2.586 1 95.25 159 GLU B C 1
ATOM 3854 O O . GLU B 1 159 ? -7.793 11.391 -1.364 1 95.25 159 GLU B O 1
ATOM 3859 N N . LYS B 1 160 ? -8.961 11.5 -3.283 1 95.06 160 LYS B N 1
ATOM 3860 C CA . LYS B 1 160 ? -10.188 11.914 -2.621 1 95.06 160 LYS B CA 1
ATOM 3861 C C . LYS B 1 160 ? -11.094 10.719 -2.346 1 95.06 160 LYS B C 1
ATOM 3863 O O . LYS B 1 160 ? -11.438 9.969 -3.262 1 95.06 160 LYS B O 1
ATOM 3868 N N . PHE B 1 161 ? -11.43 10.516 -1.129 1 92.81 161 PHE B N 1
ATOM 3869 C CA . PHE B 1 161 ? -12.367 9.469 -0.732 1 92.81 161 PHE B CA 1
ATOM 3870 C C . PHE B 1 161 ? -13.805 9.961 -0.844 1 92.81 161 PHE B C 1
ATOM 3872 O O . PHE B 1 161 ? -14.719 9.164 -1.075 1 92.81 161 PHE B O 1
ATOM 3879 N N . SER B 1 162 ? -14 11.195 -0.592 1 91.62 162 SER B N 1
ATOM 3880 C CA . SER B 1 162 ? -15.25 11.93 -0.756 1 91.62 162 SER B CA 1
ATOM 3881 C C . SER B 1 162 ? -14.992 13.383 -1.157 1 91.62 162 SER B C 1
ATOM 3883 O O . SER B 1 162 ? -13.875 13.734 -1.551 1 91.62 162 SER B O 1
ATOM 3885 N N . ASP B 1 163 ? -15.953 14.141 -1.061 1 92.62 163 ASP B N 1
ATOM 3886 C CA . ASP B 1 163 ? -15.805 15.547 -1.426 1 92.62 163 ASP B CA 1
ATOM 3887 C C . ASP B 1 163 ? -14.875 16.266 -0.452 1 92.62 163 ASP B C 1
ATOM 3889 O O . ASP B 1 163 ? -14.203 17.234 -0.826 1 92.62 163 ASP B O 1
ATOM 3893 N N . THR B 1 164 ? -14.812 15.781 0.724 1 95.81 164 THR B N 1
ATOM 3894 C CA . THR B 1 164 ? -14.047 16.547 1.704 1 95.81 164 THR B CA 1
ATOM 3895 C C . THR B 1 164 ? -12.938 15.695 2.312 1 95.81 164 THR B C 1
ATOM 3897 O O . THR B 1 164 ? -12.023 16.219 2.947 1 95.81 164 THR B O 1
ATOM 3900 N N . ILE B 1 165 ? -13.039 14.391 2.158 1 96.62 165 ILE B N 1
ATOM 3901 C CA . ILE B 1 165 ? -12.047 13.523 2.793 1 96.62 165 ILE B CA 1
ATOM 3902 C C . ILE B 1 165 ? -10.953 13.164 1.788 1 96.62 165 ILE B C 1
ATOM 3904 O O . ILE B 1 165 ? -11.242 12.68 0.694 1 96.62 165 ILE B O 1
ATOM 3908 N N . ILE B 1 166 ? -9.758 13.414 2.197 1 97.38 166 ILE B N 1
ATOM 3909 C CA . ILE B 1 166 ? -8.625 13.078 1.342 1 97.38 166 ILE B CA 1
ATOM 3910 C C . ILE B 1 166 ? -7.699 12.102 2.068 1 97.38 166 ILE B C 1
ATOM 3912 O O . ILE B 1 166 ? -7.66 12.07 3.301 1 97.38 166 ILE B O 1
ATOM 3916 N N . LYS B 1 167 ? -7.035 11.281 1.344 1 96.31 167 LYS B N 1
ATOM 3917 C CA . LYS B 1 167 ? -5.988 10.367 1.779 1 96.31 167 LYS B CA 1
ATOM 3918 C C . LYS B 1 167 ? -4.684 10.625 1.027 1 96.31 167 LYS B C 1
ATOM 3920 O O . LYS B 1 167 ? -4.695 10.836 -0.187 1 96.31 167 LYS B O 1
ATOM 3925 N N . SER B 1 168 ? -3.637 10.656 1.729 1 96.44 168 SER B N 1
ATOM 3926 C CA . SER B 1 168 ? -2.354 10.867 1.069 1 96.44 168 SER B CA 1
ATOM 3927 C C . SER B 1 168 ? -1.192 10.531 2 1 96.44 168 SER B C 1
ATOM 3929 O O . SER B 1 168 ? -1.396 10.281 3.189 1 96.44 168 SER B O 1
ATOM 3931 N N . LYS B 1 169 ? -0.092 10.453 1.372 1 94.38 169 LYS B N 1
ATOM 3932 C CA . LYS B 1 169 ? 1.129 10.539 2.168 1 94.38 169 LYS B CA 1
ATOM 3933 C C . LYS B 1 169 ? 1.446 11.984 2.533 1 94.38 169 LYS B C 1
ATOM 3935 O O . LYS B 1 169 ? 0.949 12.922 1.896 1 94.38 169 LYS B O 1
ATOM 3940 N N . ALA B 1 170 ? 2.148 12.242 3.564 1 94.19 170 ALA B N 1
ATOM 3941 C CA . ALA B 1 170 ? 2.857 13.469 3.896 1 94.19 170 ALA B CA 1
ATOM 3942 C C . ALA B 1 170 ? 1.879 14.602 4.219 1 94.19 170 ALA B C 1
ATOM 3944 O O . ALA B 1 170 ? 2.229 15.773 4.129 1 94.19 170 ALA B O 1
ATOM 3945 N N . LEU B 1 171 ? 0.635 14.227 4.543 1 96.19 171 LEU B N 1
ATOM 3946 C CA . LEU B 1 171 ? -0.252 15.305 4.969 1 96.19 171 LEU B CA 1
ATOM 3947 C C . LEU B 1 171 ? 0.366 16.094 6.113 1 96.19 171 LEU B C 1
ATOM 3949 O O . LEU B 1 171 ? 0.158 17.297 6.223 1 96.19 171 LEU B O 1
ATOM 3953 N N . ASN B 1 172 ? 1.047 15.359 6.949 1 92.38 172 ASN B N 1
ATOM 3954 C CA . ASN B 1 172 ? 1.919 15.961 7.957 1 92.38 172 ASN B CA 1
ATOM 3955 C C . ASN B 1 172 ? 3.291 16.297 7.379 1 92.38 172 ASN B C 1
ATOM 3957 O O . ASN B 1 172 ? 4.133 15.414 7.215 1 92.38 172 ASN B O 1
ATOM 3961 N N . ASP B 1 173 ? 3.525 17.469 6.891 1 94.25 173 ASP B N 1
ATOM 3962 C CA . ASP B 1 173 ? 2.77 18.703 7.078 1 94.25 173 ASP B CA 1
ATOM 3963 C C . ASP B 1 173 ? 2.648 19.484 5.77 1 94.25 173 ASP B C 1
ATOM 3965 O O . ASP B 1 173 ? 2.867 20.703 5.738 1 94.25 173 ASP B O 1
ATOM 3969 N N . ARG B 1 174 ? 2.422 18.703 4.719 1 97.38 174 ARG B N 1
ATOM 3970 C CA . ARG B 1 174 ? 2.184 19.391 3.449 1 97.38 174 ARG B CA 1
ATOM 3971 C C . ARG B 1 174 ? 0.915 20.234 3.51 1 97.38 174 ARG B C 1
ATOM 3973 O O . ARG B 1 174 ? 0.766 21.188 2.752 1 97.38 174 ARG B O 1
ATOM 3980 N N . LEU B 1 175 ? 0.057 19.859 4.398 1 97.81 175 LEU B N 1
ATOM 3981 C CA . LEU B 1 175 ? -1.096 20.719 4.668 1 97.81 175 LEU B CA 1
ATOM 3982 C C . LEU B 1 175 ? -0.652 22.109 5.105 1 97.81 175 LEU B C 1
ATOM 3984 O O . LEU B 1 175 ? -1.121 23.109 4.57 1 97.81 175 LEU B O 1
ATOM 3988 N N . GLY B 1 176 ? 0.246 22.141 6.055 1 97.69 176 GLY B N 1
ATOM 3989 C CA . GLY B 1 176 ? 0.763 23.422 6.531 1 97.69 176 GLY B CA 1
ATOM 3990 C C . GLY B 1 176 ? 1.458 24.219 5.453 1 97.69 176 GLY B C 1
ATOM 3991 O O . GLY B 1 176 ? 1.275 25.438 5.363 1 97.69 176 GLY B O 1
ATOM 3992 N N . CYS B 1 177 ? 2.242 23.562 4.684 1 98.38 177 CYS B N 1
ATOM 3993 C CA . CYS B 1 177 ? 2.924 24.234 3.584 1 98.38 177 CYS B CA 1
ATOM 3994 C C . CYS B 1 177 ? 1.921 24.859 2.623 1 98.38 177 CYS B C 1
ATOM 3996 O O . CYS B 1 177 ? 2.105 26 2.18 1 98.38 177 CYS B O 1
ATOM 3998 N N . SER B 1 178 ? 0.925 24.125 2.322 1 98.69 178 SER B N 1
ATOM 3999 C CA . SER B 1 178 ? -0.126 24.641 1.449 1 98.69 178 SER B CA 1
ATOM 4000 C C . SER B 1 178 ? -0.813 25.859 2.066 1 98.69 178 SER B C 1
ATOM 4002 O O . SER B 1 178 ? -1.112 26.828 1.368 1 98.69 178 SER B O 1
ATOM 4004 N N . ILE B 1 179 ? -1.06 25.812 3.303 1 98.56 179 ILE B N 1
ATOM 4005 C CA . ILE B 1 179 ? -1.718 26.906 4.016 1 98.56 179 ILE B CA 1
ATOM 4006 C C . ILE B 1 179 ? -0.843 28.156 3.971 1 98.56 179 ILE B C 1
ATOM 4008 O O . ILE B 1 179 ? -1.341 29.25 3.742 1 98.56 179 ILE B O 1
ATOM 4012 N N . LEU B 1 180 ? 0.474 28 4.176 1 98.62 180 LEU B N 1
ATOM 4013 C CA . LEU B 1 180 ? 1.381 29.141 4.102 1 98.62 180 LEU B CA 1
ATOM 4014 C C . LEU B 1 180 ? 1.277 29.828 2.744 1 98.62 180 LEU B C 1
ATOM 4016 O O . LEU B 1 180 ? 1.23 31.047 2.67 1 98.62 180 LEU B O 1
ATOM 4020 N N . ILE B 1 181 ? 1.235 29.031 1.716 1 98.62 181 ILE B N 1
ATOM 4021 C CA . ILE B 1 181 ? 1.149 29.578 0.37 1 98.62 181 ILE B CA 1
ATOM 4022 C C . ILE B 1 181 ? -0.162 30.359 0.211 1 98.62 181 ILE B C 1
ATOM 4024 O O . ILE B 1 181 ? -0.183 31.453 -0.357 1 98.62 181 ILE B O 1
ATOM 4028 N N . GLU B 1 182 ? -1.228 29.812 0.712 1 98.25 182 GLU B N 1
ATOM 4029 C CA . GLU B 1 182 ? -2.516 30.5 0.661 1 98.25 182 GLU B CA 1
ATOM 4030 C C . GLU B 1 182 ? -2.467 31.828 1.411 1 98.25 182 GLU B C 1
ATOM 4032 O O . GLU B 1 182 ? -3.035 32.812 0.959 1 98.25 182 GLU B O 1
ATOM 4037 N N . MET B 1 183 ? -1.813 31.844 2.525 1 98.31 183 MET B N 1
ATOM 4038 C CA . MET B 1 183 ? -1.702 33.062 3.342 1 98.31 183 MET B CA 1
ATOM 4039 C C . MET B 1 183 ? -0.928 34.125 2.605 1 98.31 183 MET B C 1
ATOM 4041 O O . MET B 1 183 ? -1.201 35.312 2.779 1 98.31 183 MET B O 1
ATOM 4045 N N . LEU B 1 184 ? -0.008 33.75 1.787 1 98.06 184 LEU B N 1
ATOM 4046 C CA . LEU B 1 184 ? 0.883 34.656 1.101 1 98.06 184 LEU B CA 1
ATOM 4047 C C . LEU B 1 184 ? 0.188 35.312 -0.099 1 98.06 184 LEU B C 1
ATOM 4049 O O . LEU B 1 184 ? 0.709 36.25 -0.697 1 98.06 184 LEU B O 1
ATOM 4053 N N . LYS B 1 185 ? -0.956 34.812 -0.416 1 97.06 185 LYS B N 1
ATOM 4054 C CA . LYS B 1 185 ? -1.688 35.344 -1.557 1 97.06 185 LYS B CA 1
ATOM 4055 C C . LYS B 1 185 ? -2.328 36.688 -1.212 1 97.06 185 LYS B C 1
ATOM 4057 O O . LYS B 1 185 ? -2.717 37.438 -2.105 1 97.06 185 LYS B O 1
ATOM 4062 N N . GLU B 1 186 ? -2.459 37 0.051 1 96.12 186 GLU B N 1
ATOM 4063 C CA . GLU B 1 186 ? -3.076 38.25 0.498 1 96.12 186 GLU B CA 1
ATOM 4064 C C . GLU B 1 186 ? -2.059 39.156 1.185 1 96.12 186 GLU B C 1
ATOM 4066 O O . GLU B 1 186 ? -0.972 38.688 1.556 1 96.12 186 GLU B O 1
ATOM 4071 N N . ASP B 1 187 ? -2.504 40.406 1.271 1 94.75 187 ASP B N 1
ATOM 4072 C CA . ASP B 1 187 ? -1.685 41.375 1.992 1 94.75 187 ASP B CA 1
ATOM 4073 C C . ASP B 1 187 ? -2.242 41.625 3.389 1 94.75 187 ASP B C 1
ATOM 4075 O O . ASP B 1 187 ? -3.453 41.562 3.607 1 94.75 187 ASP B O 1
ATOM 4079 N N . TYR B 1 188 ? -1.296 41.938 4.266 1 95.94 188 TYR B N 1
ATOM 4080 C CA . TYR B 1 188 ? -1.667 42.188 5.656 1 95.94 188 TYR B CA 1
ATOM 4081 C C . TYR B 1 188 ? -1.023 43.469 6.164 1 95.94 188 TYR B C 1
ATOM 4083 O O . TYR B 1 188 ? -0.175 44.062 5.488 1 95.94 188 TYR B O 1
ATOM 4091 N N . ASN B 1 189 ? -1.494 43.938 7.332 1 94.88 189 ASN B N 1
ATOM 4092 C CA . ASN B 1 189 ? -0.94 45.156 7.918 1 94.88 189 ASN B CA 1
ATOM 4093 C C . ASN B 1 189 ? 0.383 44.875 8.625 1 94.88 189 ASN B C 1
ATOM 4095 O O . ASN B 1 189 ? 1.251 45.75 8.688 1 94.88 189 ASN B O 1
ATOM 4099 N N . CYS B 1 190 ? 0.556 43.719 9.148 1 94.62 190 CYS B N 1
ATOM 4100 C CA . CYS B 1 190 ? 1.794 43.344 9.82 1 94.62 190 CYS B CA 1
ATOM 4101 C C . CYS B 1 190 ? 2.801 42.781 8.828 1 94.62 190 CYS B C 1
ATOM 4103 O O . CYS B 1 190 ? 2.447 42.438 7.699 1 94.62 190 CYS B O 1
ATOM 4105 N N . ASP B 1 191 ? 4.09 42.719 9.25 1 95.12 191 ASP B N 1
ATOM 4106 C CA . ASP B 1 191 ? 5.09 41.969 8.492 1 95.12 191 ASP B CA 1
ATOM 4107 C C . ASP B 1 191 ? 4.871 40.469 8.625 1 95.12 191 ASP B C 1
ATOM 4109 O O . ASP B 1 191 ? 5.012 39.906 9.711 1 95.12 191 ASP B O 1
ATOM 4113 N N . LEU B 1 192 ? 4.594 39.844 7.57 1 96.88 192 LEU B N 1
ATOM 4114 C CA . LEU B 1 192 ? 4.32 38.406 7.594 1 96.88 192 LEU B CA 1
ATOM 4115 C C . LEU B 1 192 ? 5.516 37.625 7.074 1 96.88 192 LEU B C 1
ATOM 4117 O O . LEU B 1 192 ? 6.027 37.906 5.988 1 96.88 192 LEU B O 1
ATOM 4121 N N . TYR B 1 193 ? 5.957 36.75 7.875 1 96.44 193 TYR B N 1
ATOM 4122 C CA . TYR B 1 193 ? 6.984 35.781 7.469 1 96.44 193 TYR B CA 1
ATOM 4123 C C . TYR B 1 193 ? 6.406 34.375 7.344 1 96.44 193 TYR B C 1
ATOM 4125 O O . TYR B 1 193 ? 5.602 33.969 8.172 1 96.44 193 TYR B O 1
ATOM 4133 N N . ALA B 1 194 ? 6.734 33.719 6.297 1 98.19 194 ALA B N 1
ATOM 4134 C CA . ALA B 1 194 ? 6.41 32.312 6.117 1 98.19 194 ALA B CA 1
ATOM 4135 C C . ALA B 1 194 ? 7.676 31.469 6.051 1 98.19 194 ALA B C 1
ATOM 4137 O O . ALA B 1 194 ? 8.562 31.719 5.238 1 98.19 194 ALA B O 1
ATOM 4138 N N . ALA B 1 195 ? 7.73 30.516 6.887 1 96.75 195 ALA B N 1
ATOM 4139 C CA . ALA B 1 195 ? 8.891 29.625 6.922 1 96.75 195 ALA B CA 1
ATOM 4140 C C . ALA B 1 195 ? 8.492 28.203 6.566 1 96.75 195 ALA B C 1
ATOM 4142 O O . ALA B 1 195 ? 7.637 27.594 7.227 1 96.75 195 ALA B O 1
ATOM 4143 N N . PHE B 1 196 ? 9.047 27.688 5.508 1 97.56 196 PHE B N 1
ATOM 4144 C CA . PHE B 1 196 ? 8.977 26.281 5.133 1 97.56 196 PHE B CA 1
ATOM 4145 C C . PHE B 1 196 ? 10.227 25.531 5.582 1 97.56 196 PHE B C 1
ATOM 4147 O O . PHE B 1 196 ? 11.281 25.656 4.961 1 97.56 196 PHE B O 1
ATOM 4154 N N . ASN B 1 197 ? 10.062 24.703 6.574 1 94.62 197 ASN B N 1
ATOM 4155 C CA . ASN B 1 197 ? 11.242 24.188 7.266 1 94.62 197 ASN B CA 1
ATOM 4156 C C . ASN B 1 197 ? 11.578 22.781 6.812 1 94.62 197 ASN B C 1
ATOM 4158 O O . ASN B 1 197 ? 10.703 22.031 6.383 1 94.62 197 ASN B O 1
ATOM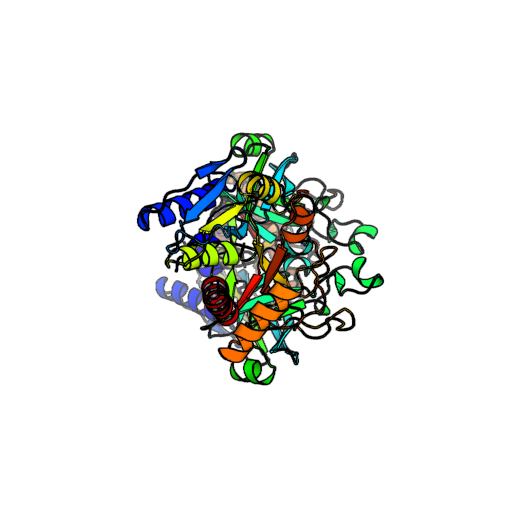 4162 N N . VAL B 1 198 ? 12.812 22.422 6.953 1 92.06 198 VAL B N 1
ATOM 4163 C CA . VAL B 1 198 ? 13.289 21.062 6.711 1 92.06 198 VAL B CA 1
ATOM 4164 C C . VAL B 1 198 ? 13.531 20.344 8.039 1 92.06 198 VAL B C 1
ATOM 4166 O O . VAL B 1 198 ? 13.664 21 9.078 1 92.06 198 VAL B O 1
ATOM 4169 N N . GLN B 1 199 ? 13.578 19.016 8.07 1 83.06 199 GLN B N 1
ATOM 4170 C CA . GLN B 1 199 ? 14.109 18.109 9.094 1 83.06 199 GLN B CA 1
ATOM 4171 C C . GLN B 1 199 ? 13.391 18.312 10.422 1 83.06 199 GLN B C 1
ATOM 4173 O O . GLN B 1 199 ? 14.031 18.422 11.469 1 83.06 199 GLN B O 1
ATOM 4178 N N . GLU B 1 200 ? 12.039 18.469 10.32 1 74.88 200 GLU B N 1
ATOM 4179 C CA . GLU B 1 200 ? 11.25 18.531 11.547 1 74.88 200 GLU B CA 1
ATOM 4180 C C . GLU B 1 200 ? 11.211 17.188 12.25 1 74.88 200 GLU B C 1
ATOM 4182 O O . GLU B 1 200 ? 11.242 17.125 13.477 1 74.88 200 GLU B O 1
ATOM 4187 N N . ASN B 1 201 ? 11.297 16.125 11.492 1 69.31 201 ASN B N 1
ATOM 4188 C CA . ASN B 1 201 ? 11.062 14.797 12.031 1 69.31 201 ASN B CA 1
ATOM 4189 C C . ASN B 1 201 ? 12.297 14.258 12.742 1 69.31 201 ASN B C 1
ATOM 4191 O O . ASN B 1 201 ? 12.258 13.172 13.336 1 69.31 201 ASN B O 1
ATOM 4195 N N . ILE B 1 202 ? 13.359 14.898 12.664 1 62.09 202 ILE B N 1
ATOM 4196 C CA . ILE B 1 202 ? 14.578 14.477 13.352 1 62.09 202 ILE B CA 1
ATOM 4197 C C . ILE B 1 202 ? 15.039 15.578 14.297 1 62.09 202 ILE B C 1
ATOM 4199 O O . ILE B 1 202 ? 16.188 16.047 14.211 1 62.09 202 ILE B O 1
ATOM 4203 N N . GLY B 1 203 ? 14.094 16.141 15.117 1 63.09 203 GLY B N 1
ATOM 4204 C CA . GLY B 1 203 ? 14.477 17.078 16.172 1 63.09 203 GLY B CA 1
ATOM 4205 C C . GLY B 1 203 ? 14.18 18.516 15.828 1 63.09 203 GLY B C 1
ATOM 4206 O O . GLY B 1 203 ? 14.836 19.438 16.328 1 63.09 203 GLY B O 1
ATOM 4207 N N . GLN B 1 204 ? 13.414 18.781 14.844 1 69.44 204 GLN B N 1
ATOM 4208 C CA . GLN B 1 204 ? 12.891 20.094 14.508 1 69.44 204 GLN B CA 1
ATOM 4209 C C . GLN B 1 204 ? 14.023 21.078 14.234 1 69.44 204 GLN B C 1
ATOM 4211 O O . GLN B 1 204 ? 13.961 22.234 14.656 1 69.44 204 GLN B O 1
ATOM 4216 N N . ARG B 1 205 ? 15.07 20.703 13.539 1 69.38 205 ARG B N 1
ATOM 4217 C CA . ARG B 1 205 ? 16.281 21.484 13.32 1 69.38 205 ARG B CA 1
ATOM 4218 C C . ARG B 1 205 ? 15.992 22.703 12.453 1 69.38 205 ARG B C 1
ATOM 4220 O O . ARG B 1 205 ? 16.516 23.781 12.695 1 69.38 205 ARG B O 1
ATOM 4227 N N . GLY B 1 206 ? 15.141 22.531 11.5 1 78.12 206 GLY B N 1
ATOM 4228 C CA . GLY B 1 206 ? 14.867 23.609 10.555 1 78.12 206 GLY B CA 1
ATOM 4229 C C . GLY B 1 206 ? 14.18 24.797 11.188 1 78.12 206 GLY B C 1
ATOM 4230 O O . GLY B 1 206 ? 14.484 25.953 10.859 1 78.12 206 GLY B O 1
ATOM 4231 N N . VAL B 1 207 ? 13.344 24.484 12.109 1 81.38 207 VAL B N 1
ATOM 4232 C CA . VAL B 1 207 ? 12.539 25.531 12.719 1 81.38 207 VAL B CA 1
ATOM 4233 C C . VAL B 1 207 ? 13.422 26.422 13.594 1 81.38 207 VAL B C 1
ATOM 4235 O O . VAL B 1 207 ? 13.195 27.625 13.688 1 81.38 207 VAL B O 1
ATOM 4238 N N . PHE B 1 208 ? 14.406 25.891 14.133 1 77.25 208 PHE B N 1
ATOM 4239 C CA . PHE B 1 208 ? 15.344 26.641 14.945 1 77.25 208 PHE B CA 1
ATOM 4240 C C . PHE B 1 208 ? 16.062 27.688 14.109 1 77.25 208 PHE B C 1
ATOM 4242 O O . PHE B 1 208 ? 16.141 28.859 14.492 1 77.25 208 PHE B O 1
ATOM 4249 N N . ALA B 1 209 ? 16.531 27.281 13.023 1 77.81 209 ALA B N 1
ATOM 4250 C CA . ALA B 1 209 ? 17.297 28.156 12.141 1 77.81 209 ALA B CA 1
ATOM 4251 C C . ALA B 1 209 ? 16.438 29.297 11.625 1 77.81 209 ALA B C 1
ATOM 4253 O O . ALA B 1 209 ? 16.859 30.453 11.625 1 77.81 209 ALA B O 1
ATOM 4254 N N . SER B 1 210 ? 15.258 29.016 11.219 1 84.19 210 SER B N 1
ATOM 4255 C CA . SER B 1 210 ? 14.383 30.047 10.672 1 84.19 210 SER B CA 1
ATOM 4256 C C . SER B 1 210 ? 13.977 31.047 11.734 1 84.19 210 SER B C 1
ATOM 4258 O O . SER B 1 210 ? 13.938 32.25 11.477 1 84.19 210 SER B O 1
ATOM 4260 N N . ASN B 1 211 ? 13.68 30.594 12.93 1 83.12 211 ASN B N 1
ATOM 4261 C CA . ASN B 1 211 ? 13.281 31.484 14.023 1 83.12 211 ASN B CA 1
ATOM 4262 C C . ASN B 1 211 ? 14.414 32.406 14.43 1 83.12 211 ASN B C 1
ATOM 4264 O O . ASN B 1 211 ? 14.18 33.594 14.742 1 83.12 211 ASN B O 1
ATOM 4268 N N . TYR B 1 212 ? 15.555 31.875 14.469 1 81.19 212 TYR B N 1
ATOM 4269 C CA . TYR B 1 212 ? 16.719 32.656 14.836 1 81.19 212 TYR B CA 1
ATOM 4270 C C . TYR B 1 212 ? 16.969 33.781 13.82 1 81.19 212 TYR B C 1
ATOM 4272 O O . T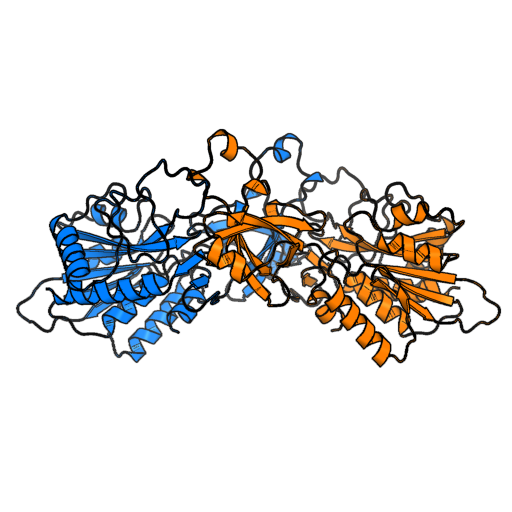YR B 1 212 ? 17.359 34.906 14.188 1 81.19 212 TYR B O 1
ATOM 4280 N N . SER B 1 213 ? 16.75 33.531 12.648 1 84.44 213 SER B N 1
ATOM 4281 C CA . SER B 1 213 ? 16.984 34.469 11.57 1 84.44 213 SER B CA 1
ATOM 4282 C C . SER B 1 213 ? 15.945 35.594 11.57 1 84.44 213 SER B C 1
ATOM 4284 O O . SER B 1 213 ? 16.281 36.75 11.352 1 84.44 213 SER B O 1
ATOM 4286 N N . VAL B 1 214 ? 14.719 35.25 11.875 1 88.31 214 VAL B N 1
ATOM 4287 C CA . VAL B 1 214 ? 13.617 36.188 11.727 1 88.31 214 VAL B CA 1
ATOM 4288 C C . VAL B 1 214 ? 13.359 36.906 13.055 1 88.31 214 VAL B C 1
ATOM 4290 O O . VAL B 1 214 ? 13.055 38.094 13.078 1 88.31 214 VAL B O 1
ATOM 4293 N N . LYS B 1 215 ? 13.477 36.219 14.195 1 88.25 215 LYS B N 1
ATOM 4294 C CA . LYS B 1 215 ? 13.148 36.688 15.523 1 88.25 215 LYS B CA 1
ATOM 4295 C C . LYS B 1 215 ? 11.766 37.344 15.555 1 88.25 215 LYS B C 1
ATOM 4297 O O . LYS B 1 215 ? 11.625 38.531 15.883 1 88.25 215 LYS B O 1
ATOM 4302 N N . PRO B 1 216 ? 10.766 36.594 15.266 1 92.12 216 PRO B N 1
ATOM 4303 C CA . PRO B 1 216 ? 9.406 37.156 15.203 1 92.12 216 PRO B CA 1
ATOM 4304 C C . PRO B 1 216 ? 8.875 37.562 16.578 1 92.12 216 PRO B C 1
ATOM 4306 O O . PRO B 1 216 ? 9.367 37.094 17.594 1 92.12 216 PRO B O 1
ATOM 4309 N N . ASP B 1 217 ? 7.941 38.469 16.594 1 91.38 217 ASP B N 1
ATOM 4310 C CA . ASP B 1 217 ? 7.203 38.812 17.812 1 91.38 217 ASP B CA 1
ATOM 4311 C C . ASP B 1 217 ? 6.184 37.75 18.141 1 91.38 217 ASP B C 1
ATOM 4313 O O . ASP B 1 217 ? 5.969 37.438 19.328 1 91.38 217 ASP B O 1
ATOM 4317 N N . ILE B 1 218 ? 5.574 37.156 17.125 1 92.19 218 ILE B N 1
ATOM 4318 C CA . ILE B 1 218 ? 4.594 36.094 17.25 1 92.19 218 ILE B CA 1
ATOM 4319 C C . ILE B 1 218 ? 4.965 34.938 16.328 1 92.19 218 ILE B C 1
ATOM 4321 O O . ILE B 1 218 ? 5.172 35.125 15.125 1 92.19 218 ILE B O 1
ATOM 4325 N N . PHE B 1 219 ? 5.117 33.812 16.922 1 92.12 219 PHE B N 1
ATOM 4326 C CA . PHE B 1 219 ? 5.379 32.594 16.188 1 92.12 219 PHE B CA 1
ATOM 4327 C C . PHE B 1 219 ? 4.137 31.703 16.156 1 92.12 219 PHE B C 1
ATOM 4329 O O . PHE B 1 219 ? 3.596 31.344 17.203 1 92.12 219 PHE B O 1
ATOM 4336 N N . VAL B 1 220 ? 3.65 31.391 14.945 1 93.88 220 VAL B N 1
ATOM 4337 C CA . VAL B 1 220 ? 2.492 30.516 14.789 1 93.88 220 VAL B CA 1
ATOM 4338 C C . VAL B 1 220 ? 2.922 29.203 14.133 1 93.88 220 VAL B C 1
ATOM 4340 O O . VAL B 1 220 ? 3.287 29.188 12.953 1 93.88 220 VAL B O 1
ATOM 4343 N N . SER B 1 221 ? 2.834 28.141 14.836 1 92.62 221 SER B N 1
ATOM 4344 C CA . SER B 1 221 ? 3.121 26.812 14.305 1 92.62 221 SER B CA 1
ATOM 4345 C C . SER B 1 221 ? 1.887 26.203 13.648 1 92.62 221 SER B C 1
ATOM 4347 O O . SER B 1 221 ? 0.838 26.078 14.281 1 92.62 221 SER B O 1
ATOM 4349 N N . ILE B 1 222 ? 1.979 25.938 12.414 1 95.38 222 ILE B N 1
ATOM 4350 C CA . ILE B 1 222 ? 0.932 25.25 11.68 1 95.38 222 ILE B CA 1
ATOM 4351 C C . ILE B 1 222 ? 1.348 23.797 11.445 1 95.38 222 ILE B C 1
ATOM 4353 O O . ILE B 1 222 ? 2.354 23.531 10.781 1 95.38 222 ILE B O 1
ATOM 4357 N N . ASP B 1 223 ? 0.581 22.875 11.977 1 93.38 223 ASP B N 1
ATOM 4358 C CA . ASP B 1 223 ? 0.935 21.469 11.93 1 93.38 223 ASP B CA 1
ATOM 4359 C C . ASP B 1 223 ? -0.312 20.578 11.984 1 93.38 223 ASP B C 1
ATOM 4361 O O . ASP B 1 223 ? -1.437 21.094 11.969 1 93.38 223 ASP B O 1
ATOM 4365 N N . THR B 1 224 ? -0.076 19.312 11.898 1 93.25 224 THR B N 1
ATOM 4366 C CA . THR B 1 224 ? -1.178 18.375 12.039 1 93.25 224 THR B CA 1
ATOM 4367 C C . THR B 1 224 ? -1.208 17.781 13.445 1 93.25 224 THR B C 1
ATOM 4369 O O . THR B 1 224 ? -0.234 17.891 14.195 1 93.25 224 THR B O 1
ATOM 4372 N N . VAL B 1 225 ? -2.279 17.281 13.789 1 89.94 225 VAL B N 1
ATOM 4373 C CA . VAL B 1 225 ? -2.451 16.578 15.062 1 89.94 225 VAL B CA 1
ATOM 4374 C C . VAL B 1 225 ? -3.279 15.32 14.844 1 89.94 225 VAL B C 1
ATOM 4376 O O . VAL B 1 225 ? -4.172 15.289 13.992 1 89.94 225 VAL B O 1
ATOM 4379 N N . ASN B 1 226 ? -2.992 14.312 15.609 1 88 226 ASN B N 1
ATOM 4380 C CA . ASN B 1 226 ? -3.717 13.055 15.461 1 88 226 ASN B CA 1
ATOM 4381 C C . ASN B 1 226 ? -5.164 13.188 15.938 1 88 226 ASN B C 1
ATOM 4383 O O . ASN B 1 226 ? -5.418 13.578 17.078 1 88 226 ASN B O 1
ATOM 4387 N N . ALA B 1 227 ? -5.996 12.898 15.039 1 88.19 227 ALA B N 1
ATOM 4388 C CA . ALA B 1 227 ? -7.391 12.742 15.438 1 88.19 227 ALA B CA 1
ATOM 4389 C C . ALA B 1 227 ? -7.605 11.414 16.172 1 88.19 227 ALA B C 1
ATOM 4391 O O . ALA B 1 227 ? -7.082 10.383 15.758 1 88.19 227 ALA B O 1
ATOM 4392 N N . ASN B 1 228 ? -8.258 11.43 17.25 1 82 228 ASN B N 1
ATOM 4393 C CA . ASN B 1 228 ? -8.539 10.219 18.016 1 82 228 ASN B CA 1
ATOM 4394 C C . ASN B 1 228 ? -10.039 9.977 18.156 1 82 228 ASN B C 1
ATOM 4396 O O . ASN B 1 228 ? -10.523 9.672 19.234 1 82 228 ASN B O 1
ATOM 4400 N N . ASP B 1 229 ? -10.719 10.188 17.109 1 79.06 229 ASP B N 1
ATOM 4401 C CA . ASP B 1 229 ? -12.18 10.109 17.094 1 79.06 229 ASP B CA 1
ATOM 4402 C C . ASP B 1 229 ? -12.648 8.703 16.75 1 79.06 229 ASP B C 1
ATOM 4404 O O . ASP B 1 229 ? -13.852 8.438 16.688 1 79.06 229 ASP B O 1
ATOM 4408 N N . LEU B 1 230 ? -11.758 7.836 16.453 1 72.94 230 LEU B N 1
ATOM 4409 C CA . LEU B 1 230 ? -12.141 6.473 16.109 1 72.94 230 LEU B CA 1
ATOM 4410 C C . LEU B 1 230 ? -12.32 5.621 17.359 1 72.94 230 LEU B C 1
ATOM 4412 O O . LEU B 1 230 ? -11.648 5.848 18.375 1 72.94 230 LEU B O 1
ATOM 4416 N N . VAL B 1 231 ? -13.453 4.758 17.359 1 59.84 231 VAL B N 1
ATOM 4417 C CA . VAL B 1 231 ? -13.938 3.975 18.484 1 59.84 231 VAL B CA 1
ATOM 4418 C C . VAL B 1 231 ? -12.805 3.105 19.031 1 59.84 231 VAL B C 1
ATOM 4420 O O . VAL B 1 231 ? -11.922 2.684 18.281 1 59.84 231 VAL B O 1
ATOM 4423 N N . ASP B 1 232 ? -12.773 2.879 20.438 1 54.59 232 ASP B N 1
ATOM 4424 C CA . ASP B 1 232 ? -12.016 2.059 21.375 1 54.59 232 ASP B CA 1
ATOM 4425 C C . ASP B 1 232 ? -10.648 2.678 21.672 1 54.59 232 ASP B C 1
ATOM 4427 O O . ASP B 1 232 ? -9.758 2.01 22.203 1 54.59 232 ASP B O 1
ATOM 4431 N N . ILE B 1 233 ? -10.547 3.809 21.016 1 50.59 233 ILE B N 1
ATOM 4432 C CA . ILE B 1 233 ? -9.375 4.508 21.531 1 50.59 233 ILE B CA 1
ATOM 4433 C C . ILE B 1 233 ? -9.648 5.016 22.938 1 50.59 233 ILE B C 1
ATOM 4435 O O . ILE B 1 233 ? -10.703 5.602 23.203 1 50.59 233 ILE B O 1
ATOM 4439 N N . ASP B 1 234 ? -9.242 4.324 23.844 1 45.38 234 ASP B N 1
ATOM 4440 C CA . ASP B 1 234 ? -9.414 4.719 25.25 1 45.38 234 ASP B CA 1
ATOM 4441 C C . ASP B 1 234 ? -9.305 6.234 25.406 1 45.38 234 ASP B C 1
ATOM 4443 O O . ASP B 1 234 ? -8.234 6.809 25.188 1 45.38 234 ASP B O 1
ATOM 4447 N N . ILE B 1 235 ? -10.398 6.906 25.328 1 46.72 235 ILE B N 1
ATOM 4448 C CA . ILE B 1 235 ? -10.625 8.328 25.547 1 46.72 235 ILE B CA 1
ATOM 4449 C C . ILE B 1 235 ? -9.992 8.758 26.859 1 46.72 235 ILE B C 1
ATOM 4451 O O . ILE B 1 235 ? -10.016 9.945 27.219 1 46.72 235 ILE B O 1
ATOM 4455 N N . ASN B 1 236 ? -9.523 7.832 27.578 1 44 236 ASN B N 1
ATOM 4456 C CA . ASN B 1 236 ? -9.133 8.328 28.891 1 44 236 ASN B CA 1
ATOM 4457 C C . ASN B 1 236 ? -8.039 9.391 28.781 1 44 236 ASN B C 1
ATOM 4459 O O . ASN B 1 236 ? -7.699 10.039 29.781 1 44 236 ASN B O 1
ATOM 4463 N N . GLU B 1 237 ? -7.363 9.375 27.672 1 47.25 237 GLU B N 1
ATOM 4464 C CA . GLU B 1 237 ? -6.27 10.336 27.797 1 47.25 237 GLU B CA 1
ATOM 4465 C C . GLU B 1 237 ? -6.461 11.516 26.844 1 47.25 237 GLU B C 1
ATOM 4467 O O . GLU B 1 237 ? -6.383 11.367 25.625 1 47.25 237 GLU B O 1
ATOM 4472 N N . GLY B 1 238 ? -6.957 12.594 27.453 1 55.38 238 GLY B N 1
ATOM 4473 C CA . GLY B 1 238 ? -7.055 13.969 27 1 55.38 238 GLY B CA 1
ATOM 4474 C C . GLY B 1 238 ? -8.289 14.234 26.156 1 55.38 238 GLY B C 1
ATOM 4475 O O . GLY B 1 238 ? -9.109 13.344 25.953 1 55.38 238 GLY B O 1
ATOM 4476 N N . ALA B 1 239 ? -8.594 15.414 25.781 1 65.19 239 ALA B N 1
ATOM 4477 C CA . ALA B 1 239 ? -9.766 15.844 25.016 1 65.19 239 ALA B CA 1
ATOM 4478 C C . ALA B 1 239 ? -9.727 15.289 23.594 1 65.19 239 ALA B C 1
ATOM 4480 O O . ALA B 1 239 ? -8.672 15.266 22.969 1 65.19 239 ALA B O 1
ATOM 4481 N N . PRO B 1 240 ? -10.695 14.617 23.188 1 80.19 240 PRO B N 1
ATOM 4482 C CA . PRO B 1 240 ? -10.766 14.016 21.859 1 80.19 240 PRO B CA 1
ATOM 4483 C C . PRO B 1 240 ? -10.641 15.047 20.734 1 80.19 240 PRO B C 1
ATOM 4485 O O . PRO B 1 240 ? -11.125 16.172 20.875 1 80.19 240 PRO B O 1
ATOM 4488 N N . VAL B 1 241 ? -9.797 14.883 19.797 1 88.69 241 VAL B N 1
ATOM 4489 C CA . VAL B 1 241 ? -9.68 15.633 18.547 1 88.69 241 VAL B CA 1
ATOM 4490 C C . VAL B 1 241 ? -10.461 14.914 17.438 1 88.69 241 VAL B C 1
ATOM 4492 O O . VAL B 1 241 ? -10.281 13.711 17.234 1 88.69 241 VAL B O 1
ATOM 4495 N N . PHE B 1 242 ? -11.344 15.672 16.828 1 90.75 242 PHE B N 1
ATOM 4496 C CA . PHE B 1 242 ? -12.219 15.07 15.828 1 90.75 242 PHE B CA 1
ATOM 4497 C C . PHE B 1 242 ? -11.891 15.586 14.43 1 90.75 242 PHE B C 1
ATOM 4499 O O . PHE B 1 242 ? -11.68 16.781 14.242 1 90.75 242 PHE B O 1
ATOM 4506 N N . LEU B 1 243 ? -11.867 14.648 13.523 1 93.56 243 LEU B N 1
ATOM 4507 C CA . LEU B 1 243 ? -11.789 15.039 12.117 1 93.56 243 LEU B CA 1
ATOM 4508 C C . LEU B 1 243 ? -13.07 15.758 11.688 1 93.56 243 LEU B C 1
ATOM 4510 O O . LEU B 1 243 ? -14.172 15.336 12.047 1 93.56 243 LEU B O 1
ATOM 4514 N N . GLY B 1 244 ? -12.93 16.859 10.953 1 95.06 244 GLY B N 1
ATOM 4515 C CA . GLY B 1 244 ? -14.086 17.547 10.398 1 95.06 244 GLY B CA 1
ATOM 4516 C C . GLY B 1 244 ? -14.672 18.578 11.344 1 95.06 244 GLY B C 1
ATOM 4517 O O . GLY B 1 244 ? -15.664 19.234 11.023 1 95.06 244 GLY B O 1
ATOM 4518 N N . ARG B 1 245 ? -14.055 18.766 12.438 1 95.25 245 ARG B N 1
ATOM 4519 C CA . ARG B 1 245 ? -14.602 19.719 13.414 1 95.25 245 ARG B CA 1
ATOM 4520 C C . ARG B 1 245 ? -13.695 20.938 13.555 1 95.25 245 ARG B C 1
ATOM 4522 O O . ARG B 1 245 ? -13.617 21.531 14.633 1 95.25 245 ARG B O 1
ATOM 4529 N N . GLY B 1 246 ? -12.938 21.203 12.508 1 96.69 246 GLY B N 1
ATOM 4530 C CA . GLY B 1 246 ? -12.164 22.438 12.453 1 96.69 246 GLY B CA 1
ATOM 4531 C C . GLY B 1 246 ? -10.773 22.281 13.055 1 96.69 246 GLY B C 1
ATOM 4532 O O . GLY B 1 246 ? -10.43 21.234 13.578 1 96.69 246 GLY B O 1
ATOM 4533 N N . PRO B 1 247 ? -9.961 23.359 12.922 1 97.06 247 PRO B N 1
ATOM 4534 C CA . PRO B 1 247 ? -8.609 23.328 13.492 1 97.06 247 PRO B CA 1
ATOM 4535 C C . PRO B 1 247 ? -8.609 23.266 15.016 1 97.06 247 PRO B C 1
ATOM 4537 O O . PRO B 1 247 ? -9.586 23.656 15.656 1 97.06 247 PRO B O 1
ATOM 4540 N N . VAL B 1 248 ? -7.504 22.75 15.539 1 94.12 248 VAL B N 1
ATOM 4541 C CA . VAL B 1 248 ? -7.316 22.641 16.984 1 94.12 248 VAL B CA 1
ATOM 4542 C C . VAL B 1 248 ? -6.438 23.781 17.469 1 94.12 248 VAL B C 1
ATOM 4544 O O . VAL B 1 248 ? -5.344 24.016 16.953 1 94.12 248 VAL B O 1
ATOM 4547 N N . ILE B 1 249 ? -6.914 24.531 18.438 1 93.19 249 ILE B N 1
ATOM 4548 C CA . ILE B 1 249 ? -6.168 25.609 19.078 1 93.19 249 ILE B CA 1
ATOM 4549 C C . ILE B 1 249 ? -5.895 25.25 20.531 1 93.19 249 ILE B C 1
ATOM 4551 O O . ILE B 1 249 ? -6.676 25.609 21.422 1 93.19 249 ILE B O 1
ATOM 4555 N N . PRO B 1 250 ? -4.77 24.641 20.734 1 87.19 250 PRO B N 1
ATOM 4556 C CA . PRO B 1 250 ? -4.488 24.203 22.094 1 87.19 250 PRO B CA 1
ATOM 4557 C C . PRO B 1 250 ? -3.994 25.328 23 1 87.19 250 PRO B C 1
ATOM 4559 O O . PRO B 1 250 ? -3.533 26.359 22.5 1 87.19 250 PRO B O 1
ATOM 4562 N N . PHE B 1 251 ? -4.129 25.125 24.344 1 80.44 251 PHE B N 1
ATOM 4563 C CA . PHE B 1 251 ? -3.57 26.062 25.312 1 80.44 251 PHE B CA 1
ATOM 4564 C C . PHE B 1 251 ? -2.129 25.688 25.656 1 80.44 251 PHE B C 1
ATOM 4566 O O . PHE B 1 251 ? -1.355 26.547 26.094 1 80.44 251 PHE B O 1
ATOM 4573 N N . LYS B 1 252 ? -1.849 24.422 25.453 1 71.56 252 LYS B N 1
ATOM 4574 C CA . LYS B 1 252 ? -0.5 23.922 25.703 1 71.56 252 LYS B CA 1
ATOM 4575 C C . LYS B 1 252 ? -0.074 22.938 24.625 1 71.56 252 LYS B C 1
ATOM 4577 O O . LYS B 1 252 ? -0.896 22.172 24.109 1 71.56 252 LYS B O 1
ATOM 4582 N N . ALA B 1 253 ? 1.121 23.094 24.234 1 61.91 253 ALA B N 1
ATOM 4583 C CA . ALA B 1 253 ? 1.696 22.125 23.297 1 61.91 253 ALA B CA 1
ATOM 4584 C C . ALA B 1 253 ? 2.918 21.438 23.906 1 61.91 253 ALA B C 1
ATOM 4586 O O . ALA B 1 253 ? 3.994 22.047 23.984 1 61.91 253 ALA B O 1
ATOM 4587 N N . GLY B 1 254 ? 2.633 20.25 24.219 1 57.81 254 GLY B N 1
ATOM 4588 C CA . GLY B 1 254 ? 3.715 19.594 24.938 1 57.81 254 GLY B CA 1
ATOM 4589 C C . GLY B 1 254 ? 4.137 20.328 26.188 1 57.81 254 GLY B C 1
ATOM 4590 O O . GLY B 1 254 ? 3.312 20.609 27.062 1 57.81 254 GLY B O 1
ATOM 4591 N N . ILE B 1 255 ? 5.355 20.656 26.156 1 50.09 255 ILE B N 1
ATOM 4592 C CA . ILE B 1 255 ? 5.934 21.328 27.312 1 50.09 255 ILE B CA 1
ATOM 4593 C C . ILE B 1 255 ? 5.852 22.844 27.125 1 50.09 255 ILE B C 1
ATOM 4595 O O . ILE B 1 255 ? 6.148 23.609 28.047 1 50.09 255 ILE B O 1
ATOM 4599 N N . SER B 1 256 ? 5.316 23.141 25.938 1 59.78 256 SER B N 1
ATOM 4600 C CA . SER B 1 256 ? 5.293 24.578 25.641 1 59.78 256 SER B CA 1
ATOM 4601 C C . SER B 1 256 ? 3.965 25.203 26.047 1 59.78 256 SER B C 1
ATOM 4603 O O . SER B 1 256 ? 2.9 24.641 25.781 1 59.78 256 SER B O 1
ATOM 4605 N N . MET B 1 257 ? 4.137 26.281 26.891 1 64.69 257 MET B N 1
ATOM 4606 C CA . MET B 1 257 ? 2.959 27.094 27.156 1 64.69 257 MET B CA 1
ATOM 4607 C C . MET B 1 257 ? 2.734 28.109 26.047 1 64.69 257 MET B C 1
ATOM 4609 O O . MET B 1 257 ? 3.639 28.891 25.719 1 64.69 257 MET B O 1
ATOM 4613 N N . LEU B 1 258 ? 1.6 28.016 25.438 1 74.94 258 LEU B N 1
ATOM 4614 C CA . LEU B 1 258 ? 1.245 28.969 24.391 1 74.94 258 LEU B CA 1
ATOM 4615 C C . LEU B 1 258 ? 0.791 30.297 24.984 1 74.94 258 LEU B C 1
ATOM 4617 O O . LEU B 1 258 ? 0.422 30.359 26.156 1 74.94 258 LEU B O 1
ATOM 4621 N N . ASP B 1 259 ? 0.953 31.312 24.203 1 82.81 259 ASP B N 1
ATOM 4622 C CA . ASP B 1 259 ? 0.593 32.656 24.672 1 82.81 259 ASP B CA 1
ATOM 4623 C C . ASP B 1 259 ? -0.914 32.75 24.891 1 82.81 259 ASP B C 1
ATOM 4625 O O . ASP B 1 259 ? -1.691 32.688 23.938 1 82.81 259 ASP B O 1
ATOM 4629 N N . ARG B 1 260 ? -1.257 33 26.094 1 84.62 260 ARG B N 1
ATOM 4630 C CA . ARG B 1 260 ? -2.664 33 26.484 1 84.62 260 ARG B CA 1
ATOM 4631 C C . ARG B 1 260 ? -3.445 34.062 25.734 1 84.62 260 ARG B C 1
ATOM 4633 O O . ARG B 1 260 ? -4.586 33.844 25.328 1 84.62 260 ARG B O 1
ATOM 4640 N N . SER B 1 261 ? -2.863 35.188 25.609 1 89.62 261 SER B N 1
ATOM 4641 C CA . SER B 1 261 ? -3.545 36.281 24.953 1 89.62 261 SER B CA 1
ATOM 4642 C C . SER B 1 261 ? -3.834 35.969 23.484 1 89.62 261 SER B C 1
ATOM 4644 O O . SER B 1 261 ? -4.941 36.188 23 1 89.62 261 SER B O 1
ATOM 4646 N N . ASN B 1 262 ? -2.865 35.406 22.828 1 91.56 262 ASN B N 1
ATOM 4647 C CA . ASN B 1 262 ? -3.043 35.062 21.422 1 91.56 262 ASN B CA 1
ATOM 4648 C C . ASN B 1 262 ? -4.031 33.938 21.234 1 91.56 262 ASN B C 1
ATOM 4650 O O . ASN B 1 262 ? -4.801 33.906 20.281 1 91.56 262 ASN B O 1
ATOM 4654 N N . VAL B 1 263 ? -4.012 33 22.141 1 91.75 263 VAL B N 1
ATOM 4655 C CA . VAL B 1 263 ? -4.949 31.875 22.109 1 91.75 263 VAL B CA 1
ATOM 4656 C C . VAL B 1 263 ? -6.379 32.406 22.266 1 91.75 263 VAL B C 1
ATOM 4658 O O . VAL B 1 263 ? -7.27 32.031 21.484 1 91.75 263 VAL B O 1
ATOM 4661 N N . LYS B 1 264 ? -6.562 33.281 23.234 1 92 264 LYS B N 1
ATOM 4662 C CA . LYS B 1 264 ? -7.879 33.844 23.453 1 92 264 LYS B CA 1
ATOM 4663 C C . LYS B 1 264 ? -8.336 34.656 22.234 1 92 264 LYS B C 1
ATOM 4665 O O . LYS B 1 264 ? -9.5 34.594 21.844 1 92 264 LYS B O 1
ATOM 4670 N N . CYS B 1 265 ? -7.395 35.375 21.703 1 94.81 265 CYS B N 1
ATOM 4671 C CA . CYS B 1 265 ? -7.703 36.219 20.562 1 94.81 265 CYS B CA 1
ATOM 4672 C C . CYS B 1 265 ? -8.188 35.375 19.375 1 94.81 265 CYS B C 1
ATOM 4674 O O . CYS B 1 265 ? -9.258 35.656 18.828 1 94.81 265 CYS B O 1
ATOM 4676 N N . ILE B 1 266 ? -7.449 34.344 19.031 1 96.19 266 ILE B N 1
ATOM 4677 C CA . ILE B 1 266 ? -7.785 33.594 17.844 1 96.19 266 ILE B CA 1
ATOM 4678 C C . ILE B 1 266 ? -9.07 32.781 18.078 1 96.19 266 ILE B C 1
ATOM 4680 O O . ILE B 1 266 ? -9.875 32.625 17.156 1 96.19 266 ILE B O 1
ATOM 4684 N N . ARG B 1 267 ? -9.312 32.375 19.234 1 95.12 267 ARG B N 1
ATOM 4685 C CA . ARG B 1 267 ? -10.555 31.672 19.547 1 95.12 267 ARG B CA 1
ATOM 4686 C C . ARG B 1 267 ? -11.75 32.594 19.469 1 95.12 267 ARG B C 1
ATOM 4688 O O . ARG B 1 267 ? -12.812 32.219 18.953 1 95.12 267 ARG B O 1
ATOM 4695 N N . SER B 1 268 ? -11.57 33.781 19.969 1 96.5 268 SER B N 1
ATOM 4696 C CA . SER B 1 268 ? -12.625 34.781 19.875 1 96.5 268 SER B CA 1
ATOM 4697 C C . SER B 1 268 ? -12.977 35.094 18.422 1 96.5 268 SER B C 1
ATOM 4699 O O . SER B 1 268 ? -14.148 35.25 18.078 1 96.5 268 SER B O 1
ATOM 4701 N N . ILE B 1 269 ? -11.953 35.156 17.656 1 97.56 269 ILE B N 1
ATOM 4702 C CA . ILE B 1 269 ? -12.156 35.438 16.234 1 97.56 269 ILE B CA 1
ATOM 4703 C C . ILE B 1 269 ? -12.93 34.281 15.609 1 97.56 269 ILE B C 1
ATOM 4705 O O . ILE B 1 269 ? -13.828 34.5 14.797 1 97.56 269 ILE B O 1
ATOM 4709 N N . ALA B 1 270 ? -12.555 33.031 15.945 1 97.12 270 ALA B N 1
ATOM 4710 C CA . ALA B 1 270 ? -13.273 31.875 15.43 1 97.12 270 ALA B CA 1
ATOM 4711 C C . ALA B 1 270 ? -14.758 31.938 15.773 1 97.12 270 ALA B C 1
ATOM 4713 O O . ALA B 1 270 ? -15.609 31.719 14.914 1 97.12 270 ALA B O 1
ATOM 4714 N N . GLU B 1 271 ? -15.055 32.344 16.938 1 96.44 271 GLU B N 1
ATOM 4715 C CA . GLU B 1 271 ? -16.438 32.406 17.422 1 96.44 271 GLU B CA 1
ATOM 4716 C C . GLU B 1 271 ? -17.203 33.531 16.719 1 96.44 271 GLU B C 1
ATOM 4718 O O . GLU B 1 271 ? -18.328 33.344 16.25 1 96.44 271 GLU B O 1
ATOM 4723 N N . GLN B 1 272 ? -16.609 34.625 16.625 1 97.38 272 GLN B N 1
ATOM 4724 C CA . GLN B 1 272 ? -17.234 35.812 16.031 1 97.38 272 GLN B CA 1
ATOM 4725 C C . GLN B 1 272 ? -17.484 35.594 14.531 1 97.38 272 GLN B C 1
ATOM 4727 O O . GLN B 1 272 ? -18.422 36.156 13.969 1 97.38 272 GLN B O 1
ATOM 4732 N N . SER B 1 273 ? -16.688 34.781 13.945 1 97.5 273 SER B N 1
ATOM 4733 C CA . SER B 1 273 ? -16.781 34.562 12.508 1 97.5 273 SER B CA 1
ATOM 4734 C C . SER B 1 273 ? -17.469 33.25 12.18 1 97.5 273 SER B C 1
ATOM 4736 O O . SER B 1 273 ? -17.469 32.812 11.031 1 97.5 273 SER B O 1
ATOM 4738 N N . ASP B 1 274 ? -17.891 32.531 13.125 1 96.88 274 ASP B N 1
ATOM 4739 C CA . ASP B 1 274 ? -18.609 31.281 12.984 1 96.88 274 ASP B CA 1
ATOM 4740 C C . ASP B 1 274 ? -17.734 30.219 12.312 1 96.88 274 ASP B C 1
ATOM 4742 O O . ASP B 1 274 ? -18.172 29.531 11.383 1 96.88 274 ASP B O 1
ATOM 4746 N N . ILE B 1 275 ? -16.484 30.297 12.672 1 97.69 275 ILE B N 1
ATOM 4747 C CA . ILE B 1 275 ? -15.562 29.25 12.219 1 97.69 275 ILE B CA 1
ATOM 4748 C C . ILE B 1 275 ? -15.453 28.172 13.289 1 97.69 275 ILE B C 1
ATOM 4750 O O . ILE B 1 275 ? -15.031 28.438 14.414 1 97.69 275 ILE B O 1
ATOM 4754 N N . VAL B 1 276 ? -15.828 26.938 12.906 1 96.25 276 VAL B N 1
ATOM 4755 C CA . VAL B 1 276 ? -15.773 25.828 13.844 1 96.25 276 VAL B CA 1
ATOM 4756 C C . VAL B 1 276 ? -14.32 25.5 14.172 1 96.25 276 VAL B C 1
ATOM 4758 O O . VAL B 1 276 ? -13.453 25.516 13.297 1 96.25 276 VAL B O 1
ATOM 4761 N N . TYR B 1 277 ? -14.023 25.312 15.438 1 95.44 277 TYR B N 1
ATOM 4762 C CA . TYR B 1 277 ? -12.688 24.938 15.898 1 95.44 277 TYR B CA 1
ATOM 4763 C C . TYR B 1 277 ? -12.773 24.047 17.141 1 95.44 277 TYR B C 1
ATOM 4765 O O . TYR B 1 277 ? -13.859 23.828 17.672 1 95.44 277 TYR B O 1
ATOM 4773 N N . GLN B 1 278 ? -11.672 23.469 17.547 1 93.94 278 GLN B N 1
ATOM 4774 C CA . GLN B 1 278 ? -11.625 22.578 18.703 1 93.94 278 GLN B CA 1
ATOM 4775 C C . GLN B 1 278 ? -10.664 23.125 19.75 1 93.94 278 GLN B C 1
ATOM 4777 O O . GLN B 1 278 ? -9.586 23.625 19.422 1 93.94 278 GLN B O 1
ATOM 4782 N N . ARG B 1 279 ? -11.203 22.938 21 1 86.88 279 ARG B N 1
ATOM 4783 C CA . ARG B 1 279 ? -10.406 23.375 22.141 1 86.88 279 ARG B CA 1
ATOM 4784 C C . ARG B 1 279 ? -9.773 22.188 22.859 1 86.88 279 ARG B C 1
ATOM 4786 O O . ARG B 1 279 ? -10.445 21.188 23.109 1 86.88 279 ARG B O 1
ATOM 4793 N N . ILE B 1 280 ? -8.531 22.062 22.797 1 76.56 280 ILE B N 1
ATOM 4794 C CA . ILE B 1 280 ? -7.945 21 23.625 1 76.56 280 ILE B CA 1
ATOM 4795 C C . ILE B 1 280 ? -6.953 21.594 24.609 1 76.56 280 ILE B C 1
ATOM 4797 O O . ILE B 1 280 ? -6.352 22.641 24.344 1 76.56 280 ILE B O 1
ATOM 4801 N N . ALA B 1 281 ? -6.91 21.031 25.781 1 56.91 281 ALA B N 1
ATOM 4802 C CA . ALA B 1 281 ? -6.004 21.531 26.812 1 56.91 281 ALA B CA 1
ATOM 4803 C C . ALA B 1 281 ? -4.551 21.422 26.359 1 56.91 281 ALA B C 1
ATOM 4805 O O . ALA B 1 281 ? -3.766 22.359 26.562 1 56.91 281 ALA B O 1
ATOM 4806 N N . GLY B 1 282 ? -4.23 20.156 25.875 1 62.03 282 GLY B N 1
ATOM 4807 C CA . GLY B 1 282 ? -2.846 19.984 25.469 1 62.03 282 GLY B CA 1
ATOM 4808 C C . GLY B 1 282 ? -2.641 18.828 24.516 1 62.03 282 GLY B C 1
ATOM 4809 O O . GLY B 1 282 ? -3.521 17.969 24.375 1 62.03 282 GLY B O 1
ATOM 4810 N N . THR B 1 283 ? -1.598 19.016 23.656 1 61.19 283 THR B N 1
ATOM 4811 C CA . THR B 1 283 ? -1.182 17.906 22.812 1 61.19 283 THR B CA 1
ATOM 4812 C C . THR B 1 283 ? 0.105 17.281 23.344 1 61.19 283 THR B C 1
ATOM 4814 O O . THR B 1 283 ? 0.877 17.938 24.047 1 61.19 283 THR B O 1
ATOM 4817 N N . ARG B 1 284 ? 0.256 15.953 23.453 1 52.56 284 ARG B N 1
ATOM 4818 C CA . ARG B 1 284 ? 1.383 15.211 24.016 1 52.56 284 ARG B CA 1
ATOM 4819 C C . ARG B 1 284 ? 2.658 15.469 23.219 1 52.56 284 ARG B C 1
ATOM 4821 O O . ARG B 1 284 ? 3.762 15.391 23.766 1 52.56 284 ARG B O 1
ATOM 4828 N N . LYS B 1 285 ? 2.496 15.383 21.953 1 54.56 285 LYS B N 1
ATOM 4829 C CA . LYS B 1 285 ? 3.76 15.359 21.219 1 54.56 285 LYS B CA 1
ATOM 4830 C C . LYS B 1 285 ? 4.227 16.766 20.875 1 54.56 285 LYS B C 1
ATOM 4832 O O . LYS B 1 285 ? 3.406 17.656 20.594 1 54.56 285 LYS B O 1
ATOM 4837 N N . GLU B 1 286 ? 5.594 17.016 21.188 1 51.53 286 GLU B N 1
ATOM 4838 C CA . GLU B 1 286 ? 6.34 18.25 21.031 1 51.53 286 GLU B CA 1
ATOM 4839 C C . GLU B 1 286 ? 6.523 18.609 19.562 1 51.53 286 GLU B C 1
ATOM 4841 O O . GLU B 1 286 ? 7.012 17.797 18.781 1 51.53 286 GLU B O 1
ATOM 4846 N N . GLY B 1 287 ? 5.578 19.094 18.859 1 54.81 287 GLY B N 1
ATOM 4847 C CA . GLY B 1 287 ? 5.781 19.578 17.516 1 54.81 287 GLY B CA 1
ATOM 4848 C C . GLY B 1 287 ? 6.707 20.781 17.453 1 54.81 287 GLY B C 1
ATOM 4849 O O . GLY B 1 287 ? 7.598 20.938 18.281 1 54.81 287 GLY B O 1
ATOM 4850 N N . GLN B 1 288 ? 6.738 21.438 16.453 1 52.47 288 GLN B N 1
ATOM 4851 C CA . GLN B 1 288 ? 7.562 22.594 16.109 1 52.47 288 GLN B CA 1
ATOM 4852 C C . GLN B 1 288 ? 7.594 23.609 17.25 1 52.47 288 GLN B C 1
ATOM 4854 O O . GLN B 1 288 ? 8.578 24.328 17.422 1 52.47 288 GLN B O 1
ATOM 4859 N N . SER B 1 289 ? 6.625 23.562 18.078 1 50.59 289 SER B N 1
ATOM 4860 C CA . SER B 1 289 ? 6.484 24.609 19.094 1 50.59 289 SER B CA 1
ATOM 4861 C C . SER B 1 289 ? 7.496 24.422 20.219 1 50.59 289 SER B C 1
ATOM 4863 O O . SER B 1 289 ? 7.977 25.391 20.797 1 50.59 289 SER B O 1
ATOM 4865 N N . THR B 1 290 ? 7.84 23.156 20.422 1 54.59 290 THR B N 1
ATOM 4866 C CA . THR B 1 290 ? 8.781 22.891 21.516 1 54.59 290 THR B CA 1
ATOM 4867 C C . THR B 1 290 ? 10.164 23.438 21.172 1 54.59 290 THR B C 1
ATOM 4869 O O . THR B 1 290 ? 10.836 24.016 22.031 1 54.59 290 THR B O 1
ATOM 4872 N N . SER B 1 291 ? 10.516 23.312 19.984 1 52.06 291 SER B N 1
ATOM 4873 C CA . SER B 1 291 ? 11.844 23.734 19.547 1 52.06 291 SER B CA 1
ATOM 4874 C C . SER B 1 291 ? 11.992 25.25 19.609 1 52.06 291 SER B C 1
ATOM 4876 O O . SER B 1 291 ? 13.078 25.75 19.891 1 52.06 291 SER B O 1
ATOM 4878 N N . VAL B 1 292 ? 10.93 25.922 19.391 1 56.47 292 VAL B N 1
ATOM 4879 C CA . VAL B 1 292 ? 10.992 27.375 19.281 1 56.47 292 VAL B CA 1
ATOM 4880 C C . VAL B 1 292 ? 11.117 27.984 20.672 1 56.47 292 VAL B C 1
ATOM 4882 O O . VAL B 1 292 ? 11.727 29.047 20.844 1 56.47 292 VAL B O 1
ATOM 4885 N N . GLN B 1 293 ? 10.531 27.344 21.547 1 53.62 293 GLN B N 1
ATOM 4886 C CA . GLN B 1 293 ? 10.633 27.875 22.906 1 53.62 293 GLN B CA 1
ATOM 4887 C C . GLN B 1 293 ? 12.094 27.969 23.344 1 53.62 293 GLN B C 1
ATOM 4889 O O . GLN B 1 293 ? 12.438 28.828 24.172 1 53.62 293 GLN B O 1
ATOM 4894 N N . LEU B 1 294 ? 12.797 27.172 22.656 1 49.56 294 LEU B N 1
ATOM 4895 C CA . LEU B 1 294 ? 14.188 27.078 23.062 1 49.56 294 LEU B CA 1
ATOM 4896 C C . LEU B 1 294 ? 15.016 28.203 22.453 1 49.56 294 LEU B C 1
ATOM 4898 O O . LEU B 1 294 ? 16.172 28.406 22.828 1 49.56 294 LEU B O 1
ATOM 4902 N N . THR B 1 295 ? 14.539 28.891 21.5 1 53.38 295 THR B N 1
ATOM 4903 C CA . THR B 1 295 ? 15.375 29.859 20.812 1 53.38 295 THR B CA 1
ATOM 4904 C C . THR B 1 295 ? 15.398 31.188 21.562 1 53.38 295 THR B C 1
ATOM 4906 O O . THR B 1 295 ? 16.094 32.125 21.156 1 53.38 295 THR B O 1
ATOM 4909 N N . GLY B 1 296 ? 15.32 31.188 23 1 51.62 296 GLY B N 1
ATOM 4910 C CA . GLY B 1 296 ? 15.625 32.312 23.891 1 51.62 296 GLY B CA 1
ATOM 4911 C C . GLY B 1 296 ? 14.836 33.562 23.562 1 51.62 296 GLY B C 1
ATOM 4912 O O . GLY B 1 296 ? 14.977 34.562 24.25 1 51.62 296 GLY B O 1
ATOM 4913 N N . SER B 1 297 ? 14.125 33.688 22.406 1 57.16 297 SER B N 1
ATOM 4914 C CA . SER B 1 297 ? 13.562 35 22.141 1 57.16 297 SER B CA 1
ATOM 4915 C C . SER B 1 297 ? 12.18 35.156 22.766 1 57.16 297 SER B C 1
ATOM 4917 O O . SER B 1 297 ? 11.492 34.156 23.016 1 57.16 297 SER B O 1
ATOM 4919 N N . ASN B 1 298 ? 11.906 36.281 23.422 1 68.19 298 ASN B N 1
ATOM 4920 C CA . ASN B 1 298 ? 10.672 36.781 24 1 68.19 298 ASN B CA 1
ATOM 4921 C C . ASN B 1 298 ? 9.516 36.75 23 1 68.19 298 ASN B C 1
ATOM 4923 O O . ASN B 1 298 ? 8.844 37.75 22.781 1 68.19 298 ASN B O 1
ATOM 4927 N N . MET B 1 299 ? 9.438 35.594 22.312 1 83 299 MET B N 1
ATOM 4928 C CA . MET B 1 299 ? 8.367 35.562 21.312 1 83 299 MET B CA 1
ATOM 4929 C C . MET B 1 299 ? 7.125 34.875 21.875 1 83 299 MET B C 1
ATOM 4931 O O . MET B 1 299 ? 7.227 33.969 22.703 1 83 299 MET B O 1
ATOM 4935 N N . LYS B 1 300 ? 5.957 35.406 21.469 1 87.75 300 LYS B N 1
ATOM 4936 C CA . LYS B 1 300 ? 4.684 34.75 21.766 1 87.75 300 LYS B CA 1
ATOM 4937 C C . LYS B 1 300 ? 4.438 33.562 20.812 1 87.75 300 LYS B C 1
ATOM 4939 O O . LYS B 1 300 ? 4.648 33.688 19.594 1 87.75 300 LYS B O 1
ATOM 4944 N N . ILE B 1 301 ? 4.027 32.438 21.375 1 87.69 301 ILE B N 1
ATOM 4945 C CA . ILE B 1 301 ? 3.883 31.234 20.547 1 87.69 301 ILE B CA 1
ATOM 4946 C C . ILE B 1 301 ? 2.412 30.828 20.484 1 87.69 301 ILE B C 1
ATOM 4948 O O . ILE B 1 301 ? 1.706 30.859 21.5 1 87.69 301 ILE B O 1
ATOM 4952 N N . LEU B 1 302 ? 1.995 30.562 19.297 1 90.69 302 LEU B N 1
ATOM 4953 C CA . LEU B 1 302 ? 0.663 30.031 19.016 1 90.69 302 LEU B CA 1
ATOM 4954 C C . LEU B 1 302 ? 0.74 28.797 18.125 1 90.69 302 LEU B C 1
ATOM 4956 O O . LEU B 1 302 ? 1.624 28.703 17.281 1 90.69 302 LEU B O 1
ATOM 4960 N N . SER B 1 303 ? -0.135 27.844 18.359 1 91.5 303 SER B N 1
ATOM 4961 C CA . SER B 1 303 ? -0.223 26.672 17.5 1 91.5 303 SER B CA 1
ATOM 4962 C C . SER B 1 303 ? -1.626 26.5 16.922 1 91.5 303 SER B C 1
ATOM 4964 O O . SER B 1 303 ? -2.617 26.688 17.641 1 91.5 303 SER B O 1
ATOM 4966 N N . VAL B 1 304 ? -1.709 26.312 15.68 1 94.81 304 VAL B N 1
ATOM 4967 C CA . VAL B 1 304 ? -2.941 25.953 14.984 1 94.81 304 VAL B CA 1
ATOM 4968 C C . VAL B 1 304 ? -2.77 24.594 14.305 1 94.81 304 VAL B C 1
ATOM 4970 O O . VAL B 1 304 ? -1.979 24.453 13.367 1 94.81 304 VAL B O 1
ATOM 4973 N N . LEU B 1 305 ? -3.525 23.656 14.734 1 94.88 305 LEU B N 1
ATOM 4974 C CA . LEU B 1 305 ? -3.287 22.281 14.336 1 94.88 305 LEU B CA 1
ATOM 4975 C C . LEU B 1 305 ? -4.453 21.75 13.508 1 94.88 305 LEU B C 1
ATOM 4977 O O . LEU B 1 305 ? -5.613 22.016 13.82 1 94.88 305 LEU B O 1
ATOM 4981 N N . ILE B 1 306 ? -4.164 21.078 12.477 1 96.5 306 ILE B N 1
ATOM 4982 C CA . ILE B 1 306 ? -5.176 20.484 11.609 1 96.5 306 ILE B CA 1
ATOM 4983 C C . ILE B 1 306 ? -5.352 19 11.969 1 96.5 306 ILE B C 1
ATOM 4985 O O . ILE B 1 306 ? -4.387 18.234 11.953 1 96.5 306 ILE B O 1
ATOM 4989 N N . PRO B 1 307 ? -6.539 18.562 12.289 1 95.06 307 PRO B N 1
ATOM 4990 C CA . PRO B 1 307 ? -6.762 17.141 12.617 1 95.06 307 PRO B CA 1
ATOM 4991 C C . PRO B 1 307 ? -6.465 16.219 11.453 1 95.06 307 PRO B C 1
ATOM 4993 O O . PRO B 1 307 ? -6.855 16.5 10.312 1 95.06 307 PRO B O 1
ATOM 4996 N N . CYS B 1 308 ? -5.742 15.172 11.742 1 93.88 308 CYS B N 1
ATOM 4997 C CA . CYS B 1 308 ? -5.426 14.125 10.773 1 93.88 308 CYS B CA 1
ATOM 4998 C C . CYS B 1 308 ? -5.535 12.742 11.414 1 93.88 308 CYS B C 1
ATOM 5000 O O . CYS B 1 308 ? -5.148 12.555 12.57 1 93.88 308 CYS B O 1
ATOM 5002 N N . ARG B 1 309 ? -6.066 11.766 10.672 1 91.31 309 ARG B N 1
ATOM 5003 C CA . ARG B 1 309 ? -6.043 10.383 11.117 1 91.31 309 ARG B CA 1
ATOM 5004 C C . ARG B 1 309 ? -4.781 9.672 10.641 1 91.31 309 ARG B C 1
ATOM 5006 O O . ARG B 1 309 ? -4.332 9.891 9.516 1 91.31 309 ARG B O 1
ATOM 5013 N N . TYR B 1 310 ? -4.195 8.828 11.492 1 88.38 310 TYR B N 1
ATOM 5014 C CA . TYR B 1 310 ? -3.076 7.957 11.156 1 88.38 310 TYR B CA 1
ATOM 5015 C C . TYR B 1 310 ? -1.83 8.766 10.82 1 88.38 310 TYR B C 1
ATOM 5017 O O . TYR B 1 310 ? -1.095 8.438 9.891 1 88.38 310 TYR B O 1
ATOM 5025 N N . MET B 1 311 ? -1.612 9.805 11.5 1 83 311 MET B N 1
ATOM 5026 C CA . MET B 1 311 ? -0.573 10.781 11.188 1 83 311 MET B CA 1
ATOM 5027 C C . MET B 1 311 ? 0.808 10.133 11.227 1 83 311 MET B C 1
ATOM 5029 O O . MET B 1 311 ? 1.708 10.547 10.484 1 83 311 MET B O 1
ATOM 5033 N N . ASN B 1 312 ? 1.036 9.133 12.016 1 78.19 312 ASN B N 1
ATOM 5034 C CA . ASN B 1 312 ? 2.35 8.516 12.156 1 78.19 312 ASN B CA 1
ATOM 5035 C C . ASN B 1 312 ? 2.488 7.281 11.266 1 78.19 312 ASN B C 1
ATOM 5037 O O . ASN B 1 312 ? 3.412 6.484 11.445 1 78.19 312 ASN B O 1
ATOM 5041 N N . SER B 1 313 ? 1.646 7.156 10.375 1 85.62 313 SER B N 1
ATOM 5042 C CA . SER B 1 313 ? 1.699 6.059 9.414 1 85.62 313 SER B CA 1
ATOM 5043 C C . SER B 1 313 ? 2.084 6.555 8.023 1 85.62 313 SER B C 1
ATOM 5045 O O . SER B 1 313 ? 2.32 7.75 7.832 1 85.62 313 SER B O 1
ATOM 5047 N N . ILE B 1 314 ? 2.205 5.656 7.145 1 88.69 314 ILE B N 1
ATOM 5048 C CA . ILE B 1 314 ? 2.654 5.988 5.797 1 88.69 314 ILE B CA 1
ATOM 5049 C C . ILE B 1 314 ? 1.514 6.641 5.02 1 88.69 314 ILE B C 1
ATOM 5051 O O . ILE B 1 314 ? 1.741 7.281 3.99 1 88.69 314 ILE B O 1
ATOM 5055 N N . VAL B 1 315 ? 0.315 6.457 5.523 1 91.56 315 VAL B N 1
ATOM 5056 C CA . VAL B 1 315 ? -0.881 7.043 4.93 1 91.56 315 VAL B CA 1
ATOM 5057 C C . VAL B 1 315 ? -1.692 7.762 6.008 1 91.56 315 VAL B C 1
ATOM 5059 O O . VAL B 1 315 ? -1.804 7.273 7.137 1 91.56 315 VAL B O 1
ATOM 5062 N N . SER B 1 316 ? -2.229 8.891 5.645 1 93.81 316 SER B N 1
ATOM 5063 C CA . SER B 1 316 ? -3.08 9.633 6.562 1 93.81 316 SER B CA 1
ATOM 5064 C C . SER B 1 316 ? -4.316 10.18 5.855 1 93.81 316 SER B C 1
ATOM 5066 O O . SER B 1 316 ? -4.398 10.141 4.625 1 93.81 316 SER B O 1
ATOM 5068 N N . MET B 1 317 ? -5.289 10.57 6.652 1 95.25 317 MET B N 1
ATOM 5069 C CA . MET B 1 317 ? -6.543 11.117 6.148 1 95.25 317 MET B CA 1
ATOM 5070 C C . MET B 1 317 ? -6.848 12.469 6.789 1 95.25 317 MET B C 1
ATOM 5072 O O . MET B 1 317 ? -6.566 12.672 7.973 1 95.25 317 MET B O 1
ATOM 5076 N N . CYS B 1 318 ? -7.379 13.305 6.02 1 96.94 318 CYS B N 1
ATOM 5077 C CA . CYS B 1 318 ? -7.75 14.633 6.504 1 96.94 318 CYS B CA 1
ATOM 5078 C C . CYS B 1 318 ? -9.07 15.086 5.895 1 96.94 318 CYS B C 1
ATOM 5080 O O . CYS B 1 318 ? -9.461 14.609 4.824 1 96.94 318 CYS B O 1
ATOM 5082 N N . ASP B 1 319 ? -9.828 15.898 6.594 1 97.88 319 ASP B N 1
ATOM 5083 C CA . ASP B 1 319 ? -11.016 16.562 6.066 1 97.88 319 ASP B CA 1
ATOM 5084 C C . ASP B 1 319 ? -10.68 17.953 5.52 1 97.88 319 ASP B C 1
ATOM 5086 O O . ASP B 1 319 ? -10.172 18.797 6.25 1 97.88 319 ASP B O 1
ATOM 5090 N N . LEU B 1 320 ? -10.992 18.203 4.305 1 97.94 320 LEU B N 1
ATOM 5091 C CA . LEU B 1 320 ? -10.68 19.469 3.65 1 97.94 320 LEU B CA 1
ATOM 5092 C C . LEU B 1 320 ? -11.398 20.625 4.34 1 97.94 320 LEU B C 1
ATOM 5094 O O . LEU B 1 320 ? -10.953 21.766 4.262 1 97.94 320 LEU B O 1
ATOM 5098 N N . ASN B 1 321 ? -12.484 20.359 5.016 1 97.81 321 ASN B N 1
ATOM 5099 C CA . ASN B 1 321 ? -13.141 21.406 5.793 1 97.81 321 ASN B CA 1
ATOM 5100 C C . ASN B 1 321 ? -12.227 21.938 6.898 1 97.81 321 ASN B C 1
ATOM 5102 O O . ASN B 1 321 ? -12.242 23.125 7.199 1 97.81 321 ASN B O 1
ATOM 5106 N N . ASP B 1 322 ? -11.516 21.031 7.547 1 98.12 322 ASP B N 1
ATOM 5107 C CA . ASP B 1 322 ? -10.562 21.453 8.57 1 98.12 322 ASP B CA 1
ATOM 5108 C C . ASP B 1 322 ? -9.469 22.328 7.969 1 98.12 322 ASP B C 1
ATOM 5110 O O . ASP B 1 322 ? -9.07 23.328 8.562 1 98.12 322 ASP B O 1
ATOM 5114 N N . TYR B 1 323 ? -8.953 21.906 6.832 1 98 323 TYR B N 1
ATOM 5115 C CA . TYR B 1 323 ? -7.949 22.641 6.066 1 98 323 TYR B CA 1
ATOM 5116 C C . TYR B 1 323 ? -8.453 24.031 5.699 1 98 323 TYR B C 1
ATOM 5118 O O . TYR B 1 323 ? -7.781 25.031 5.965 1 98 323 TYR B O 1
ATOM 5126 N N . GLU B 1 324 ? -9.617 24.141 5.16 1 98.12 324 GLU B N 1
ATOM 5127 C CA . GLU B 1 324 ? -10.195 25.406 4.723 1 98.12 324 GLU B CA 1
ATOM 5128 C C . GLU B 1 324 ? -10.484 26.328 5.91 1 98.12 324 GLU B C 1
ATOM 5130 O O . GLU B 1 324 ? -10.25 27.531 5.844 1 98.12 324 GLU B O 1
ATOM 5135 N N . ASN B 1 325 ? -11.031 25.766 6.906 1 98.38 325 ASN B N 1
ATOM 5136 C CA . ASN B 1 325 ? -11.328 26.562 8.102 1 98.38 325 ASN B CA 1
ATOM 5137 C C . ASN B 1 325 ? -10.055 27.094 8.742 1 98.38 325 ASN B C 1
ATOM 5139 O O . ASN B 1 325 ? -10.055 28.188 9.312 1 98.38 325 ASN B O 1
ATOM 5143 N N . THR B 1 326 ? -8.984 26.297 8.656 1 98.5 326 THR B N 1
ATOM 5144 C CA . THR B 1 326 ? -7.703 26.781 9.164 1 98.5 326 THR B CA 1
ATOM 5145 C C . THR B 1 326 ? -7.25 28.016 8.398 1 98.5 326 THR B C 1
ATOM 5147 O O . THR B 1 326 ? -6.84 29.016 9.008 1 98.5 326 THR B O 1
ATOM 5150 N N . ILE B 1 327 ? -7.344 27.969 7.105 1 98.44 327 ILE B N 1
ATOM 5151 C CA . ILE B 1 327 ? -6.957 29.094 6.262 1 98.44 327 ILE B CA 1
ATOM 5152 C C . ILE B 1 327 ? -7.805 30.328 6.613 1 98.44 327 ILE B C 1
ATOM 5154 O O . ILE B 1 327 ? -7.27 31.406 6.836 1 98.44 327 ILE B O 1
ATOM 5158 N N . LYS B 1 328 ? -9.102 30.156 6.707 1 98.38 328 LYS B N 1
ATOM 5159 C CA . LYS B 1 328 ? -10.016 31.234 7.031 1 98.38 328 LYS B CA 1
ATOM 5160 C C . LYS B 1 328 ? -9.672 31.875 8.375 1 98.38 328 LYS B C 1
ATOM 5162 O O . LYS B 1 328 ? -9.617 33.094 8.5 1 98.38 328 LYS B O 1
ATOM 5167 N N . LEU B 1 329 ? -9.445 31.016 9.305 1 98.56 329 LEU B N 1
ATOM 5168 C CA . LEU B 1 329 ? -9.164 31.484 10.664 1 98.56 329 LEU B CA 1
ATOM 5169 C C . LEU B 1 329 ? -7.852 32.25 10.711 1 98.56 329 LEU B C 1
ATOM 5171 O O . LEU B 1 329 ? -7.785 33.344 11.305 1 98.56 329 LEU B O 1
ATOM 5175 N N . LEU B 1 330 ? -6.82 31.719 10.102 1 98.56 330 LEU B N 1
ATOM 5176 C CA . LEU B 1 330 ? -5.508 32.344 10.102 1 98.56 330 LEU B CA 1
ATOM 5177 C C . LEU B 1 330 ? -5.562 33.719 9.398 1 98.56 330 LEU B C 1
ATOM 5179 O O . LEU B 1 330 ? -4.941 34.688 9.852 1 98.56 330 LEU B O 1
ATOM 5183 N N . LYS B 1 331 ? -6.27 33.812 8.328 1 98.25 331 LYS B N 1
ATOM 5184 C CA . LYS B 1 331 ? -6.414 35.062 7.613 1 98.25 331 LYS B CA 1
ATOM 5185 C C . LYS B 1 331 ? -7.039 36.125 8.508 1 98.25 331 LYS B C 1
ATOM 5187 O O . LYS B 1 331 ? -6.535 37.25 8.602 1 98.25 331 LYS B O 1
ATOM 5192 N N . LYS B 1 332 ? -8.109 35.781 9.148 1 98 332 LYS B N 1
ATOM 5193 C CA . LYS B 1 332 ? -8.805 36.719 10.023 1 98 332 LYS B CA 1
ATOM 5194 C C . LYS B 1 332 ? -7.938 37.094 11.219 1 98 332 LYS B C 1
ATOM 5196 O O . LYS B 1 332 ? -7.93 38.25 11.648 1 98 332 LYS B O 1
ATOM 5201 N N . TYR B 1 333 ? -7.238 36.156 11.758 1 97.94 333 TYR B N 1
ATOM 5202 C CA . TYR B 1 333 ? -6.363 36.375 12.898 1 97.94 333 TYR B CA 1
ATOM 5203 C C . TYR B 1 333 ? -5.25 37.375 12.539 1 97.94 333 TYR B C 1
ATOM 5205 O O . TYR B 1 333 ? -5.02 38.344 13.25 1 97.94 333 TYR B O 1
ATOM 5213 N N . ILE B 1 334 ? -4.559 37.094 11.453 1 97.06 334 ILE B N 1
ATOM 5214 C CA . ILE B 1 334 ? -3.445 37.969 11.047 1 97.06 334 ILE B CA 1
ATOM 5215 C C . ILE B 1 334 ? -3.965 39.344 10.68 1 97.06 334 ILE B C 1
ATOM 5217 O O . ILE B 1 334 ? -3.314 40.344 10.961 1 97.06 334 ILE B O 1
ATOM 5221 N N . LYS B 1 335 ? -5.16 39.438 10.109 1 95.62 335 LYS B N 1
ATOM 5222 C CA . LYS B 1 335 ? -5.746 40.719 9.719 1 95.62 335 LYS B CA 1
ATOM 5223 C C . LYS B 1 335 ? -6.137 41.531 10.938 1 95.62 335 LYS B C 1
ATOM 5225 O O . LYS B 1 335 ? -6.363 42.75 10.828 1 95.62 335 LYS B O 1
ATOM 5230 N N . SER B 1 336 ? -6.266 40.875 11.977 1 94.06 336 SER B N 1
ATOM 5231 C CA . SER B 1 336 ? -6.684 41.562 13.188 1 94.06 336 SER B CA 1
ATOM 5232 C C . SER B 1 336 ? -5.562 42.438 13.734 1 94.06 336 SER B C 1
ATOM 5234 O O . SER B 1 336 ? -5.797 43.281 14.594 1 94.06 336 SER B O 1
ATOM 5236 N N . PHE B 1 337 ? -4.359 42.219 13.258 1 92.19 337 PHE B N 1
ATOM 5237 C CA . PHE B 1 337 ? -3.24 43.062 13.688 1 92.19 337 PHE B CA 1
ATOM 5238 C C . PHE B 1 337 ? -3.213 44.375 12.906 1 92.19 337 PHE B C 1
ATOM 5240 O O . PHE B 1 337 ? -2.795 45.406 13.43 1 92.19 337 PHE B O 1
#

Solvent-accessible surface area (backbone atoms only — not comparable to full-atom values): 34376 Å² total; per-residue (Å²): 108,71,55,50,54,50,31,58,39,52,16,30,47,87,47,38,59,54,36,50,51,52,51,51,53,54,34,50,76,68,71,50,68,69,47,67,53,96,84,59,27,39,40,32,70,44,76,29,70,38,83,82,48,83,47,31,38,30,42,36,21,33,58,26,22,71,28,33,30,33,69,45,74,34,75,35,16,31,30,33,61,46,69,30,40,78,62,52,64,64,42,45,34,58,34,51,31,28,35,46,94,80,48,45,48,31,33,24,42,62,66,62,60,93,53,42,54,79,75,48,68,49,36,52,81,51,68,86,48,39,33,36,41,49,73,43,77,23,35,69,60,31,59,74,76,48,57,76,68,33,41,31,39,69,76,51,64,63,42,71,58,50,98,42,28,34,36,23,23,42,52,57,16,32,52,26,46,43,44,48,55,60,57,64,74,55,88,41,38,32,26,39,31,39,37,42,17,32,30,50,62,74,75,27,53,28,52,43,57,54,45,68,73,64,62,40,51,32,38,35,38,33,37,58,39,66,32,56,60,55,78,83,46,61,63,81,73,62,70,75,35,46,68,65,44,19,24,33,47,43,55,20,42,38,89,30,75,38,32,62,66,60,48,50,49,48,51,49,48,25,60,76,66,70,45,64,56,36,78,32,69,62,43,82,65,64,54,70,57,41,50,50,67,66,65,74,61,92,43,40,38,44,52,46,24,32,37,20,36,51,64,51,42,77,40,29,36,38,32,47,60,13,57,51,43,38,49,54,46,51,51,55,49,56,59,69,96,109,70,54,49,53,51,32,57,38,53,17,30,48,87,45,36,59,54,37,50,51,53,51,50,52,54,35,50,77,69,71,50,70,69,47,67,53,97,85,59,26,38,42,30,69,44,77,29,71,36,83,83,46,84,46,32,38,31,41,35,22,32,58,24,21,69,28,33,30,33,68,46,76,34,75,33,17,31,30,34,62,46,70,29,41,77,61,50,64,62,41,45,33,59,34,53,30,29,35,48,94,80,49,45,47,30,33,25,41,62,64,60,63,94,53,42,55,78,73,50,67,48,37,52,82,51,68,87,48,39,32,37,41,50,74,43,77,24,36,68,58,32,58,75,76,49,58,77,67,33,41,31,39,70,76,49,64,62,41,71,57,50,97,42,29,35,35,23,23,40,53,57,15,32,53,26,46,44,44,49,55,58,58,64,74,57,87,41,40,33,26,40,31,39,35,42,16,30,30,50,63,74,76,25,54,29,53,44,56,54,45,67,73,65,60,40,49,32,39,34,36,34,38,59,38,68,30,56,59,55,76,82,48,62,63,81,72,60,70,76,36,45,67,65,43,18,24,33,48,43,54,21,39,38,88,29,75,37,33,61,67,58,49,51,49,47,51,49,49,24,60,76,65,73,43,62,54,35,79,32,68,60,44,80,67,62,54,69,57,40,49,50,67,65,65,75,61,92,45,40,38,43,51,45,24,33,36,22,36,53,64,49,43,76,42,28,36,38,31,47,60,13,56,51,41,40,48,53,46,51,52,54,50,56,61,69,96

pLDDT: mean 87.15, std 14.75, range [44.0, 98.69]

Organism: NCBI:txid1408889

Foldseek 3Di:
DLLQVLQQFAAAFVRLVRNLVSLVVLCVVLVFDWDADPSGKIKGKDAAPAPPAQAEEEEEAARHFKWWFFADADFQGWTQIDIRFFFDPVQQAQFWKFKAPVGQIWGKHFQDPVPPPPVCVPDDDDSVRITIGSPDGGRVVNVVPHDGGIIIATPWGWDDPDPFKIKGFCVFPSLSVVLLSLLVSDHARYIYMYMHFGRQRPPLVRLLVVCLVRVGQEYEYEGADEAPPDPPPPVPPWDGHHAPQAKEWECEEAVDGADPVLSVLLVVLCVVVVQGYDYTHYDNDRGNRNSNVPSPGNHGYTYIYFYWHSNRHRMIMHTNSRSVSSSVSVNSSRNVD/DLLQVLQQFAAAFVRLVRNLVSLVVLCVVLVFDWDADPSGKIKGKDAAPAPPAQAEEEEEAERHFKWWFFADADFQGWTAIDIRFFFDPVQQAQFWKFKAPVGQIWGKHFDDPVPPPPVCVPDDDDSVRITIGSPDGGRVVNVVPHPGGIIIATPWGWDDPDPFKIKGFCVFPSLSVVLLSLLVSDHARYIYMYMHFGNQRPPLVRLLVVCLVRVGQEYEYEGADEAPPDPPPPVPPWDGHHAPQAKEWECEEAVDGADPVLSVLLVVLCVVVVQGYDYTHYDNDRGNQNSNVPSPGNHGYTYIYFYWHSNRHRMIMHTNSRSVSSSVSVNSSRNVD

InterPro domains:
  IPR008007 Peptidase M42 [PF05343] (40-329)
  IPR008007 Peptidase M42 [PIRSF001123] (2-337)
  IPR023367 Peptidase M42, domain 2 [G3DSA:2.40.30.40] (67-156)
  IPR051464 Peptidase M42 aminopeptidase [PTHR32481] (2-336)

Nearest PDB structures (foldseek):
  1vhe-assembly1_A  TM=9.342E-01  e=2.194E-37  Bacillus subtilis
  1xfo-assembly1_A  TM=9.342E-01  e=2.664E-36  Pyrococcus horikoshii
  5ds0-assembly1_I  TM=9.306E-01  e=7.971E-36  Thaumarchaeota archaeon SCGC AB-539-E09
  5ds0-assembly1_B  TM=9.150E-01  e=5.264E-35  Thaumarchaeota archaeon SCGC AB-539-E09
  1ylo-assembly1_A  TM=9.031E-01  e=1.427E-32  Shigella flexneri 2a str. 2457T

Radius of gyration: 28.86 Å; Cα contacts (8 Å, |Δi|>4): 1627; chains: 2; bounding box: 53×96×61 Å

Sequence (674 aa):
MLLEKLCNSIGPTGYEGDTRNLIKDELKIMNLEFSIDNMGNILVHKKGKNDKSNLKVMLSAHMDECGLIITSYNSDGTLKFSTLGSMNINSLPCKTVLIGKHKIRGVIGLKPIHLQNKKERTHSISLNDLCIDIGSYSKSETKSIIDLGDFAEFNIEFEKFSDTIIKSKALNDRLGCSILIEMLKEDYNCDLYAAFNVQENIGQRGVFASNYSVKPDIFVSIDTVNANDLVDIDINEGAPVFLGRGPVIPFKAGISMLDRSNVKCIRSIAEQSDIVYQRIAGTRKEGQSTSVQLTGSNMKILSVLIPCRYMNSIVSMCDLNDYENTIKLLKKYIKSFMLLEKLCNSIGPTGYEGDTRNLIKDELKIMNLEFSIDNMGNILVHKKGKNDKSNLKVMLSAHMDECGLIITSYNSDGTLKFSTLGSMNINSLPCKTVLIGKHKIRGVIGLKPIHLQNKKERTHSISLNDLCIDIGSYSKSETKSIIDLGDFAEFNIEFEKFSDTIIKSKALNDRLGCSILIEMLKEDYNCDLYAAFNVQENIGQRGVFASNYSVKPDIFVSIDTVNANDLVDIDINEGAPVFLGRGPVIPFKAGISMLDRSNVKCIRSIAEQSDIVYQRIAGTRKEGQSTSVQLTGSNMKILSVLIPCRYMNSIVSMCDLNDYENTIKLLKKYIKSF